Protein AF-0000000084953250 (afdb_homodimer)

pLDDT: mean 97.05, std 3.51, range [69.25, 98.94]

Radius of gyration: 25.31 Å; Cα contacts (8 Å, |Δi|>4): 1475; chains: 2; bounding box: 56×74×57 Å

Secondary structure (DSSP, 8-state):
-EEEEE--SHHHHHHHHHHHHTT--SEEEEEESSTTHHHHHHHHHHTTHHHHT---EEEEEES-GGGGTT-SEEEE----PPPTT--HHHHHHHHHHHHHHHHHHHHHH-TTPEEEE-SSSHHHHHHHHHHHH---GGGEEE-HHHHHHHHHHHHHHHHHTS-GGGEE--EEE-SSTTTEEE-GGG-EETTEEGGGTS-HHHHHHHHHHHHTHHHHHHHHHSS---HHHHHHHHHHHHHHHTT--EEEEEEEEEESGGG-EEEEEEEEEEEETTEEEEEPPP---HHHHHHHHHHHHHHHHHHGGGHHHH-/-EEEEE--SHHHHHHHHHHHHTT--SEEEEEESSTTHHHHHHHHHHTTHHHHT---EEEEEES-GGGGTT-SEEEE----PPPTT--HHHHHHHHHHHHHHHHHHHHHH-TTPEEEE-SSSHHHHHHHHHHHH---GGGEEE-HHHHHHHHHHHHHHHHHTS-GGGEE--EEE-SSTTTEEE-GGG-EETTEEGGGTS-HHHHHHHHHHHHTHHHHHHHHHSS---HHHHHHHHHHHHHHHTT--EEEEEEEEEESGGG-EEEEEEEEEEEETTEEEEEPPP---HHHHHHHHHHHHHHHHHHGGGHHHH-

Solvent-accessible surface area (backbone atoms only — not comparable to full-atom values): 30250 Å² total; per-residue (Å²): 93,34,36,26,30,37,23,46,52,64,37,35,41,37,18,52,44,46,28,27,65,68,56,61,34,51,29,39,34,27,31,17,77,52,73,44,34,12,35,27,51,20,51,32,46,48,26,23,25,64,54,67,68,31,76,38,44,53,44,34,34,58,73,52,60,74,77,43,46,63,19,50,35,35,35,36,49,45,65,70,76,90,50,94,90,61,49,68,60,56,48,46,50,53,28,45,54,49,46,46,52,50,52,56,52,45,39,75,42,18,74,78,35,30,38,38,30,61,25,67,60,27,35,51,43,32,38,48,49,38,72,74,67,64,54,65,64,36,33,40,38,10,48,48,15,40,35,49,12,27,39,37,24,35,44,48,17,62,75,66,71,48,65,38,76,48,43,48,51,50,20,31,28,26,76,43,64,84,22,43,40,61,39,63,86,76,15,21,51,77,80,40,52,42,68,80,79,41,52,70,69,56,50,49,48,37,43,52,50,39,31,39,40,63,59,53,31,22,69,28,58,76,41,73,71,26,54,22,55,5,32,24,46,31,40,52,49,37,20,24,76,63,49,59,55,40,78,40,26,26,17,31,69,30,80,48,61,94,78,33,63,85,45,29,38,17,36,44,22,31,27,17,71,69,30,51,72,39,79,56,84,73,92,64,53,72,68,54,46,52,51,42,52,53,15,50,50,53,50,52,55,59,42,56,63,41,52,80,72,77,100,94,35,35,27,30,37,23,45,52,64,37,35,40,36,18,53,43,46,28,26,64,67,57,61,34,51,30,38,36,28,30,18,80,52,73,44,33,12,36,26,51,20,50,32,45,47,27,22,24,64,55,67,68,33,76,39,44,53,41,33,36,56,75,53,59,73,75,45,48,64,19,52,35,35,36,37,48,45,65,70,76,89,50,94,89,60,50,70,60,56,48,46,49,54,29,46,52,48,47,46,52,49,53,57,53,45,40,75,41,18,73,80,33,30,38,36,28,60,25,67,60,27,36,50,43,31,37,48,48,37,69,73,67,65,55,65,63,37,32,40,38,11,48,46,15,41,34,47,13,27,39,37,25,33,42,47,17,62,74,68,72,47,64,38,74,46,42,48,51,52,20,31,28,27,76,44,63,84,22,43,40,61,42,63,85,77,15,20,51,76,81,39,52,41,68,79,78,41,51,71,68,57,49,50,50,38,42,53,51,40,31,40,39,65,60,51,30,22,69,28,57,77,40,75,71,25,53,20,54,5,31,24,46,30,40,51,48,38,21,24,76,63,49,58,55,40,80,41,25,26,18,32,70,31,81,49,60,94,79,34,64,85,46,27,38,19,37,42,22,31,27,17,72,69,29,50,72,39,79,55,84,73,92,65,54,72,68,54,46,51,51,42,53,54,14,51,50,54,50,50,57,59,43,57,64,42,52,80,71,76,100

Nearest PDB structures (foldseek):
  1uxh-assembly1_A  TM=9.671E-01  e=5.890E-38  Chloroflexus aurantiacus
  4cl3-assembly1_A  TM=9.751E-01  e=8.656E-38  Chloroflexus aurantiacus Y-400-fl
  7aob-assembly1_B  TM=9.727E-01  e=1.079E-37  Thermaerobacter marianensis
  7by8-assembly1_B  TM=9.686E-01  e=3.068E-37  Geobacillus stearothermophilus
  7f8d-assembly1_D  TM=9.737E-01  e=9.220E-37  Geobacillus stearothermophilus

Organism: Flavobacterium frigoris (strain PS1) (NCBI:txid1086011)

Structure (mmCIF, N/CA/C/O backbone):
data_AF-0000000084953250-model_v1
#
loop_
_entity.id
_entity.type
_entity.pdbx_description
1 polymer 'Malate dehydrogenase'
#
loop_
_atom_site.group_PDB
_atom_site.id
_atom_site.type_symbol
_atom_site.label_atom_id
_atom_site.label_alt_id
_atom_site.label_comp_id
_atom_site.label_asym_id
_atom_site.label_entity_id
_atom_site.label_seq_id
_atom_site.pdbx_PDB_ins_code
_atom_site.Cartn_x
_atom_site.Cartn_y
_atom_site.Cartn_z
_atom_site.occupancy
_atom_site.B_iso_or_equiv
_atom_site.auth_seq_id
_atom_site.auth_comp_id
_atom_site.auth_asym_id
_atom_site.auth_atom_id
_atom_site.pdbx_PDB_model_num
ATOM 1 N N . MET A 1 1 ? 15.727 12.125 -8.484 1 93.5 1 MET A N 1
ATOM 2 C CA . MET A 1 1 ? 15.5 12.703 -7.164 1 93.5 1 MET A CA 1
ATOM 3 C C . MET A 1 1 ? 15.438 11.617 -6.098 1 93.5 1 MET A C 1
ATOM 5 O O . MET A 1 1 ? 14.906 10.531 -6.34 1 93.5 1 MET A O 1
ATOM 9 N N . LYS A 1 2 ? 16.109 11.938 -5.031 1 98.19 2 LYS A N 1
ATOM 10 C CA . LYS A 1 2 ? 16.25 10.969 -3.951 1 98.19 2 LYS A CA 1
ATOM 11 C C . LYS A 1 2 ? 15.445 11.398 -2.725 1 98.19 2 LYS A C 1
ATOM 13 O O . LYS A 1 2 ? 15.492 12.555 -2.318 1 98.19 2 LYS A O 1
ATOM 18 N N . VAL A 1 3 ? 14.648 10.414 -2.174 1 98.94 3 VAL A N 1
ATOM 19 C CA . VAL A 1 3 ? 13.883 10.594 -0.943 1 98.94 3 VAL A CA 1
ATOM 20 C C . VAL A 1 3 ? 14.344 9.586 0.102 1 98.94 3 VAL A C 1
ATOM 22 O O . VAL A 1 3 ? 14.57 8.414 -0.216 1 98.94 3 VAL A O 1
ATOM 25 N N . THR A 1 4 ? 14.547 10.047 1.289 1 98.94 4 THR A N 1
ATOM 26 C CA . THR A 1 4 ? 14.805 9.148 2.41 1 98.94 4 THR A CA 1
ATOM 27 C C . THR A 1 4 ? 13.617 9.125 3.369 1 98.94 4 THR A C 1
ATOM 29 O O . THR A 1 4 ? 13.031 10.164 3.672 1 98.94 4 THR A O 1
ATOM 32 N N . ILE A 1 5 ? 13.273 7.973 3.773 1 98.94 5 ILE A N 1
ATOM 33 C CA . ILE A 1 5 ? 12.258 7.781 4.805 1 98.94 5 ILE A CA 1
ATOM 34 C C . ILE A 1 5 ? 12.875 7.09 6.016 1 98.94 5 ILE A C 1
ATOM 36 O O . ILE A 1 5 ? 13.352 5.957 5.918 1 98.94 5 ILE A O 1
ATOM 40 N N . VAL A 1 6 ? 12.891 7.812 7.133 1 98.88 6 VAL A N 1
ATOM 41 C CA . VAL A 1 6 ? 13.438 7.258 8.367 1 98.88 6 VAL A CA 1
ATOM 42 C C . VAL A 1 6 ? 12.312 6.633 9.195 1 98.88 6 VAL A C 1
ATOM 44 O O . VAL A 1 6 ? 11.438 7.34 9.703 1 98.88 6 VAL A O 1
ATOM 47 N N . GLY A 1 7 ? 12.383 5.363 9.398 1 98.44 7 GLY A N 1
ATOM 48 C CA . GLY A 1 7 ? 11.297 4.535 9.914 1 98.44 7 GLY A CA 1
ATOM 49 C C . GLY A 1 7 ? 10.625 3.701 8.844 1 98.44 7 GLY A C 1
ATOM 50 O O . GLY A 1 7 ? 9.945 4.238 7.965 1 98.44 7 GLY A O 1
ATOM 51 N N . ALA A 1 8 ? 10.805 2.383 8.914 1 98.31 8 ALA A N 1
ATOM 52 C CA . ALA A 1 8 ? 10.25 1.483 7.906 1 98.31 8 ALA A CA 1
ATOM 53 C C . ALA A 1 8 ? 8.992 0.792 8.422 1 98.31 8 ALA A C 1
ATOM 55 O O . ALA A 1 8 ? 8.633 -0.293 7.957 1 98.31 8 ALA A O 1
ATOM 56 N N . GLY A 1 9 ? 8.344 1.415 9.477 1 97.06 9 GLY A N 1
ATOM 57 C CA . GLY A 1 9 ? 7.047 0.91 9.906 1 97.06 9 GLY A CA 1
ATOM 58 C C . GLY A 1 9 ? 5.988 0.994 8.828 1 97.06 9 GLY A C 1
ATOM 59 O O . GLY A 1 9 ? 6.301 1.22 7.656 1 97.06 9 GLY A O 1
ATOM 60 N N . ASN A 1 10 ? 4.77 0.79 9.18 1 96.81 10 ASN A N 1
ATOM 61 C CA . ASN A 1 10 ? 3.688 0.692 8.203 1 96.81 10 ASN A CA 1
ATOM 62 C C . ASN A 1 10 ? 3.523 1.988 7.418 1 96.81 10 ASN A C 1
ATOM 64 O O . ASN A 1 10 ? 3.412 1.964 6.191 1 96.81 10 ASN A O 1
ATOM 68 N N . VAL A 1 11 ? 3.578 3.088 8.133 1 98 11 VAL A N 1
ATOM 69 C CA . VAL A 1 11 ? 3.373 4.367 7.461 1 98 11 VAL A CA 1
ATOM 70 C C . VAL A 1 11 ? 4.551 4.66 6.535 1 98 11 VAL A C 1
ATOM 72 O O . VAL A 1 11 ? 4.359 5.02 5.371 1 98 11 VAL A O 1
ATOM 75 N N . GLY A 1 12 ? 5.762 4.477 7.043 1 98.62 12 GLY A N 1
ATOM 76 C CA . GLY A 1 12 ? 6.945 4.734 6.238 1 98.62 12 GLY A CA 1
ATOM 77 C C . GLY A 1 12 ? 7.035 3.85 5.008 1 98.62 12 GLY A C 1
ATOM 78 O O . GLY A 1 12 ? 7.309 4.332 3.908 1 98.62 12 GLY A O 1
ATOM 79 N N . ALA A 1 13 ? 6.785 2.584 5.176 1 98.75 13 ALA A N 1
ATOM 80 C CA . ALA A 1 13 ? 6.848 1.641 4.062 1 98.75 13 ALA A CA 1
ATOM 81 C C . ALA A 1 13 ? 5.746 1.923 3.043 1 98.75 13 ALA A C 1
ATOM 83 O O . ALA A 1 13 ? 5.965 1.812 1.834 1 98.75 13 ALA A O 1
ATOM 84 N N . THR A 1 14 ? 4.535 2.25 3.539 1 98.75 14 THR A N 1
ATOM 85 C CA . THR A 1 14 ? 3.447 2.59 2.629 1 98.75 14 THR A CA 1
ATOM 86 C C . THR A 1 14 ? 3.783 3.848 1.83 1 98.75 14 THR A C 1
ATOM 88 O O . THR A 1 14 ? 3.512 3.918 0.63 1 98.75 14 THR A O 1
ATOM 91 N N . CYS A 1 15 ? 4.355 4.828 2.494 1 98.81 15 CYS A N 1
ATOM 92 C CA . CYS A 1 15 ? 4.812 6.023 1.793 1 98.81 15 CYS A CA 1
ATOM 93 C C . CYS A 1 15 ? 5.793 5.664 0.682 1 98.81 15 CYS A C 1
ATOM 95 O O . CYS A 1 15 ? 5.656 6.133 -0.449 1 98.81 15 CYS A O 1
ATOM 97 N N . ALA A 1 16 ? 6.789 4.812 1.016 1 98.94 16 ALA A N 1
ATOM 98 C CA . ALA A 1 16 ? 7.766 4.371 0.025 1 98.94 16 ALA A CA 1
ATOM 99 C C . ALA A 1 16 ? 7.082 3.684 -1.152 1 98.94 16 ALA A C 1
ATOM 101 O O . ALA A 1 16 ? 7.434 3.92 -2.311 1 98.94 16 ALA A O 1
ATOM 102 N N . ASP A 1 17 ? 6.137 2.908 -0.859 1 98.88 17 ASP A N 1
ATOM 103 C CA . ASP A 1 17 ? 5.391 2.186 -1.887 1 98.88 17 ASP A CA 1
ATOM 104 C C . ASP A 1 17 ? 4.641 3.15 -2.801 1 98.88 17 ASP A C 1
ATOM 106 O O . ASP A 1 17 ? 4.703 3.029 -4.027 1 98.88 17 ASP A O 1
ATOM 110 N N . VAL A 1 18 ? 3.928 4.137 -2.219 1 98.88 18 VAL A N 1
ATOM 111 C CA . VAL A 1 18 ? 3.164 5.113 -2.988 1 98.88 18 VAL A CA 1
ATOM 112 C C . VAL A 1 18 ? 4.109 5.949 -3.85 1 98.88 18 VAL A C 1
ATOM 114 O O . VAL A 1 18 ? 3.852 6.164 -5.035 1 98.88 18 VAL A O 1
ATOM 117 N N . ILE A 1 19 ? 5.227 6.387 -3.268 1 98.88 19 ILE A N 1
ATOM 118 C CA . ILE A 1 19 ? 6.203 7.168 -4.02 1 98.88 19 ILE A CA 1
ATOM 119 C C . ILE A 1 19 ? 6.703 6.359 -5.211 1 98.88 19 ILE A C 1
ATOM 121 O O . ILE A 1 19 ? 6.891 6.902 -6.305 1 98.88 19 ILE A O 1
ATOM 125 N N . SER A 1 20 ? 6.859 5.066 -5.027 1 98.69 20 SER A N 1
ATOM 126 C CA . SER A 1 20 ? 7.422 4.199 -6.055 1 98.69 20 SER A CA 1
ATOM 127 C C . SER A 1 20 ? 6.438 3.979 -7.199 1 98.69 20 SER A C 1
ATOM 129 O O . SER A 1 20 ? 6.734 4.297 -8.352 1 98.69 20 SER A O 1
ATOM 131 N N . TYR A 1 21 ? 5.184 3.523 -6.832 1 98.06 21 TYR A N 1
ATOM 132 C CA . TYR A 1 21 ? 4.289 3.145 -7.918 1 98.06 21 TYR A CA 1
ATOM 133 C C . TYR A 1 21 ? 3.764 4.375 -8.648 1 98.06 21 TYR A C 1
ATOM 135 O O . TYR A 1 21 ? 3.307 4.281 -9.789 1 98.06 21 TYR A O 1
ATOM 143 N N . ARG A 1 22 ? 3.875 5.602 -8.039 1 98.12 22 ARG A N 1
ATOM 144 C CA . ARG A 1 22 ? 3.457 6.832 -8.711 1 98.12 22 ARG A CA 1
ATOM 145 C C . ARG A 1 22 ? 4.617 7.457 -9.477 1 98.12 22 ARG A C 1
ATOM 147 O O . ARG A 1 22 ? 4.43 8.445 -10.195 1 98.12 22 ARG A O 1
ATOM 154 N N . GLY A 1 23 ? 5.828 6.938 -9.328 1 98.19 23 GLY A N 1
ATOM 155 C CA . GLY A 1 23 ? 6.992 7.477 -10.008 1 98.19 23 GLY A CA 1
ATOM 156 C C . GLY A 1 23 ? 7.359 8.875 -9.555 1 98.19 23 GLY A C 1
ATOM 157 O O . GLY A 1 23 ? 7.777 9.711 -10.359 1 98.19 23 GLY A O 1
ATOM 158 N N . ILE A 1 24 ? 7.207 9.148 -8.25 1 98.56 24 ILE A N 1
ATOM 159 C CA . ILE A 1 24 ? 7.414 10.484 -7.691 1 98.56 24 ILE A CA 1
ATOM 160 C C . ILE A 1 24 ? 8.906 10.773 -7.59 1 98.56 24 ILE A C 1
ATOM 162 O O . ILE A 1 24 ? 9.344 11.906 -7.793 1 98.56 24 ILE A O 1
ATOM 166 N N . ALA A 1 25 ? 9.648 9.75 -7.289 1 98.69 25 ALA A N 1
ATOM 167 C CA . ALA A 1 25 ? 11.094 9.859 -7.121 1 98.69 25 ALA A CA 1
ATOM 168 C C . ALA A 1 25 ? 11.82 8.719 -7.828 1 98.69 25 ALA A C 1
ATOM 170 O O . ALA A 1 25 ? 11.25 7.652 -8.039 1 98.69 25 ALA A O 1
ATOM 171 N N . SER A 1 26 ? 13.062 8.953 -8.219 1 98.25 26 SER A N 1
ATOM 172 C CA . SER A 1 26 ? 13.852 7.914 -8.875 1 98.25 26 SER A CA 1
ATOM 173 C C . SER A 1 26 ? 14.445 6.949 -7.855 1 98.25 26 SER A C 1
ATOM 175 O O . SER A 1 26 ? 14.688 5.781 -8.164 1 98.25 26 SER A O 1
ATOM 177 N N . GLU A 1 27 ? 14.656 7.48 -6.629 1 98.69 27 GLU A N 1
ATOM 178 C CA . GLU A 1 27 ? 15.297 6.668 -5.602 1 98.69 27 GLU A CA 1
ATOM 179 C C . GLU A 1 27 ? 14.672 6.926 -4.23 1 98.69 27 GLU A C 1
ATOM 181 O O . GLU A 1 27 ? 14.445 8.078 -3.852 1 98.69 27 GLU A O 1
ATOM 186 N N . VAL A 1 28 ? 14.336 5.855 -3.531 1 98.94 28 VAL A N 1
ATOM 187 C CA . VAL A 1 28 ? 13.844 5.91 -2.16 1 98.94 28 VAL A CA 1
ATOM 188 C C . VAL A 1 28 ? 14.742 5.078 -1.252 1 98.94 28 VAL A C 1
ATOM 190 O O . VAL A 1 28 ? 15.039 3.92 -1.56 1 98.94 28 VAL A O 1
ATOM 193 N N . VAL A 1 29 ? 15.195 5.625 -0.152 1 98.94 29 VAL A N 1
ATOM 194 C CA . VAL A 1 29 ? 15.945 4.906 0.87 1 98.94 29 VAL A CA 1
ATOM 195 C C . VAL A 1 29 ? 15.117 4.809 2.148 1 98.94 29 VAL A C 1
ATOM 197 O O . VAL A 1 29 ? 14.703 5.824 2.705 1 98.94 29 VAL A O 1
ATOM 200 N N . LEU A 1 30 ? 14.828 3.578 2.508 1 98.94 30 LEU A N 1
ATOM 201 C CA . LEU A 1 30 ? 14.25 3.316 3.82 1 98.94 30 LEU A CA 1
ATOM 202 C C . LEU A 1 30 ? 15.344 3.055 4.855 1 98.94 30 LEU A C 1
ATOM 204 O O . LEU A 1 30 ? 16.234 2.229 4.629 1 98.94 30 LEU A O 1
ATOM 208 N N . LEU A 1 31 ? 15.281 3.77 5.914 1 98.88 31 LEU A N 1
ATOM 209 C CA . LEU A 1 31 ? 16.234 3.576 7.004 1 98.88 31 LEU A CA 1
ATOM 210 C C . LEU A 1 31 ? 15.508 3.213 8.297 1 98.88 31 LEU A C 1
ATOM 212 O O . LEU A 1 31 ? 14.492 3.828 8.641 1 98.88 31 LEU A O 1
ATOM 216 N N . ASP A 1 32 ? 15.93 2.156 8.945 1 98.62 32 ASP A N 1
ATOM 217 C CA . ASP A 1 32 ? 15.375 1.719 10.227 1 98.62 32 ASP A CA 1
ATOM 218 C C . ASP A 1 32 ? 16.469 1.202 11.148 1 98.62 32 ASP A C 1
ATOM 220 O O . ASP A 1 32 ? 17.562 0.866 10.695 1 98.62 32 ASP A O 1
ATOM 224 N N . ILE A 1 33 ? 16.172 1.255 12.398 1 97.62 33 ILE A N 1
ATOM 225 C CA . ILE A 1 33 ? 17.141 0.789 13.383 1 97.62 33 ILE A CA 1
ATOM 226 C C . ILE A 1 33 ? 17.031 -0.727 13.531 1 97.62 33 ILE A C 1
ATOM 228 O O . ILE A 1 33 ? 17.984 -1.382 13.961 1 97.62 33 ILE A O 1
ATOM 232 N N . LYS A 1 34 ? 15.844 -1.26 13.289 1 97.38 34 LYS A N 1
ATOM 233 C CA . LYS A 1 34 ? 15.641 -2.701 13.406 1 97.38 34 LYS A CA 1
ATOM 234 C C . LYS A 1 34 ? 16.328 -3.445 12.266 1 97.38 34 LYS A C 1
ATOM 236 O O . LYS A 1 34 ? 16.047 -3.172 11.094 1 97.38 34 LYS A O 1
ATOM 241 N N . GLU A 1 35 ? 17.125 -4.441 12.578 1 97.81 35 GLU A N 1
ATOM 242 C CA . GLU A 1 35 ? 17.922 -5.172 11.594 1 97.81 35 GLU A CA 1
ATOM 243 C C . GLU A 1 35 ? 17.031 -5.906 10.602 1 97.81 35 GLU A C 1
ATOM 245 O O . GLU A 1 35 ? 16.109 -6.617 10.992 1 97.81 35 GLU A O 1
ATOM 250 N N . GLY A 1 36 ? 17.328 -5.656 9.32 1 98.19 36 GLY A N 1
ATOM 251 C CA . GLY A 1 36 ? 16.688 -6.402 8.258 1 98.19 36 GLY A CA 1
ATOM 252 C C . GLY A 1 36 ? 15.328 -5.84 7.875 1 98.19 36 GLY A C 1
ATOM 253 O O . GLY A 1 36 ? 14.836 -6.082 6.77 1 98.19 36 GLY A O 1
ATOM 254 N N . PHE A 1 37 ? 14.758 -5.07 8.734 1 98.31 37 PHE A N 1
ATOM 255 C CA . PHE A 1 37 ? 13.367 -4.66 8.602 1 98.31 37 PHE A CA 1
ATOM 256 C C . PHE A 1 37 ? 13.18 -3.748 7.391 1 98.31 37 PHE A C 1
ATOM 258 O O . PHE A 1 37 ? 12.352 -4.016 6.523 1 98.31 37 PHE A O 1
ATOM 265 N N . ALA A 1 38 ? 13.984 -2.693 7.277 1 98.75 38 ALA A N 1
ATOM 266 C CA . ALA A 1 38 ? 13.93 -1.788 6.133 1 98.75 38 ALA A CA 1
ATOM 267 C C . ALA A 1 38 ? 14.305 -2.514 4.844 1 98.75 38 ALA A C 1
ATOM 269 O O . ALA A 1 38 ? 13.703 -2.275 3.793 1 98.75 38 ALA A O 1
ATOM 270 N N . GLU A 1 39 ? 15.289 -3.387 4.918 1 98.75 39 GLU A N 1
ATOM 271 C CA . GLU A 1 39 ? 15.711 -4.176 3.762 1 98.75 39 GLU A CA 1
ATOM 272 C C . GLU A 1 39 ? 14.57 -5.062 3.262 1 98.75 39 GLU A C 1
ATOM 274 O O . GLU A 1 39 ? 14.352 -5.176 2.053 1 98.75 39 GLU A O 1
ATOM 279 N N . GLY A 1 40 ? 13.883 -5.672 4.199 1 98.81 40 GLY A N 1
ATOM 280 C CA . GLY A 1 40 ? 12.758 -6.52 3.832 1 98.81 40 GLY A CA 1
ATOM 281 C C . GLY A 1 40 ? 11.633 -5.758 3.162 1 98.81 40 GLY A C 1
ATOM 282 O O . GLY A 1 40 ? 11.094 -6.199 2.143 1 98.81 40 GLY A O 1
ATOM 283 N N . LYS A 1 41 ? 11.289 -4.574 3.754 1 98.88 41 LYS A N 1
ATOM 284 C CA . LYS A 1 41 ? 10.25 -3.742 3.16 1 98.88 41 LYS A CA 1
ATOM 285 C C . LYS A 1 41 ? 10.633 -3.299 1.752 1 98.88 41 LYS A C 1
ATOM 287 O O . LYS A 1 41 ? 9.812 -3.365 0.83 1 98.88 41 LYS A O 1
ATOM 292 N N . ALA A 1 42 ? 11.844 -2.891 1.607 1 98.88 42 ALA A N 1
ATOM 293 C CA . ALA A 1 42 ? 12.32 -2.404 0.317 1 98.88 42 ALA A CA 1
ATOM 294 C C . ALA A 1 42 ? 12.289 -3.512 -0.733 1 98.88 42 ALA A C 1
ATOM 296 O O . ALA A 1 42 ? 11.867 -3.285 -1.87 1 98.88 42 ALA A O 1
ATOM 297 N N . LEU A 1 43 ? 12.727 -4.66 -0.344 1 98.88 43 LEU A N 1
ATOM 298 C CA . LEU A 1 43 ? 12.727 -5.789 -1.271 1 98.88 43 LEU A CA 1
ATOM 299 C C . LEU A 1 43 ? 11.312 -6.148 -1.694 1 98.88 43 LEU A C 1
ATOM 301 O O . LEU A 1 43 ? 11.047 -6.375 -2.879 1 98.88 43 LEU A O 1
ATOM 305 N N . ASP A 1 44 ? 10.422 -6.234 -0.766 1 98.88 44 ASP A N 1
ATOM 306 C CA . ASP A 1 44 ? 9.023 -6.523 -1.061 1 98.88 44 ASP A CA 1
ATOM 307 C C . ASP A 1 44 ? 8.438 -5.496 -2.027 1 98.88 44 ASP A C 1
ATOM 309 O O . ASP A 1 44 ? 7.758 -5.855 -2.99 1 98.88 44 ASP A O 1
ATOM 313 N N . ILE A 1 45 ? 8.75 -4.234 -1.804 1 98.94 45 ILE A N 1
ATOM 314 C CA . ILE A 1 45 ? 8.258 -3.158 -2.662 1 98.94 45 ILE A CA 1
ATOM 315 C C . ILE A 1 45 ? 8.883 -3.285 -4.051 1 98.94 45 ILE A C 1
ATOM 317 O O . ILE A 1 45 ? 8.188 -3.168 -5.062 1 98.94 45 ILE A O 1
ATOM 321 N N . MET A 1 46 ? 10.172 -3.598 -4.113 1 98.81 46 MET A N 1
ATOM 322 C CA . MET A 1 46 ? 10.852 -3.74 -5.402 1 98.81 46 MET A CA 1
ATOM 323 C C . MET A 1 46 ? 10.234 -4.875 -6.215 1 98.81 46 MET A C 1
ATOM 325 O O . MET A 1 46 ? 10.172 -4.801 -7.441 1 98.81 46 MET A O 1
ATOM 329 N N . GLN A 1 47 ? 9.766 -5.828 -5.523 1 98.81 47 GLN A N 1
ATOM 330 C CA . GLN A 1 47 ? 9.18 -6.988 -6.184 1 98.81 47 GLN A CA 1
ATOM 331 C C . GLN A 1 47 ? 7.785 -6.672 -6.727 1 98.81 47 GLN A C 1
ATOM 333 O O . GLN A 1 47 ? 7.172 -7.5 -7.398 1 98.81 47 GLN A O 1
ATOM 338 N N . CYS A 1 48 ? 7.27 -5.492 -6.488 1 98.75 48 CYS A N 1
ATOM 339 C CA . CYS A 1 48 ? 6.023 -5.027 -7.09 1 98.75 48 CYS A CA 1
ATOM 340 C C . CYS A 1 48 ? 6.273 -4.414 -8.461 1 98.75 48 CYS A C 1
ATOM 342 O O . CYS A 1 48 ? 5.34 -4.242 -9.25 1 98.75 48 CYS A O 1
ATOM 344 N N . ALA A 1 49 ? 7.492 -4.078 -8.773 1 98.5 49 ALA A N 1
ATOM 345 C CA . ALA A 1 49 ? 7.844 -3.164 -9.859 1 98.5 49 ALA A CA 1
ATOM 346 C C . ALA A 1 49 ? 7.27 -3.643 -11.188 1 98.5 49 ALA A C 1
ATOM 348 O O . ALA A 1 49 ? 6.676 -2.859 -11.93 1 98.5 49 ALA A O 1
ATOM 349 N N . THR A 1 50 ? 7.352 -4.922 -11.508 1 98.31 50 THR A N 1
ATOM 350 C CA . THR A 1 50 ? 6.98 -5.406 -12.836 1 98.31 50 THR A CA 1
ATOM 351 C C . THR A 1 50 ? 5.477 -5.637 -12.922 1 98.31 50 THR A C 1
ATOM 353 O O . THR A 1 50 ? 4.906 -5.633 -14.023 1 98.31 50 THR A O 1
ATOM 356 N N . ASN A 1 51 ? 4.848 -5.828 -11.797 1 98.12 51 ASN A N 1
ATOM 357 C CA . ASN A 1 51 ? 3.402 -6.043 -11.797 1 98.12 51 ASN A CA 1
ATOM 358 C C . ASN A 1 51 ? 2.639 -4.727 -11.719 1 98.12 51 ASN A C 1
ATOM 360 O O . ASN A 1 51 ? 1.483 -4.648 -12.148 1 98.12 51 ASN A O 1
ATOM 364 N N . THR A 1 52 ? 3.258 -3.658 -11.195 1 97.38 52 THR A N 1
ATOM 365 C CA . THR A 1 52 ? 2.586 -2.369 -11.086 1 97.38 52 THR A CA 1
ATOM 366 C C . THR A 1 52 ? 3.219 -1.351 -12.031 1 97.38 52 THR A C 1
ATOM 368 O O . THR A 1 52 ? 2.67 -0.267 -12.242 1 97.38 52 THR A O 1
ATOM 371 N N . GLY A 1 53 ? 4.383 -1.66 -12.539 1 97.19 53 GLY A N 1
ATOM 372 C CA . GLY A 1 53 ? 4.938 -0.916 -13.664 1 97.19 53 GLY A CA 1
ATOM 373 C C . GLY A 1 53 ? 5.734 0.302 -13.234 1 97.19 53 GLY A C 1
ATOM 374 O O . GLY A 1 53 ? 5.641 1.361 -13.859 1 97.19 53 GLY A O 1
ATOM 375 N N . PHE A 1 54 ? 6.551 0.273 -12.195 1 97.69 54 PHE A N 1
ATOM 376 C CA . PHE A 1 54 ? 7.355 1.43 -11.82 1 97.69 54 PHE A CA 1
ATOM 377 C C . PHE A 1 54 ? 8.844 1.104 -11.898 1 97.69 54 PHE A C 1
ATOM 379 O O . PHE A 1 54 ? 9.227 -0.064 -11.984 1 97.69 54 PHE A O 1
ATOM 386 N N . ASN A 1 55 ? 9.711 2.18 -11.898 1 97.5 55 ASN A N 1
ATOM 387 C CA . ASN A 1 55 ? 11.148 1.995 -12.039 1 97.5 55 ASN A CA 1
ATOM 388 C C . ASN A 1 55 ? 11.914 2.609 -10.875 1 97.5 55 ASN A C 1
ATOM 390 O O . ASN A 1 55 ? 13.148 2.617 -10.867 1 97.5 55 ASN A O 1
ATOM 394 N N . THR A 1 56 ? 11.203 3.189 -9.914 1 98.56 56 THR A N 1
ATOM 395 C CA . THR A 1 56 ? 11.852 3.754 -8.727 1 98.56 56 THR A CA 1
ATOM 396 C C . THR A 1 56 ? 12.734 2.717 -8.047 1 98.56 56 THR A C 1
ATOM 398 O O . THR A 1 56 ? 12.344 1.56 -7.891 1 98.56 56 THR A O 1
ATOM 401 N N . LYS A 1 57 ? 13.984 3.066 -7.746 1 98.56 57 LYS A N 1
ATOM 402 C CA . LYS A 1 57 ? 14.875 2.201 -6.973 1 98.56 57 LYS A CA 1
ATOM 403 C C . LYS A 1 57 ? 14.633 2.365 -5.477 1 98.56 57 LYS A C 1
ATOM 405 O O . LYS A 1 57 ? 14.734 3.471 -4.941 1 98.56 57 LYS A O 1
ATOM 410 N N . VAL A 1 58 ? 14.266 1.315 -4.816 1 98.81 58 VAL A N 1
ATOM 411 C CA . VAL A 1 58 ? 14 1.339 -3.383 1 98.81 58 VAL A CA 1
ATOM 412 C C . VAL A 1 58 ? 15.031 0.477 -2.654 1 98.81 58 VAL A C 1
ATOM 414 O O . VAL A 1 58 ? 15.258 -0.676 -3.027 1 98.81 58 VAL A O 1
ATOM 417 N N . SER A 1 59 ? 15.656 1 -1.666 1 98.75 59 SER A N 1
ATOM 418 C CA . SER A 1 59 ? 16.594 0.248 -0.85 1 98.75 59 SER A CA 1
ATOM 419 C C . SER A 1 59 ? 16.312 0.431 0.637 1 98.75 59 SER A C 1
ATOM 421 O O . SER A 1 59 ? 15.688 1.412 1.038 1 98.75 59 SER A O 1
ATOM 423 N N . GLY A 1 60 ? 16.625 -0.572 1.399 1 98.75 60 GLY A N 1
ATOM 424 C CA . GLY A 1 60 ? 16.547 -0.533 2.85 1 98.75 60 GLY A CA 1
ATOM 425 C C . GLY A 1 60 ? 17.891 -0.652 3.529 1 98.75 60 GLY A C 1
ATOM 426 O O . GLY A 1 60 ? 18.766 -1.388 3.062 1 98.75 60 GLY A O 1
ATOM 427 N N . VAL A 1 61 ? 18.047 0.117 4.582 1 98.62 61 VAL A N 1
ATOM 428 C CA . VAL A 1 61 ? 19.312 0.074 5.293 1 98.62 61 VAL A CA 1
ATOM 429 C C . VAL A 1 61 ? 19.078 0.116 6.801 1 98.62 61 VAL A C 1
ATOM 431 O O . VAL A 1 61 ? 18.109 0.729 7.262 1 98.62 61 VAL A O 1
ATOM 434 N N . THR A 1 62 ? 19.984 -0.583 7.523 1 98.44 62 THR A N 1
ATOM 435 C CA . THR A 1 62 ? 19.938 -0.583 8.984 1 98.44 62 THR A CA 1
ATOM 436 C C . THR A 1 62 ? 20.969 0.387 9.547 1 98.44 62 THR A C 1
ATOM 438 O O . THR A 1 62 ? 22.172 0.191 9.375 1 98.44 62 THR A O 1
ATOM 441 N N . ASN A 1 63 ? 20.547 1.463 10.125 1 97.25 63 ASN A N 1
ATOM 442 C CA . ASN A 1 63 ? 21.344 2.352 10.969 1 97.25 63 ASN A CA 1
ATOM 443 C C . ASN A 1 63 ? 22.5 2.98 10.195 1 97.25 63 ASN A C 1
ATOM 445 O O . ASN A 1 63 ? 23.516 3.336 10.781 1 97.25 63 ASN A O 1
ATOM 449 N N . ASP A 1 64 ? 22.484 3.111 8.93 1 98.25 64 ASP A N 1
ATOM 450 C CA . ASP A 1 64 ? 23.547 3.703 8.141 1 98.25 64 ASP A CA 1
ATOM 451 C C . ASP A 1 64 ? 23.078 4.953 7.406 1 98.25 64 ASP A C 1
ATOM 453 O O . ASP A 1 64 ? 22.672 4.879 6.242 1 98.25 64 ASP A O 1
ATOM 457 N N . TYR A 1 65 ? 23.234 6.055 8.008 1 98.44 65 TYR A N 1
ATOM 458 C CA . TYR A 1 65 ? 22.75 7.332 7.5 1 98.44 65 TYR A CA 1
ATOM 459 C C . TYR A 1 65 ? 23.531 7.762 6.27 1 98.44 65 TYR A C 1
ATOM 461 O O . TYR A 1 65 ? 23.094 8.625 5.512 1 98.44 65 TYR A O 1
ATOM 469 N N . SER A 1 66 ? 24.734 7.203 6.086 1 98.62 66 SER A N 1
ATOM 470 C CA . SER A 1 66 ? 25.516 7.574 4.914 1 98.62 66 SER A CA 1
ATOM 471 C C . SER A 1 66 ? 24.797 7.207 3.623 1 98.62 66 SER A C 1
ATOM 473 O O . SER A 1 66 ? 25 7.852 2.59 1 98.62 66 SER A O 1
ATOM 475 N N . LYS A 1 67 ? 23.891 6.27 3.656 1 98.56 67 LYS A N 1
ATOM 476 C CA . LYS A 1 67 ? 23.141 5.828 2.486 1 98.56 67 LYS A CA 1
ATOM 477 C C . LYS A 1 67 ? 22.047 6.832 2.125 1 98.56 67 LYS A C 1
ATOM 479 O O . LYS A 1 67 ? 21.469 6.762 1.038 1 98.56 67 LYS A O 1
ATOM 484 N N . THR A 1 68 ? 21.812 7.773 2.967 1 98.31 68 THR A N 1
ATOM 485 C CA . THR A 1 68 ? 20.766 8.773 2.746 1 98.31 68 THR A CA 1
ATOM 486 C C . THR A 1 68 ? 21.344 10.008 2.049 1 98.31 68 THR A C 1
ATOM 488 O O . THR A 1 68 ? 20.609 10.961 1.778 1 98.31 68 THR A O 1
ATOM 491 N N . ALA A 1 69 ? 22.562 9.992 1.708 1 98.56 69 ALA A N 1
ATOM 492 C CA . ALA A 1 69 ? 23.281 11.172 1.217 1 98.56 69 ALA A CA 1
ATOM 493 C C . ALA A 1 69 ? 22.578 11.766 -0.004 1 98.56 69 ALA A C 1
ATOM 495 O O . ALA A 1 69 ? 22.109 11.023 -0.88 1 98.56 69 ALA A O 1
ATOM 496 N N . ASN A 1 70 ? 22.422 13.109 0.017 1 98.44 70 ASN A N 1
ATOM 497 C CA . ASN A 1 70 ? 21.922 13.906 -1.098 1 98.44 70 ASN A CA 1
ATOM 498 C C . ASN A 1 70 ? 20.422 13.703 -1.302 1 98.44 70 ASN A C 1
ATOM 500 O O . ASN A 1 70 ? 19.922 13.781 -2.428 1 98.44 70 ASN A O 1
ATOM 504 N N . SER A 1 71 ? 19.719 13.359 -0.262 1 98.75 71 SER A N 1
ATOM 505 C CA . SER A 1 71 ? 18.266 13.32 -0.327 1 98.75 71 SER A CA 1
ATOM 506 C C . SER A 1 71 ? 17.672 14.719 -0.449 1 98.75 71 SER A C 1
ATOM 508 O O . SER A 1 71 ? 18.109 15.641 0.243 1 98.75 71 SER A O 1
ATOM 510 N N . SER A 1 72 ? 16.734 14.836 -1.377 1 98.75 72 SER A N 1
ATOM 511 C CA . SER A 1 72 ? 16.047 16.109 -1.542 1 98.75 72 SER A CA 1
ATOM 512 C C . SER A 1 72 ? 14.992 16.312 -0.459 1 98.75 72 SER A C 1
ATOM 514 O O . SER A 1 72 ? 14.758 17.438 -0.005 1 98.75 72 SER A O 1
ATOM 516 N N . VAL A 1 73 ? 14.328 15.289 -0.149 1 98.88 73 VAL A N 1
ATOM 517 C CA . VAL A 1 73 ? 13.305 15.273 0.896 1 98.88 73 VAL A CA 1
ATOM 518 C C . VAL A 1 73 ? 13.57 14.117 1.857 1 98.88 73 VAL A C 1
ATOM 520 O O . VAL A 1 73 ? 13.961 13.031 1.435 1 98.88 73 VAL A O 1
ATOM 523 N N . VAL A 1 74 ? 13.438 14.375 3.123 1 98.88 74 VAL A N 1
ATOM 524 C CA . VAL A 1 74 ? 13.539 13.352 4.16 1 98.88 74 VAL A CA 1
ATOM 525 C C . VAL A 1 74 ? 12.242 13.312 4.969 1 98.88 74 VAL A C 1
ATOM 527 O O . VAL A 1 74 ? 11.789 14.336 5.48 1 98.88 74 VAL A O 1
ATOM 530 N N . VAL A 1 75 ? 11.672 12.156 5.012 1 98.94 75 VAL A N 1
ATOM 531 C CA . VAL A 1 75 ? 10.453 11.914 5.773 1 98.94 75 VAL A CA 1
ATOM 532 C C . VAL A 1 75 ? 10.797 11.227 7.094 1 98.94 75 VAL A C 1
ATOM 534 O O . VAL A 1 75 ? 11.469 10.195 7.109 1 98.94 75 VAL A O 1
ATOM 537 N N . ILE A 1 76 ? 10.32 11.789 8.164 1 98.81 76 ILE A N 1
ATOM 538 C CA . ILE A 1 76 ? 10.602 11.227 9.477 1 98.81 76 ILE A CA 1
ATOM 539 C C . ILE A 1 76 ? 9.336 10.609 10.062 1 98.81 76 ILE A C 1
ATOM 541 O O . ILE A 1 76 ? 8.422 11.328 10.484 1 98.81 76 ILE A O 1
ATOM 545 N N . THR A 1 77 ? 9.328 9.312 10.055 1 98.06 77 THR A N 1
ATOM 546 C CA . THR A 1 77 ? 8.203 8.594 10.641 1 98.06 77 THR A CA 1
ATOM 547 C C . THR A 1 77 ? 8.641 7.84 11.891 1 98.06 77 THR A C 1
ATOM 549 O O . THR A 1 77 ? 7.836 7.152 12.523 1 98.06 77 THR A O 1
ATOM 552 N N . SER A 1 78 ? 9.852 7.977 12.211 1 95.19 78 SER A N 1
ATOM 553 C CA . SER A 1 78 ? 10.414 7.262 13.352 1 95.19 78 SER A CA 1
ATOM 554 C C . SER A 1 78 ? 9.852 7.785 14.672 1 95.19 78 SER A C 1
ATOM 556 O O . SER A 1 78 ? 9.539 8.969 14.789 1 95.19 78 SER A O 1
ATOM 558 N N . GLY A 1 79 ? 9.75 7.016 15.648 1 92 79 GLY A N 1
ATOM 559 C CA . GLY A 1 79 ? 9.18 7.258 16.953 1 92 79 GLY A CA 1
ATOM 560 C C . GLY A 1 79 ? 8.547 6.023 17.578 1 92 79 GLY A C 1
ATOM 561 O O . GLY A 1 79 ? 8.531 4.957 16.953 1 92 79 GLY A O 1
ATOM 562 N N . ILE A 1 80 ? 8.18 6.145 18.703 1 91 80 ILE A N 1
ATOM 563 C CA . ILE A 1 80 ? 7.5 5.035 19.375 1 91 80 ILE A CA 1
ATOM 564 C C . ILE A 1 80 ? 6.043 5.402 19.625 1 91 80 ILE A C 1
ATOM 566 O O . ILE A 1 80 ? 5.723 6.574 19.859 1 91 80 ILE A O 1
ATOM 570 N N . PRO A 1 81 ? 5.203 4.387 19.422 1 86.44 81 PRO A N 1
ATOM 571 C CA . PRO A 1 81 ? 3.82 4.641 19.844 1 86.44 81 PRO A CA 1
ATOM 572 C C . PRO A 1 81 ? 3.662 4.715 21.359 1 86.44 81 PRO A C 1
ATOM 574 O O . PRO A 1 81 ? 4.543 4.27 22.094 1 86.44 81 PRO A O 1
ATOM 577 N N . ARG A 1 82 ? 2.561 5.434 21.672 1 81.31 82 ARG A N 1
ATOM 578 C CA . ARG A 1 82 ? 2.275 5.473 23.094 1 81.31 82 ARG A CA 1
ATOM 579 C C . ARG A 1 82 ? 2.049 4.066 23.656 1 81.31 82 ARG A C 1
ATOM 581 O O . ARG A 1 82 ? 1.312 3.275 23.062 1 81.31 82 ARG A O 1
ATOM 588 N N . LYS A 1 83 ? 2.744 3.631 24.641 1 84.38 83 LYS A N 1
ATOM 589 C CA . LYS A 1 83 ? 2.615 2.34 25.297 1 84.38 83 LYS A CA 1
ATOM 590 C C . LYS A 1 83 ? 1.804 2.465 26.594 1 84.38 83 LYS A C 1
ATOM 592 O O . LYS A 1 83 ? 1.688 3.557 27.156 1 84.38 83 LYS A O 1
ATOM 597 N N . PRO A 1 84 ? 1.146 1.297 26.984 1 86.88 84 PRO A N 1
ATOM 598 C CA . PRO A 1 84 ? 0.424 1.346 28.25 1 86.88 84 PRO A CA 1
ATOM 599 C C . PRO A 1 84 ? 1.285 1.868 29.406 1 86.88 84 PRO A C 1
ATOM 601 O O . PRO A 1 84 ? 2.432 1.443 29.562 1 86.88 84 PRO A O 1
ATOM 604 N N . GLY A 1 85 ? 0.729 2.805 30.188 1 90.56 85 GLY A N 1
ATOM 605 C CA . GLY A 1 85 ? 1.438 3.326 31.344 1 90.56 85 GLY A CA 1
ATOM 606 C C . GLY A 1 85 ? 2.271 4.555 31.031 1 90.56 85 GLY A C 1
ATOM 607 O O . GLY A 1 85 ? 2.73 5.246 31.938 1 90.56 85 GLY A O 1
ATOM 608 N N . MET A 1 86 ? 2.477 4.867 29.828 1 89.75 86 MET A N 1
ATOM 609 C CA . MET A 1 86 ? 3.303 6 29.422 1 89.75 86 MET A CA 1
ATOM 610 C C . MET A 1 86 ? 2.512 7.301 29.484 1 89.75 86 MET A C 1
ATOM 612 O O . MET A 1 86 ? 1.399 7.383 28.953 1 89.75 86 MET A O 1
ATOM 616 N N . THR A 1 87 ? 3.127 8.297 30.188 1 89.62 87 THR A N 1
ATOM 617 C CA . THR A 1 87 ? 2.502 9.617 30.203 1 89.62 87 THR A CA 1
ATOM 618 C C . THR A 1 87 ? 2.719 10.328 28.875 1 89.62 87 THR A C 1
ATOM 620 O O . THR A 1 87 ? 3.609 9.961 28.109 1 89.62 87 THR A O 1
ATOM 623 N N . ARG A 1 88 ? 1.94 11.328 28.688 1 85.38 88 ARG A N 1
ATOM 624 C CA . ARG A 1 88 ? 2.09 12.133 27.484 1 85.38 88 ARG A CA 1
ATOM 625 C C . ARG A 1 88 ? 3.455 12.812 27.453 1 85.38 88 ARG A C 1
ATOM 627 O O . ARG A 1 88 ? 4.102 12.859 26.391 1 85.38 88 ARG A O 1
ATOM 634 N N . GLU A 1 89 ? 3.824 13.297 28.5 1 89.12 89 GLU A N 1
ATOM 635 C CA . GLU A 1 89 ? 5.105 13.984 28.609 1 89.12 89 GLU A CA 1
ATOM 636 C C . GLU A 1 89 ? 6.27 13.039 28.328 1 89.12 89 GLU A C 1
ATOM 638 O O . GLU A 1 89 ? 7.234 13.422 27.656 1 89.12 89 GLU A O 1
ATOM 643 N N . GLU A 1 90 ? 6.172 11.859 28.797 1 90.81 90 GLU A N 1
ATOM 644 C CA . GLU A 1 90 ? 7.199 10.852 28.531 1 90.81 90 GLU A CA 1
ATOM 645 C C . GLU A 1 90 ? 7.281 10.531 27.047 1 90.81 90 GLU A C 1
ATOM 647 O O . GLU A 1 90 ? 8.375 10.438 26.484 1 90.81 90 GLU A O 1
ATOM 652 N N . LEU A 1 91 ? 6.133 10.367 26.453 1 91.69 91 LEU A N 1
ATOM 653 C CA . LEU A 1 91 ? 6.078 10.102 25.016 1 91.69 91 LEU A CA 1
ATOM 654 C C . LEU A 1 91 ? 6.742 11.227 24.234 1 91.69 91 LEU A C 1
ATOM 656 O O . LEU A 1 91 ? 7.562 10.969 23.344 1 91.69 91 LEU A O 1
ATOM 660 N N . ILE A 1 92 ? 6.402 12.438 24.594 1 93.75 92 ILE A N 1
ATOM 661 C CA . ILE A 1 92 ? 6.938 13.609 23.891 1 93.75 92 ILE A CA 1
ATOM 662 C C . ILE A 1 92 ? 8.453 13.664 24.078 1 93.75 92 ILE A C 1
ATOM 664 O O . ILE A 1 92 ? 9.188 13.906 23.109 1 93.75 92 ILE A O 1
ATOM 668 N N . GLY A 1 93 ? 8.93 13.375 25.25 1 92.81 93 GLY A N 1
ATOM 669 C CA . GLY A 1 93 ? 10.352 13.391 25.516 1 92.81 93 GLY A CA 1
ATOM 670 C C . GLY A 1 93 ? 11.133 12.383 24.703 1 92.81 93 GLY A C 1
ATOM 671 O O . GLY A 1 93 ? 12.156 12.711 24.094 1 92.81 93 GLY A O 1
ATOM 672 N N . ILE A 1 94 ? 10.672 11.234 24.641 1 93.75 94 ILE A N 1
ATOM 673 C CA . ILE A 1 94 ? 11.352 10.156 23.922 1 93.75 94 ILE A CA 1
ATOM 674 C C . ILE A 1 94 ? 11.367 10.461 22.438 1 93.75 94 ILE A C 1
ATOM 676 O O . ILE A 1 94 ? 12.422 10.43 21.797 1 93.75 94 ILE A O 1
ATOM 680 N N . ASN A 1 95 ? 10.195 10.805 21.875 1 95.69 95 ASN A N 1
ATOM 681 C CA . ASN A 1 95 ? 10.109 11.047 20.438 1 95.69 95 ASN A CA 1
ATOM 682 C C . ASN A 1 95 ? 10.867 12.312 20.031 1 95.69 95 ASN A C 1
ATOM 684 O O . ASN A 1 95 ? 11.43 12.383 18.938 1 95.69 95 ASN A O 1
ATOM 688 N N . ALA A 1 96 ? 10.883 13.25 20.969 1 95.88 96 ALA A N 1
ATOM 689 C CA . ALA A 1 96 ? 11.672 14.453 20.703 1 95.88 96 ALA A CA 1
ATOM 690 C C . ALA A 1 96 ? 13.156 14.109 20.562 1 95.88 96 ALA A C 1
ATOM 692 O O . ALA A 1 96 ? 13.828 14.633 19.672 1 95.88 96 ALA A O 1
ATOM 693 N N . GLY A 1 97 ? 13.656 13.25 21.453 1 95.19 97 GLY A N 1
ATOM 694 C CA . GLY A 1 97 ? 15.031 12.797 21.344 1 95.19 97 GLY A CA 1
ATOM 695 C C . GLY A 1 97 ? 15.312 12.062 20.031 1 95.19 97 GLY A C 1
ATOM 696 O O . GLY A 1 97 ? 16.344 12.297 19.406 1 95.19 97 GLY A O 1
ATOM 697 N N . ILE A 1 98 ? 14.422 11.289 19.656 1 96.06 98 ILE A N 1
ATOM 698 C CA . ILE A 1 98 ? 14.57 10.5 18.438 1 96.06 98 ILE A CA 1
ATOM 699 C C . ILE A 1 98 ? 14.578 11.422 17.219 1 96.06 98 ILE A C 1
ATOM 701 O O . ILE A 1 98 ? 15.5 11.383 16.406 1 96.06 98 ILE A O 1
ATOM 705 N N . VAL A 1 99 ? 13.609 12.297 17.141 1 97.12 99 VAL A N 1
ATOM 706 C CA . VAL A 1 99 ? 13.469 13.172 15.984 1 97.12 99 VAL A CA 1
ATOM 707 C C . VAL A 1 99 ? 14.688 14.094 15.883 1 97.12 99 VAL A C 1
ATOM 709 O O . VAL A 1 99 ? 15.234 14.289 14.797 1 97.12 99 VAL A O 1
ATOM 712 N N . LYS A 1 100 ? 15.109 14.609 16.969 1 95.75 100 LYS A N 1
ATOM 713 C CA . LYS A 1 100 ? 16.281 15.484 16.984 1 95.75 100 LYS A CA 1
ATOM 714 C C . LYS A 1 100 ? 17.516 14.758 16.453 1 95.75 100 LYS A C 1
ATOM 716 O O . LYS A 1 100 ? 18.203 15.273 15.562 1 95.75 100 LYS A O 1
ATOM 721 N N . THR A 1 101 ? 17.734 13.586 16.938 1 96.5 101 THR A N 1
ATOM 722 C CA . THR A 1 101 ? 18.891 12.805 16.531 1 96.5 101 THR A CA 1
ATOM 723 C C . THR A 1 101 ? 18.812 12.453 15.047 1 96.5 101 THR A C 1
ATOM 725 O O . THR A 1 101 ? 19.812 12.516 14.336 1 96.5 101 THR A O 1
ATOM 728 N N . VAL A 1 102 ? 17.656 12.102 14.617 1 97.88 102 VAL A N 1
ATOM 729 C CA . VAL A 1 102 ? 17.453 11.727 13.227 1 97.88 102 VAL A CA 1
ATOM 730 C C . VAL A 1 102 ? 17.734 12.922 12.32 1 97.88 102 VAL A C 1
ATOM 732 O O . VAL A 1 102 ? 18.5 12.812 11.352 1 97.88 102 VAL A O 1
ATOM 735 N N . VAL A 1 103 ? 17.156 14.047 12.656 1 97.44 103 VAL A N 1
ATOM 736 C CA . VAL A 1 103 ? 17.312 15.227 11.82 1 97.44 103 VAL A CA 1
ATOM 737 C C . VAL A 1 103 ? 18.781 15.641 11.773 1 97.44 103 VAL A C 1
ATOM 739 O O . VAL A 1 103 ? 19.312 15.93 10.695 1 97.44 103 VAL A O 1
ATOM 742 N N . GLU A 1 104 ? 19.422 15.594 12.867 1 96.56 104 GLU A N 1
ATOM 743 C CA . GLU A 1 104 ? 20.844 15.953 12.93 1 96.56 104 GLU A CA 1
ATOM 744 C C . GLU A 1 104 ? 21.688 15 12.094 1 96.56 104 GLU A C 1
ATOM 746 O O . GLU A 1 104 ? 22.594 15.43 11.375 1 96.56 104 GLU A O 1
ATOM 751 N N . SER A 1 105 ? 21.391 13.742 12.195 1 97.81 105 SER A N 1
ATOM 752 C CA . SER A 1 105 ? 22.125 12.742 11.445 1 97.81 105 SER A CA 1
ATOM 753 C C . SER A 1 105 ? 21.906 12.891 9.945 1 97.81 105 SER A C 1
ATOM 755 O O . SER A 1 105 ? 22.828 12.75 9.148 1 97.81 105 SER A O 1
ATOM 757 N N . ILE A 1 106 ? 20.703 13.188 9.578 1 98 106 ILE A N 1
ATOM 758 C CA . ILE A 1 106 ? 20.328 13.344 8.172 1 98 106 ILE A CA 1
ATOM 759 C C . ILE A 1 106 ? 21.078 14.531 7.57 1 98 106 ILE A C 1
ATOM 761 O O . ILE A 1 106 ? 21.562 14.453 6.445 1 98 106 ILE A O 1
ATOM 765 N N . LEU A 1 107 ? 21.156 15.625 8.273 1 97.62 107 LEU A N 1
ATOM 766 C CA . LEU A 1 107 ? 21.688 16.875 7.746 1 97.62 107 LEU A CA 1
ATOM 767 C C . LEU A 1 107 ? 23.188 16.797 7.512 1 97.62 107 LEU A C 1
ATOM 769 O O . LEU A 1 107 ? 23.734 17.547 6.707 1 97.62 107 LEU A O 1
ATOM 773 N N . VAL A 1 108 ? 23.812 15.797 8.18 1 98.12 108 VAL A N 1
ATOM 774 C CA . VAL A 1 108 ? 25.234 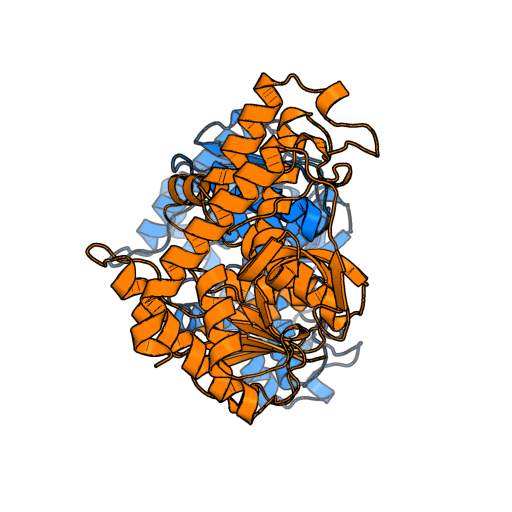15.555 7.93 1 98.12 108 VAL A CA 1
ATOM 775 C C . VAL A 1 108 ? 25.438 15.125 6.48 1 98.12 108 VAL A C 1
ATOM 777 O O . VAL A 1 108 ? 26.406 15.531 5.836 1 98.12 108 VAL A O 1
ATOM 780 N N . HIS A 1 109 ? 24.484 14.375 5.953 1 98.31 109 HIS A N 1
ATOM 781 C CA . HIS A 1 109 ? 24.641 13.773 4.637 1 98.31 109 HIS A CA 1
ATOM 782 C C . HIS A 1 109 ? 23.766 14.453 3.6 1 98.31 109 HIS A C 1
ATOM 784 O O . HIS A 1 109 ? 23.984 14.32 2.396 1 98.31 109 HIS A O 1
ATOM 790 N N . SER A 1 110 ? 22.781 15.195 4.07 1 98.06 110 SER A N 1
ATOM 791 C CA . SER A 1 110 ? 21.828 15.891 3.207 1 98.06 110 SER A CA 1
ATOM 792 C C . SER A 1 110 ? 21.531 17.281 3.734 1 98.06 110 SER A C 1
ATOM 794 O O . SER A 1 110 ? 20.391 17.578 4.113 1 98.06 110 SER A O 1
ATOM 796 N N . PRO A 1 111 ? 22.438 18.172 3.682 1 97.38 111 PRO A N 1
ATOM 797 C CA . PRO A 1 111 ? 22.297 19.484 4.312 1 97.38 111 PRO A CA 1
ATOM 798 C C . PRO A 1 111 ? 21.203 20.344 3.666 1 97.38 111 PRO A C 1
ATOM 800 O O . PRO A 1 111 ? 20.719 21.297 4.273 1 97.38 111 PRO A O 1
ATOM 803 N N . ASN A 1 112 ? 20.812 20 2.434 1 97.31 112 ASN A N 1
ATOM 804 C CA . ASN A 1 112 ? 19.828 20.828 1.729 1 97.31 112 ASN A CA 1
ATOM 805 C C . ASN A 1 112 ? 18.453 20.188 1.738 1 97.31 112 ASN A C 1
ATOM 807 O O . ASN A 1 112 ? 17.531 20.672 1.078 1 97.31 112 ASN A O 1
ATOM 811 N N . ALA A 1 113 ? 18.297 19.125 2.465 1 98.31 113 ALA A N 1
ATOM 812 C CA . ALA A 1 113 ? 17.047 18.375 2.443 1 98.31 113 ALA A CA 1
ATOM 813 C C . ALA A 1 113 ? 15.898 19.172 3.043 1 98.31 113 ALA A C 1
ATOM 815 O O . ALA A 1 113 ? 16.094 19.938 3.994 1 98.31 113 ALA A O 1
ATOM 816 N N . ILE A 1 114 ? 14.766 19.062 2.455 1 98.75 114 ILE A N 1
ATOM 817 C CA . ILE A 1 114 ? 13.516 19.469 3.094 1 98.75 114 ILE A CA 1
ATOM 818 C C . ILE A 1 114 ? 13.008 18.328 3.992 1 98.75 114 ILE A C 1
ATOM 820 O O . ILE A 1 114 ? 12.969 17.172 3.58 1 98.75 114 ILE A O 1
ATOM 824 N N . ILE A 1 115 ? 12.625 18.688 5.23 1 98.75 115 ILE A N 1
ATOM 825 C CA . ILE A 1 115 ? 12.242 17.703 6.234 1 98.75 115 ILE A CA 1
ATOM 826 C C . ILE A 1 115 ? 10.719 17.656 6.359 1 98.75 115 ILE A C 1
ATOM 828 O O . ILE A 1 115 ? 10.078 18.688 6.586 1 98.75 115 ILE A O 1
ATOM 832 N N . VAL A 1 116 ? 10.172 16.484 6.164 1 98.88 116 VAL A N 1
ATOM 833 C CA . VAL A 1 116 ? 8.758 16.234 6.387 1 98.88 116 VAL A CA 1
ATOM 834 C C . VAL A 1 116 ? 8.57 15.391 7.648 1 98.88 116 VAL A C 1
ATOM 836 O O . VAL A 1 116 ? 9.07 14.273 7.734 1 98.88 116 VAL A O 1
ATOM 839 N N . VAL A 1 117 ? 7.832 15.891 8.609 1 98.81 117 VAL A N 1
ATOM 840 C CA . VAL A 1 117 ? 7.68 15.242 9.906 1 98.81 117 VAL A CA 1
ATOM 841 C C . VAL A 1 117 ? 6.32 14.547 9.977 1 98.81 117 VAL A C 1
ATOM 843 O O . VAL A 1 117 ? 5.285 15.164 9.727 1 98.81 117 VAL A O 1
ATOM 846 N N . VAL A 1 118 ? 6.352 13.266 10.32 1 98.06 118 VAL A N 1
ATOM 847 C CA . VAL A 1 118 ? 5.152 12.453 10.469 1 98.06 118 VAL A CA 1
ATOM 848 C C . VAL A 1 118 ? 5.023 11.984 11.922 1 98.06 118 VAL A C 1
ATOM 850 O O . VAL A 1 118 ? 3.92 11.719 12.398 1 98.06 118 VAL A O 1
ATOM 853 N N . SER A 1 119 ? 6.105 11.953 12.688 1 96.88 119 SER A N 1
ATOM 854 C CA . SER A 1 119 ? 6.18 11.438 14.055 1 96.88 119 SER A CA 1
ATOM 855 C C . SER A 1 119 ? 5.258 12.219 14.984 1 96.88 119 SER A C 1
ATOM 857 O O . SER A 1 119 ? 5.176 13.445 14.906 1 96.88 119 SER A O 1
ATOM 859 N N . ASN A 1 120 ? 4.621 11.516 15.891 1 93.75 120 ASN A N 1
ATOM 860 C CA . ASN A 1 120 ? 3.678 12.117 16.828 1 93.75 120 ASN A CA 1
ATOM 861 C C . ASN A 1 120 ? 4.355 12.516 18.125 1 93.75 120 ASN A C 1
ATOM 863 O O . ASN A 1 120 ? 5.316 11.875 18.547 1 93.75 120 ASN A O 1
ATOM 867 N N . PRO A 1 121 ? 3.805 13.555 18.797 1 95.56 121 PRO A N 1
ATOM 868 C CA . PRO A 1 121 ? 2.785 14.484 18.297 1 95.56 121 PRO A CA 1
ATOM 869 C C . PRO A 1 121 ? 3.307 15.391 17.188 1 95.56 121 PRO A C 1
ATOM 871 O O . PRO A 1 121 ? 4.254 16.156 17.406 1 95.56 121 PRO A O 1
ATOM 874 N N . MET A 1 122 ? 2.727 15.344 16.094 1 96.69 122 MET A N 1
ATOM 875 C CA . MET A 1 122 ? 3.297 15.805 14.828 1 96.69 122 MET A CA 1
ATOM 876 C C . MET A 1 122 ? 3.639 17.297 14.891 1 96.69 122 MET A C 1
ATOM 878 O O . MET A 1 122 ? 4.746 17.688 14.531 1 96.69 122 MET A O 1
ATOM 882 N N . ASP A 1 123 ? 2.693 18.141 15.391 1 98.06 123 ASP A N 1
ATOM 883 C CA . ASP A 1 123 ? 2.939 19.578 15.453 1 98.06 123 ASP A CA 1
ATOM 884 C C . ASP A 1 123 ? 4.125 19.891 16.359 1 98.06 123 ASP A C 1
ATOM 886 O O . ASP A 1 123 ? 4.988 20.703 16 1 98.06 123 ASP A O 1
ATOM 890 N N . THR A 1 124 ? 4.168 19.188 17.453 1 97.31 124 THR A N 1
ATOM 891 C CA . THR A 1 124 ? 5.219 19.391 18.438 1 97.31 124 THR A CA 1
ATOM 892 C C . THR A 1 124 ? 6.562 18.906 17.906 1 97.31 124 THR A C 1
ATOM 894 O O . THR A 1 124 ? 7.59 19.562 18.094 1 97.31 124 THR A O 1
ATOM 897 N N . MET A 1 125 ? 6.586 17.781 17.234 1 97.88 125 MET A N 1
ATOM 898 C CA . MET A 1 125 ? 7.82 17.25 16.672 1 97.88 125 MET A CA 1
ATOM 899 C C . MET A 1 125 ? 8.32 18.141 15.539 1 97.88 125 MET A C 1
ATOM 901 O O . MET A 1 125 ? 9.531 18.281 15.336 1 97.88 125 MET A O 1
ATOM 905 N N . THR A 1 126 ? 7.387 18.703 14.781 1 98.31 126 THR A N 1
ATOM 906 C CA . THR A 1 126 ? 7.762 19.641 13.734 1 98.31 126 THR A CA 1
ATOM 907 C C . THR A 1 126 ? 8.43 20.875 14.328 1 98.31 126 THR A C 1
ATOM 909 O O . THR A 1 126 ? 9.477 21.328 13.844 1 98.31 126 THR A O 1
ATOM 912 N N . TYR A 1 127 ? 7.812 21.359 15.367 1 98.06 127 TYR A N 1
ATOM 913 C CA . TYR A 1 127 ? 8.367 22.484 16.094 1 98.06 127 TYR A CA 1
ATOM 914 C C . TYR A 1 127 ? 9.758 22.172 16.641 1 98.06 127 TYR A C 1
ATOM 916 O O . TYR A 1 127 ? 10.688 22.953 16.484 1 98.06 127 TYR A O 1
ATOM 924 N N . LEU A 1 128 ? 9.891 21.031 17.234 1 97.38 128 LEU A N 1
ATOM 925 C CA . LEU A 1 128 ? 11.164 20.578 17.781 1 97.38 128 LEU A CA 1
ATOM 926 C C . LEU A 1 128 ? 12.227 20.5 16.688 1 97.38 128 LEU A C 1
ATOM 928 O O . LEU A 1 128 ? 13.359 20.938 16.906 1 97.38 128 LEU A O 1
ATOM 932 N N . ALA A 1 129 ? 11.891 19.906 15.555 1 97.31 129 ALA A N 1
ATOM 933 C CA . ALA A 1 129 ? 12.844 19.781 14.453 1 97.31 129 ALA A CA 1
ATOM 934 C C . ALA A 1 129 ? 13.336 21.156 14 1 97.31 129 ALA A C 1
ATOM 936 O O . ALA A 1 129 ? 14.531 21.328 13.742 1 97.31 129 ALA A O 1
ATOM 937 N N . LEU A 1 130 ? 12.414 22.094 13.914 1 97.44 130 LEU A N 1
ATOM 938 C CA . LEU A 1 130 ? 12.781 23.453 13.5 1 97.44 130 LEU A CA 1
ATOM 939 C C . LEU A 1 130 ? 13.719 24.094 14.516 1 97.44 130 LEU A C 1
ATOM 941 O O . LEU A 1 130 ? 14.781 24.594 14.156 1 97.44 130 LEU A O 1
ATOM 945 N N . LYS A 1 131 ? 13.359 24.031 15.742 1 95.75 131 LYS A N 1
ATOM 946 C CA . LYS A 1 131 ? 14.094 24.734 16.797 1 95.75 131 LYS A CA 1
ATOM 947 C C . LYS A 1 131 ? 15.453 24.094 17.031 1 95.75 131 LYS A C 1
ATOM 949 O O . LYS A 1 131 ? 16.422 24.781 17.344 1 95.75 131 LYS A O 1
ATOM 954 N N . SER A 1 132 ? 15.523 22.859 16.875 1 92.38 132 SER A N 1
ATOM 955 C CA . SER A 1 132 ? 16.766 22.141 17.172 1 92.38 132 SER A CA 1
ATOM 956 C C . SER A 1 132 ? 17.781 22.281 16.047 1 92.38 132 SER A C 1
ATOM 958 O O . SER A 1 132 ? 18.984 22.141 16.266 1 92.38 132 SER A O 1
ATOM 960 N N . THR A 1 133 ? 17.375 22.484 14.859 1 92.44 133 THR A N 1
ATOM 961 C CA . THR A 1 133 ? 18.281 22.5 13.719 1 92.44 133 THR A CA 1
ATOM 962 C C . THR A 1 133 ? 18.594 23.938 13.297 1 92.44 133 THR A C 1
ATOM 964 O O . THR A 1 133 ? 19.656 24.203 12.727 1 92.44 133 THR A O 1
ATOM 967 N N . GLY A 1 134 ? 17.625 24.844 13.523 1 89.62 134 GLY A N 1
ATOM 968 C CA . GLY A 1 134 ? 17.766 26.219 13.055 1 89.62 134 GLY A CA 1
ATOM 969 C C . GLY A 1 134 ? 17.625 26.344 11.555 1 89.62 134 GLY A C 1
ATOM 970 O O . GLY A 1 134 ? 18.031 27.359 10.977 1 89.62 134 GLY A O 1
ATOM 971 N N . LEU A 1 135 ? 17.203 25.391 10.906 1 95.25 135 LEU A N 1
ATOM 972 C CA . LEU A 1 135 ? 16.938 25.453 9.477 1 95.25 135 LEU A CA 1
ATOM 973 C C . LEU A 1 135 ? 15.891 26.516 9.164 1 95.25 135 LEU A C 1
ATOM 975 O O . LEU A 1 135 ? 15.086 26.875 10.031 1 95.25 135 LEU A O 1
ATOM 979 N N . PRO A 1 136 ? 16 27.031 7.875 1 97.56 136 PRO A N 1
ATOM 980 C CA . PRO A 1 136 ? 14.883 27.891 7.484 1 97.56 136 PRO A CA 1
ATOM 981 C C . PRO A 1 136 ? 13.531 27.203 7.633 1 97.56 136 PRO A C 1
ATOM 983 O O . PRO A 1 136 ? 13.398 26.016 7.348 1 97.56 136 PRO A O 1
ATOM 986 N N . LYS A 1 137 ? 12.555 27.984 8.102 1 98 137 LYS A N 1
ATOM 987 C CA . LYS A 1 137 ? 11.258 27.406 8.461 1 98 137 LYS A CA 1
ATOM 988 C C . LYS A 1 137 ? 10.578 26.781 7.246 1 98 137 LYS A C 1
ATOM 990 O O . LYS A 1 137 ? 9.781 25.859 7.387 1 98 137 LYS A O 1
ATOM 995 N N . ASN A 1 138 ? 10.914 27.234 6.004 1 98.62 138 ASN A N 1
ATOM 996 C CA . ASN A 1 138 ? 10.266 26.703 4.809 1 98.62 138 ASN A CA 1
ATOM 997 C C . ASN A 1 138 ? 10.688 25.266 4.543 1 98.62 138 ASN A C 1
ATOM 999 O O . ASN A 1 138 ? 10.07 24.562 3.73 1 98.62 138 ASN A O 1
ATOM 1003 N N . ARG A 1 139 ? 11.688 24.766 5.273 1 98.62 139 ARG A N 1
ATOM 1004 C CA . ARG A 1 139 ? 12.227 23.438 4.992 1 98.62 139 ARG A CA 1
ATOM 1005 C C . ARG A 1 139 ? 11.75 22.422 6.023 1 98.62 139 ARG A C 1
ATOM 1007 O O . ARG A 1 139 ? 12.164 21.25 5.996 1 98.62 139 ARG A O 1
ATOM 1014 N N . ILE A 1 140 ? 10.961 22.828 6.969 1 98.69 140 ILE A N 1
ATOM 1015 C CA . ILE A 1 140 ? 10.422 21.922 7.984 1 98.69 140 ILE A CA 1
ATOM 1016 C C . ILE A 1 140 ? 8.898 21.922 7.906 1 98.69 140 ILE A C 1
ATOM 1018 O O . ILE A 1 140 ? 8.25 22.922 8.18 1 98.69 140 ILE A O 1
ATOM 1022 N N . ILE A 1 141 ? 8.352 20.766 7.543 1 98.88 141 ILE A N 1
ATOM 1023 C CA . ILE A 1 141 ? 6.926 20.688 7.242 1 98.88 141 ILE A CA 1
ATOM 1024 C C . ILE A 1 141 ? 6.309 19.484 7.961 1 98.88 141 ILE A C 1
ATOM 1026 O O . ILE A 1 141 ? 6.816 18.359 7.867 1 98.88 141 ILE A O 1
ATOM 1030 N N . GLY A 1 142 ? 5.254 19.688 8.695 1 98.69 142 GLY A N 1
ATOM 1031 C CA . GLY A 1 142 ? 4.445 18.594 9.219 1 98.69 142 GLY A CA 1
ATOM 1032 C C . GLY A 1 142 ? 3.297 18.219 8.305 1 98.69 142 GLY A C 1
ATOM 1033 O O . GLY A 1 142 ? 2.568 19.078 7.816 1 98.69 142 GLY A O 1
ATOM 1034 N N . MET A 1 143 ? 2.994 16.938 8.109 1 96.25 143 MET A N 1
ATOM 1035 C CA . MET A 1 143 ? 2.125 16.438 7.051 1 96.25 143 MET A CA 1
ATOM 1036 C C . MET A 1 143 ? 0.676 16.359 7.523 1 96.25 143 MET A C 1
ATOM 1038 O O . MET A 1 143 ? -0.199 15.906 6.789 1 96.25 143 MET A O 1
ATOM 1042 N N . GLY A 1 144 ? 0.308 16.766 8.656 1 93.81 144 GLY A N 1
ATOM 1043 C CA . GLY A 1 144 ? -0.964 16.453 9.289 1 93.81 144 GLY A CA 1
ATOM 1044 C C . GLY A 1 144 ? -2.162 16.938 8.492 1 93.81 144 GLY A C 1
ATOM 1045 O O . GLY A 1 144 ? -3.115 16.188 8.281 1 93.81 144 GLY A O 1
ATOM 1046 N N . GLY A 1 145 ? -2.098 18.125 7.988 1 96.62 145 GLY A N 1
ATOM 1047 C CA . GLY A 1 145 ? -3.219 18.719 7.27 1 96.62 145 GLY A CA 1
ATOM 1048 C C . GLY A 1 145 ? -3.553 17.969 5.984 1 96.62 145 GLY A C 1
ATOM 1049 O O . GLY A 1 145 ? -4.707 17.953 5.559 1 96.62 145 GLY A O 1
ATOM 1050 N N . ALA A 1 146 ? -2.541 17.406 5.34 1 98 146 ALA A N 1
ATOM 1051 C CA . ALA A 1 146 ? -2.768 16.625 4.129 1 98 146 ALA A CA 1
ATOM 1052 C C . ALA A 1 146 ? -3.631 15.398 4.418 1 98 146 ALA A C 1
ATOM 1054 O O . ALA A 1 146 ? -4.574 15.109 3.68 1 98 146 ALA A O 1
ATOM 1055 N N . LEU A 1 147 ? -3.34 14.711 5.512 1 98.56 147 LEU A N 1
ATOM 1056 C CA . LEU A 1 147 ? -4.086 13.531 5.922 1 98.56 147 LEU A CA 1
ATOM 1057 C C . LEU A 1 147 ? -5.477 13.906 6.418 1 98.56 147 LEU A C 1
ATOM 1059 O O . LEU A 1 147 ? -6.473 13.32 5.988 1 98.56 147 LEU A O 1
ATOM 1063 N N . ASP A 1 148 ? -5.547 14.898 7.293 1 98.69 148 ASP A N 1
ATOM 1064 C CA . ASP A 1 148 ? -6.816 15.312 7.875 1 98.69 148 ASP A CA 1
ATOM 1065 C C . ASP A 1 148 ? -7.785 15.797 6.801 1 98.69 148 ASP A C 1
ATOM 1067 O O . ASP A 1 148 ? -8.984 15.508 6.855 1 98.69 148 ASP A O 1
ATOM 1071 N N . SER A 1 149 ? -7.25 16.516 5.84 1 98.88 149 SER A N 1
ATOM 1072 C CA . SER A 1 149 ? -8.086 17.031 4.75 1 98.88 149 SER A CA 1
ATOM 1073 C C . SER A 1 149 ? -8.586 15.891 3.869 1 98.88 149 SER A C 1
ATOM 1075 O O . SER A 1 149 ? -9.719 15.93 3.383 1 98.88 149 SER A O 1
ATOM 1077 N N . SER A 1 150 ? -7.762 14.906 3.641 1 98.75 150 SER A N 1
ATOM 1078 C CA . SER A 1 150 ? -8.219 13.766 2.857 1 98.75 150 SER A CA 1
ATOM 1079 C C . SER A 1 150 ? -9.32 13 3.584 1 98.75 150 SER A C 1
ATOM 1081 O O . SER A 1 150 ? -10.273 12.539 2.959 1 98.75 150 SER A O 1
ATOM 1083 N N . ARG A 1 151 ? -9.195 12.82 4.906 1 98.69 151 ARG A N 1
ATOM 1084 C CA . ARG A 1 151 ? -10.25 12.203 5.703 1 98.69 151 ARG A CA 1
ATOM 1085 C C . ARG A 1 151 ? -11.547 13 5.594 1 98.69 151 ARG A C 1
ATOM 1087 O O . ARG A 1 151 ? -12.625 12.422 5.426 1 98.69 151 ARG A O 1
ATOM 1094 N N . PHE A 1 152 ? -11.391 14.344 5.688 1 98.88 152 PHE A N 1
ATOM 1095 C CA . PHE A 1 152 ? -12.539 15.234 5.605 1 98.88 152 PHE A CA 1
ATOM 1096 C C . PHE A 1 152 ? -13.242 15.086 4.266 1 98.88 152 PHE A C 1
ATOM 1098 O O . PHE A 1 152 ? -14.461 14.906 4.219 1 98.88 152 PHE A O 1
ATOM 1105 N N . ARG A 1 153 ? -12.516 15.039 3.199 1 98.88 153 ARG A N 1
ATOM 1106 C CA . ARG A 1 153 ? -13.078 14.859 1.868 1 98.88 153 ARG A CA 1
ATOM 1107 C C . ARG A 1 153 ? -13.758 13.5 1.74 1 98.88 153 ARG A C 1
ATOM 1109 O O . ARG A 1 153 ? -14.805 13.375 1.094 1 98.88 153 ARG A O 1
ATOM 1116 N N . THR A 1 154 ? -13.203 12.484 2.34 1 98.81 154 THR A N 1
ATOM 1117 C CA . THR A 1 154 ? -13.797 11.148 2.307 1 98.81 154 THR A CA 1
ATOM 1118 C C . THR A 1 154 ? -15.156 11.148 3.004 1 98.81 154 THR A C 1
ATOM 1120 O O . THR A 1 154 ? -16.141 10.633 2.461 1 98.81 154 THR A O 1
ATOM 1123 N N . TYR A 1 155 ? -15.203 11.75 4.172 1 98.81 155 TYR A N 1
ATOM 1124 C CA . TYR A 1 155 ? -16.453 11.773 4.914 1 98.81 155 TYR A CA 1
ATOM 1125 C C . TYR A 1 155 ? -17.5 12.609 4.191 1 98.81 155 TYR A C 1
ATOM 1127 O O . TYR A 1 155 ? -18.688 12.281 4.203 1 98.81 155 TYR A O 1
ATOM 1135 N N . LEU A 1 156 ? -17.062 13.703 3.602 1 98.88 156 LEU A N 1
ATOM 1136 C CA . LEU A 1 156 ? -18 14.484 2.787 1 98.88 156 LEU A CA 1
ATOM 1137 C C . LEU A 1 156 ? -18.5 13.656 1.61 1 98.88 156 LEU A C 1
ATOM 1139 O O . LEU A 1 156 ? -19.703 13.688 1.299 1 98.88 156 LEU A O 1
ATOM 1143 N N . SER A 1 157 ? -17.594 12.992 0.958 1 98.81 157 SER A N 1
ATOM 1144 C CA . SER A 1 157 ? -17.969 12.125 -0.158 1 98.81 157 SER A CA 1
ATOM 1145 C C . SER A 1 157 ? -19.016 11.102 0.255 1 98.81 157 SER A C 1
ATOM 1147 O O . SER A 1 157 ? -20 10.898 -0.459 1 98.81 157 SER A O 1
ATOM 1149 N N . MET A 1 158 ? -18.828 10.508 1.383 1 98.31 158 MET A N 1
ATOM 1150 C CA . MET A 1 158 ? -19.766 9.516 1.896 1 98.31 158 MET A CA 1
ATOM 1151 C C . MET A 1 158 ? -21.125 10.148 2.189 1 98.31 158 MET A C 1
ATOM 1153 O O . MET A 1 158 ? -22.156 9.586 1.841 1 98.31 158 MET A O 1
ATOM 1157 N N . ALA A 1 159 ? -21.109 11.289 2.811 1 98.62 159 ALA A N 1
ATOM 1158 C CA . ALA A 1 159 ? -22.359 11.977 3.164 1 98.62 159 ALA A CA 1
ATOM 1159 C C . ALA A 1 159 ? -23.109 12.422 1.914 1 98.62 159 ALA A C 1
ATOM 1161 O O . ALA A 1 159 ? -24.344 12.367 1.876 1 98.62 159 ALA A O 1
ATOM 1162 N N . LEU A 1 160 ? -22.391 12.875 0.893 1 98.5 160 LEU A N 1
ATOM 1163 C CA . LEU A 1 160 ? -22.969 13.375 -0.347 1 98.5 160 LEU A CA 1
ATOM 1164 C C . LEU A 1 160 ? -23.297 12.227 -1.297 1 98.5 160 LEU A C 1
ATOM 1166 O O . LEU A 1 160 ? -24.062 12.406 -2.244 1 98.5 160 LEU A O 1
ATOM 1170 N N . ASP A 1 161 ? -22.656 11.086 -1.034 1 97.44 161 ASP A N 1
ATOM 1171 C CA . ASP A 1 161 ? -22.703 9.969 -1.974 1 97.44 161 ASP A CA 1
ATOM 1172 C C . ASP A 1 161 ? -22.219 10.398 -3.357 1 97.44 161 ASP A C 1
ATOM 1174 O O . ASP A 1 161 ? -22.922 10.211 -4.352 1 97.44 161 ASP A O 1
ATOM 1178 N N . LYS A 1 162 ? -21.078 11.117 -3.391 1 97.81 162 LYS A N 1
ATOM 1179 C CA . LYS A 1 162 ? -20.422 11.617 -4.594 1 97.81 162 LYS A CA 1
ATOM 1180 C C . LYS A 1 162 ? -18.922 11.281 -4.594 1 97.81 162 LYS A C 1
ATOM 1182 O O . LYS A 1 162 ? -18.359 10.992 -3.543 1 97.81 162 LYS A O 1
ATOM 1187 N N . PRO A 1 163 ? -18.266 11.227 -5.75 1 97.56 163 PRO A N 1
ATOM 1188 C CA . PRO A 1 163 ? -16.844 10.938 -5.809 1 97.56 163 PRO A CA 1
ATOM 1189 C C . PRO A 1 163 ? -16 11.906 -4.977 1 97.56 163 PRO A C 1
ATOM 1191 O O . PRO A 1 163 ? -16.188 13.125 -5.066 1 97.56 163 PRO A O 1
ATOM 1194 N N . ALA A 1 164 ? -15.125 11.367 -4.234 1 98.25 164 ALA A N 1
ATOM 1195 C CA . ALA A 1 164 ? -14.289 12.164 -3.338 1 98.25 164 ALA A CA 1
ATOM 1196 C C . ALA A 1 164 ? -13.461 13.188 -4.117 1 98.25 164 ALA A C 1
ATOM 1198 O O . ALA A 1 164 ? -13.211 14.289 -3.633 1 98.25 164 ALA A O 1
ATOM 1199 N N . ASN A 1 165 ? -13.094 12.867 -5.324 1 98.31 165 ASN A N 1
ATOM 1200 C CA . ASN A 1 165 ? -12.219 13.727 -6.113 1 98.31 165 ASN A CA 1
ATOM 1201 C C . ASN A 1 165 ? -12.961 14.93 -6.668 1 98.31 165 ASN A C 1
ATOM 1203 O O . ASN A 1 165 ? -12.344 15.844 -7.23 1 98.31 165 ASN A O 1
ATOM 1207 N N . ASP A 1 166 ? -14.234 15 -6.488 1 98.38 166 ASP A N 1
ATOM 1208 C CA . ASP A 1 166 ? -15.031 16.156 -6.879 1 98.38 166 ASP A CA 1
ATOM 1209 C C . ASP A 1 166 ? -15.219 17.125 -5.703 1 98.38 166 ASP A C 1
ATOM 1211 O O . ASP A 1 166 ? -15.898 18.141 -5.832 1 98.38 166 ASP A O 1
ATOM 1215 N N . ILE A 1 167 ? -14.656 16.766 -4.586 1 98.62 167 ILE A N 1
ATOM 1216 C CA . ILE A 1 167 ? -14.859 17.531 -3.357 1 98.62 167 ILE A CA 1
ATOM 1217 C C . ILE A 1 167 ? -13.586 18.297 -3.01 1 98.62 167 ILE A C 1
ATOM 1219 O O . ILE A 1 167 ? -12.484 17.75 -3.057 1 98.62 167 ILE A O 1
ATOM 1223 N N . SER A 1 168 ? -13.75 19.578 -2.77 1 98.44 168 SER A N 1
ATOM 1224 C CA . SER A 1 168 ? -12.688 20.406 -2.207 1 98.44 168 SER A CA 1
ATOM 1225 C C . SER A 1 168 ? -12.961 20.734 -0.743 1 98.44 168 SER A C 1
ATOM 1227 O O . SER A 1 168 ? -14.031 21.234 -0.403 1 98.44 168 SER A O 1
ATOM 1229 N N . ALA A 1 169 ? -12.078 20.391 0.073 1 98.62 169 ALA A N 1
ATOM 1230 C CA . ALA A 1 169 ? -12.227 20.609 1.511 1 98.62 169 ALA A CA 1
ATOM 1231 C C . ALA A 1 169 ? -10.867 20.578 2.211 1 98.62 169 ALA A C 1
ATOM 1233 O O . ALA A 1 169 ? -9.945 19.891 1.757 1 98.62 169 ALA A O 1
ATOM 1234 N N . MET A 1 170 ? -10.789 21.328 3.35 1 98.44 170 MET A N 1
ATOM 1235 C CA . MET A 1 170 ? -9.508 21.438 4.047 1 98.44 170 MET A CA 1
ATOM 1236 C C . MET A 1 170 ? -9.711 21.438 5.559 1 98.44 170 MET A C 1
ATOM 1238 O O . MET A 1 170 ? -10.711 21.953 6.051 1 98.44 170 MET A O 1
ATOM 1242 N N . VAL A 1 171 ? -8.742 20.859 6.215 1 98.81 171 VAL A N 1
ATOM 1243 C CA . VAL A 1 171 ? -8.672 20.891 7.672 1 98.81 171 VAL A CA 1
ATOM 1244 C C . VAL A 1 171 ? -7.441 21.688 8.109 1 98.81 171 VAL A C 1
ATOM 1246 O O . VAL A 1 171 ? -6.34 21.469 7.605 1 98.81 171 VAL A O 1
ATOM 1249 N N . ILE A 1 172 ? -7.617 22.656 8.961 1 98.69 172 ILE A N 1
ATOM 1250 C CA . ILE A 1 172 ? -6.508 23.422 9.531 1 98.69 172 ILE A CA 1
ATOM 1251 C C . ILE A 1 172 ? -6.453 23.188 11.039 1 98.69 172 ILE A C 1
ATOM 1253 O O . ILE A 1 172 ? -7.148 22.312 11.57 1 98.69 172 ILE A O 1
ATOM 1257 N N . GLY A 1 173 ? -5.559 23.906 11.742 1 98.38 173 GLY A N 1
ATOM 1258 C CA . GLY A 1 173 ? -5.41 23.703 13.18 1 98.38 173 GLY A CA 1
ATOM 1259 C C . GLY A 1 173 ? -4.441 22.594 13.531 1 98.38 173 GLY A C 1
ATOM 1260 O O . GLY A 1 173 ? -3.699 22.109 12.672 1 98.38 173 GLY A O 1
ATOM 1261 N N . GLY A 1 174 ? -4.414 22.281 14.789 1 98 174 GLY A N 1
ATOM 1262 C CA . GLY A 1 174 ? -3.533 21.234 15.266 1 98 174 GLY A CA 1
ATOM 1263 C C . GLY A 1 174 ? -3.945 19.844 14.781 1 98 174 GLY A C 1
ATOM 1264 O O . GLY A 1 174 ? -5.133 19.594 14.57 1 98 174 GLY A O 1
ATOM 1265 N N . HIS A 1 175 ? -2.936 18.9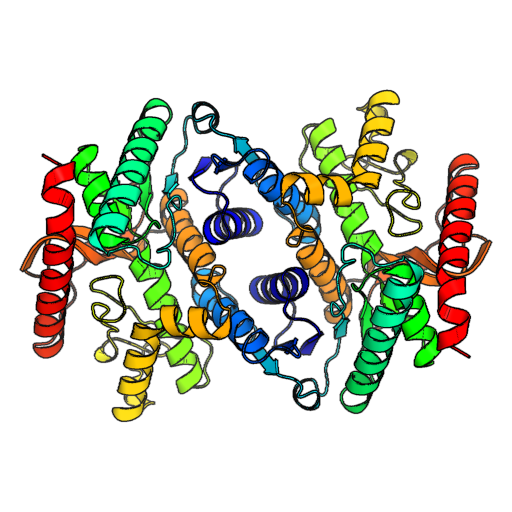69 14.617 1 96.44 175 HIS A N 1
ATOM 1266 C CA . HIS A 1 175 ? -3.189 17.578 14.273 1 96.44 175 HIS A CA 1
ATOM 1267 C C . HIS A 1 175 ? -3.576 16.766 15.508 1 96.44 175 HIS A C 1
ATOM 1269 O O . HIS A 1 175 ? -2.729 16.125 16.125 1 96.44 175 HIS A O 1
ATOM 1275 N N . GLY A 1 176 ? -4.793 16.734 15.859 1 93.19 176 GLY A N 1
ATOM 1276 C CA . GLY A 1 176 ? -5.355 16.047 17 1 93.19 176 GLY A CA 1
ATOM 1277 C C . GLY A 1 176 ? -6.871 16.031 17.016 1 93.19 176 GLY A C 1
ATOM 1278 O O . GLY A 1 176 ? -7.504 16.875 16.375 1 93.19 176 GLY A O 1
ATOM 1279 N N . ASP A 1 177 ? -7.43 15.188 17.828 1 90.81 177 ASP A N 1
ATOM 1280 C CA . ASP A 1 177 ? -8.867 14.93 17.812 1 90.81 177 ASP A CA 1
ATOM 1281 C C . ASP A 1 177 ? -9.648 16.156 18.297 1 90.81 177 ASP A C 1
ATOM 1283 O O . ASP A 1 177 ? -10.82 16.312 17.953 1 90.81 177 ASP A O 1
ATOM 1287 N N . THR A 1 178 ? -8.945 17.016 19.031 1 92.31 178 THR A N 1
ATOM 1288 C CA . THR A 1 178 ? -9.664 18.172 19.562 1 92.31 178 THR A CA 1
ATOM 1289 C C . THR A 1 178 ? -9.133 19.469 18.969 1 92.31 178 THR A C 1
ATOM 1291 O O . THR A 1 178 ? -9.641 20.547 19.25 1 92.31 178 THR A O 1
ATOM 1294 N N . THR A 1 179 ? -8.18 19.391 18.156 1 96.25 179 THR A N 1
ATOM 1295 C CA . THR A 1 179 ? -7.527 20.594 17.688 1 96.25 179 THR A CA 1
ATOM 1296 C C . THR A 1 179 ? -7.781 20.812 16.203 1 96.25 179 THR A C 1
ATOM 1298 O O . THR A 1 179 ? -7.598 21.922 15.68 1 96.25 179 THR A O 1
ATOM 1301 N N . MET A 1 180 ? -8.25 19.812 15.516 1 97.5 180 MET A N 1
ATOM 1302 C CA . MET A 1 180 ? -8.531 19.906 14.086 1 97.5 180 MET A CA 1
ATOM 1303 C C . MET A 1 180 ? -9.734 20.797 13.82 1 97.5 180 MET A C 1
ATOM 1305 O O . MET A 1 180 ? -10.711 20.766 14.578 1 97.5 180 MET A O 1
ATOM 1309 N N . ILE A 1 181 ? -9.672 21.5 12.797 1 98.5 181 ILE A N 1
ATOM 1310 C CA . ILE A 1 181 ? -10.773 22.375 12.406 1 98.5 181 ILE A CA 1
ATOM 1311 C C . ILE A 1 181 ? -11.156 22.094 10.953 1 98.5 181 ILE A C 1
ATOM 1313 O O . ILE A 1 181 ? -10.617 22.719 10.039 1 98.5 181 ILE A O 1
ATOM 1317 N N . PRO A 1 182 ? -12.078 21.156 10.711 1 98.75 182 PRO A N 1
ATOM 1318 C CA . PRO A 1 182 ? -12.633 21.031 9.359 1 98.75 182 PRO A CA 1
ATOM 1319 C C . PRO A 1 182 ? -13.398 22.281 8.922 1 98.75 182 PRO A C 1
ATOM 1321 O O . PRO A 1 182 ? -14.328 22.719 9.602 1 98.75 182 PRO A O 1
ATOM 1324 N N . LEU A 1 183 ? -13.016 22.828 7.816 1 98.44 183 LEU A N 1
ATOM 1325 C CA . LEU A 1 183 ? -13.641 24.047 7.332 1 98.44 183 LEU A CA 1
ATOM 1326 C C . LEU A 1 183 ? -14.867 23.734 6.484 1 98.44 183 LEU A C 1
ATOM 1328 O O . LEU A 1 183 ? -14.875 23.984 5.277 1 98.44 183 LEU A O 1
ATOM 1332 N N . THR A 1 184 ? -15.953 23.359 7.125 1 98.12 184 THR A N 1
ATOM 1333 C CA . THR A 1 184 ? -17.188 22.922 6.461 1 98.12 184 THR A CA 1
ATOM 1334 C C . THR A 1 184 ? -17.766 24.047 5.613 1 98.12 184 THR A C 1
ATOM 1336 O O . THR A 1 184 ? -18.266 23.812 4.516 1 98.12 184 THR A O 1
ATOM 1339 N N . ARG A 1 185 ? -17.641 25.266 6.16 1 96.94 185 ARG A N 1
ATOM 1340 C CA . ARG A 1 185 ? -18.203 26.422 5.48 1 96.94 185 ARG A CA 1
ATOM 1341 C C . ARG A 1 185 ? -17.547 26.641 4.121 1 96.94 185 ARG A C 1
ATOM 1343 O O . ARG A 1 185 ? -18.203 27.078 3.172 1 96.94 185 ARG A O 1
ATOM 1350 N N . LEU A 1 186 ? -16.328 26.312 3.979 1 97.94 186 LEU A N 1
ATOM 1351 C CA . LEU A 1 186 ? -15.555 26.609 2.77 1 97.94 186 LEU A CA 1
ATOM 1352 C C . LEU A 1 186 ? -15.5 25.375 1.861 1 97.94 186 LEU A C 1
ATOM 1354 O O . LEU A 1 186 ? -14.977 25.453 0.747 1 97.94 186 LEU A O 1
ATOM 1358 N N . ALA A 1 187 ? -16.047 24.203 2.258 1 98.62 187 ALA A N 1
ATOM 1359 C CA . ALA A 1 187 ? -16.031 22.984 1.465 1 98.62 187 ALA A CA 1
ATOM 1360 C C . ALA A 1 187 ? -17 23.078 0.291 1 98.62 187 ALA A C 1
ATOM 1362 O O . ALA A 1 187 ? -18.062 23.703 0.399 1 98.62 187 ALA A O 1
ATOM 1363 N N . SER A 1 188 ? -16.625 22.438 -0.809 1 98.75 188 SER A N 1
ATOM 1364 C CA . SER A 1 188 ? -17.453 22.531 -1.998 1 98.75 188 SER A CA 1
ATOM 1365 C C . SER A 1 188 ? -17.438 21.25 -2.807 1 98.75 188 SER A C 1
ATOM 1367 O O . SER A 1 188 ? -16.5 20.453 -2.703 1 98.75 188 SER A O 1
ATOM 1369 N N . TYR A 1 189 ? -18.547 21 -3.467 1 98.5 189 TYR A N 1
ATOM 1370 C CA . TYR A 1 189 ? -18.703 19.984 -4.492 1 98.5 189 TYR A CA 1
ATOM 1371 C C . TYR A 1 189 ? -18.703 20.594 -5.887 1 98.5 189 TYR A C 1
ATOM 1373 O O . TYR A 1 189 ? -19.703 21.188 -6.305 1 98.5 189 TYR A O 1
ATOM 1381 N N . ASN A 1 190 ? -17.594 20.453 -6.527 1 97.81 190 ASN A N 1
ATOM 1382 C CA . ASN A 1 190 ? -17.391 21.062 -7.836 1 97.81 190 ASN A CA 1
ATOM 1383 C C . ASN A 1 190 ? -17.719 22.562 -7.824 1 97.81 190 ASN A C 1
ATOM 1385 O O . ASN A 1 190 ? -18.438 23.047 -8.695 1 97.81 190 ASN A O 1
ATOM 1389 N N . GLY A 1 191 ? -17.281 23.172 -6.801 1 97.62 191 GLY A N 1
ATOM 1390 C CA . GLY A 1 191 ? -17.375 24.609 -6.727 1 97.62 191 GLY A CA 1
ATOM 1391 C C . GLY A 1 191 ? -18.625 25.094 -6.016 1 97.62 191 GLY A C 1
ATOM 1392 O O . GLY A 1 191 ? -18.703 26.266 -5.629 1 97.62 191 GLY A O 1
ATOM 1393 N N . ILE A 1 192 ? -19.562 24.234 -5.84 1 98.38 192 ILE A N 1
ATOM 1394 C CA . ILE A 1 192 ? -20.797 24.594 -5.148 1 98.38 192 ILE A CA 1
ATOM 1395 C C . ILE A 1 192 ? -20.672 24.266 -3.66 1 98.38 192 ILE A C 1
ATOM 1397 O O . ILE A 1 192 ? -20.312 23.156 -3.289 1 98.38 192 ILE A O 1
ATOM 1401 N N . PRO A 1 193 ? -20.953 25.219 -2.812 1 98.56 193 PRO A N 1
ATOM 1402 C CA . PRO A 1 193 ? -20.828 24.938 -1.381 1 98.56 193 PRO A CA 1
ATOM 1403 C C . PRO A 1 193 ? -21.594 23.688 -0.958 1 98.56 193 PRO A C 1
ATOM 1405 O O . PRO A 1 193 ? -22.75 23.5 -1.343 1 98.56 193 PRO A O 1
ATOM 1408 N N . VAL A 1 194 ? -20.906 22.859 -0.129 1 98.62 194 VAL A N 1
ATOM 1409 C CA . VAL A 1 194 ? -21.516 21.578 0.252 1 98.62 194 VAL A CA 1
ATOM 1410 C C . VAL A 1 194 ? -22.75 21.828 1.107 1 98.62 194 VAL A C 1
ATOM 1412 O O . VAL A 1 194 ? -23.625 20.969 1.199 1 98.62 194 VAL A O 1
ATOM 1415 N N . SER A 1 195 ? -22.859 23.031 1.71 1 98 195 SER A N 1
ATOM 1416 C CA . SER A 1 195 ? -23.984 23.391 2.549 1 98 195 SER A CA 1
ATOM 1417 C C . SER A 1 195 ? -25.281 23.469 1.733 1 98 195 SER A C 1
ATOM 1419 O O . SER A 1 195 ? -26.375 23.484 2.297 1 98 195 SER A O 1
ATOM 1421 N N . GLN A 1 196 ? -25.188 23.547 0.418 1 98.31 196 GLN A N 1
ATOM 1422 C CA . GLN A 1 196 ? -26.375 23.516 -0.429 1 98.31 196 GLN A CA 1
ATOM 1423 C C . GLN A 1 196 ? -26.922 22.109 -0.561 1 98.31 196 GLN A C 1
ATOM 1425 O O . GLN A 1 196 ? -28.062 21.922 -0.996 1 98.31 196 GLN A O 1
ATOM 1430 N N . PHE A 1 197 ? -26.172 21.109 -0.202 1 98.5 197 PHE A N 1
ATOM 1431 C CA . PHE A 1 197 ? -26.562 19.719 -0.426 1 98.5 197 PHE A CA 1
ATOM 1432 C C . PHE A 1 197 ? -26.781 18.984 0.899 1 98.5 197 PHE A C 1
ATOM 1434 O O . PHE A 1 197 ? -27.469 17.969 0.951 1 98.5 197 PHE A O 1
ATOM 1441 N N . LEU A 1 198 ? -26.141 19.406 1.965 1 98.62 198 LEU A N 1
ATOM 1442 C CA . LEU A 1 198 ? -26.172 18.75 3.266 1 98.62 198 LEU A CA 1
ATOM 1443 C C . LEU A 1 198 ? -26.734 19.672 4.332 1 98.62 198 LEU A C 1
ATOM 1445 O O . LEU A 1 198 ? -26.453 20.875 4.328 1 98.62 198 LEU A O 1
ATOM 1449 N N . SER A 1 199 ? -27.438 19.109 5.262 1 98.31 199 SER A N 1
ATOM 1450 C CA . SER A 1 199 ? -27.938 19.875 6.402 1 98.31 199 SER A CA 1
ATOM 1451 C C . SER A 1 199 ? -26.797 20.266 7.344 1 98.31 199 SER A C 1
ATOM 1453 O O . SER A 1 199 ? -25.719 19.688 7.289 1 98.31 199 SER A O 1
ATOM 1455 N N . GLU A 1 200 ? -27.125 21.25 8.125 1 97.75 200 GLU A N 1
ATOM 1456 C CA . GLU A 1 200 ? -26.156 21.656 9.141 1 97.75 200 GLU A CA 1
ATOM 1457 C C . GLU A 1 200 ? -25.797 20.484 10.062 1 97.75 200 GLU A C 1
ATOM 1459 O O . GLU A 1 200 ? -24.641 20.328 10.453 1 97.75 200 GLU A O 1
ATOM 1464 N N . GLU A 1 201 ? -26.766 19.719 10.414 1 98.31 201 GLU A N 1
ATOM 1465 C CA . GLU A 1 201 ? -26.547 18.547 11.273 1 98.31 201 GLU A CA 1
ATOM 1466 C C . GLU A 1 201 ? -25.609 17.547 10.617 1 98.31 201 GLU A C 1
ATOM 1468 O O . GLU A 1 201 ? -24.719 17 11.266 1 98.31 201 GLU A O 1
ATOM 1473 N N . ALA A 1 202 ? -25.844 17.312 9.32 1 98.44 202 ALA A N 1
ATOM 1474 C CA . ALA A 1 202 ? -24.984 16.391 8.57 1 98.44 202 ALA A CA 1
ATOM 1475 C C . ALA A 1 202 ? -23.562 16.906 8.5 1 98.44 202 ALA A C 1
ATOM 1477 O O . ALA A 1 202 ? -22.609 16.141 8.625 1 98.44 202 ALA A O 1
ATOM 1478 N N . LEU A 1 203 ? -23.422 18.172 8.32 1 98.56 203 LEU A N 1
ATOM 1479 C CA . LEU A 1 203 ? -22.094 18.781 8.227 1 98.56 203 LEU A CA 1
ATOM 1480 C C . LEU A 1 203 ? -21.375 18.719 9.57 1 98.56 203 LEU A C 1
ATOM 1482 O O . LEU A 1 203 ? -20.172 18.5 9.617 1 98.56 203 LEU A O 1
ATOM 1486 N N . GLN A 1 204 ? -22.109 18.906 10.633 1 98 204 GLN A N 1
ATOM 1487 C CA . GLN A 1 204 ? -21.531 18.797 11.969 1 98 204 GLN A CA 1
ATOM 1488 C C . GLN A 1 204 ? -21.047 17.375 12.242 1 98 204 GLN A C 1
ATOM 1490 O O . GLN A 1 204 ? -20 17.172 12.852 1 98 204 GLN A O 1
ATOM 1495 N N . LYS A 1 205 ? -21.812 16.438 11.82 1 98.56 205 LYS A N 1
ATOM 1496 C CA . LYS A 1 205 ? -21.422 15.039 11.984 1 98.56 205 LYS A CA 1
ATOM 1497 C C . LYS A 1 205 ? -20.156 14.727 11.188 1 98.56 205 LYS A C 1
ATOM 1499 O O . LYS A 1 205 ? -19.281 14.016 11.672 1 98.56 205 LYS A O 1
ATOM 1504 N N . VAL A 1 206 ? -20.094 15.219 9.961 1 98.75 206 VAL A N 1
ATOM 1505 C CA . VAL A 1 206 ? -18.922 15.031 9.109 1 98.75 206 VAL A CA 1
ATOM 1506 C C . VAL A 1 206 ? -17.688 15.609 9.789 1 98.75 206 VAL A C 1
ATOM 1508 O O . VAL A 1 206 ? -16.641 14.977 9.828 1 98.75 206 VAL A O 1
ATOM 1511 N N . ALA A 1 207 ? -17.828 16.828 10.297 1 98.44 207 ALA A N 1
ATOM 1512 C CA . ALA A 1 207 ? -16.719 17.484 10.992 1 98.44 207 ALA A CA 1
ATOM 1513 C C . ALA A 1 207 ? -16.281 16.656 12.203 1 98.44 207 ALA A C 1
ATOM 1515 O O . ALA A 1 207 ? -15.086 16.438 12.406 1 98.44 207 ALA A O 1
ATOM 1516 N N . ALA A 1 208 ? -17.234 16.188 12.977 1 98.31 208 ALA A N 1
ATOM 1517 C CA . ALA A 1 208 ? -16.938 15.406 14.172 1 98.31 208 ALA A CA 1
ATOM 1518 C C . ALA A 1 208 ? -16.25 14.094 13.812 1 98.31 208 ALA A C 1
ATOM 1520 O O . ALA A 1 208 ? -15.273 13.703 14.453 1 98.31 208 ALA A O 1
ATOM 1521 N N . ASP A 1 209 ? -16.766 13.391 12.797 1 98.44 209 ASP A N 1
ATOM 1522 C CA . ASP A 1 209 ? -16.172 12.133 12.344 1 98.44 209 ASP A CA 1
ATOM 1523 C C . ASP A 1 209 ? -14.742 12.352 11.852 1 98.44 209 ASP A C 1
ATOM 1525 O O . ASP A 1 209 ? -13.867 11.508 12.07 1 98.44 209 ASP A O 1
ATOM 1529 N N . THR A 1 210 ? -14.547 13.484 11.148 1 98.62 210 THR A N 1
ATOM 1530 C CA . THR A 1 210 ? -13.219 13.82 10.656 1 98.62 210 THR A CA 1
ATOM 1531 C C . THR A 1 210 ? -12.234 13.992 11.812 1 98.62 210 THR A C 1
ATOM 1533 O O . THR A 1 210 ? -11.125 13.461 11.773 1 98.62 210 THR A O 1
ATOM 1536 N N . MET A 1 211 ? -12.641 14.656 12.859 1 98.12 211 MET A N 1
ATOM 1537 C CA . MET A 1 211 ? -11.766 15.023 13.969 1 98.12 211 MET A CA 1
ATOM 1538 C C . MET A 1 211 ? -11.32 13.781 14.742 1 98.12 211 MET A C 1
ATOM 1540 O O . MET A 1 211 ? -10.203 13.734 15.25 1 98.12 211 MET A O 1
ATOM 1544 N N . VAL A 1 212 ? -12.164 12.719 14.766 1 97.38 212 VAL A N 1
ATOM 1545 C CA . VAL A 1 212 ? -11.82 11.523 15.531 1 97.38 212 VAL A CA 1
ATOM 1546 C C . VAL A 1 212 ? -11.438 10.391 14.578 1 97.38 212 VAL A C 1
ATOM 1548 O O . VAL A 1 212 ? -11.492 9.219 14.945 1 97.38 212 VAL A O 1
ATOM 1551 N N . GLY A 1 213 ? -11.164 10.758 13.305 1 96.69 213 GLY A N 1
ATOM 1552 C CA . GLY A 1 213 ? -10.867 9.766 12.281 1 96.69 213 GLY A CA 1
ATOM 1553 C C . GLY A 1 213 ? -9.766 8.797 12.688 1 96.69 213 GLY A C 1
ATOM 1554 O O . GLY A 1 213 ? -9.891 7.59 12.477 1 96.69 213 GLY A O 1
ATOM 1555 N N . GLY A 1 214 ? -8.648 9.328 13.258 1 95.75 214 GLY A N 1
ATOM 1556 C CA . GLY A 1 214 ? -7.57 8.469 13.711 1 95.75 214 GLY A CA 1
ATOM 1557 C C . GLY A 1 214 ? -8.008 7.473 14.766 1 95.75 214 GLY A C 1
ATOM 1558 O O . GLY A 1 214 ? -7.691 6.285 14.672 1 95.75 214 GLY A O 1
ATOM 1559 N N . ALA A 1 215 ? -8.695 7.941 15.727 1 95.12 215 ALA A N 1
ATOM 1560 C CA . ALA A 1 215 ? -9.188 7.086 16.812 1 95.12 215 ALA A CA 1
ATOM 1561 C C . ALA A 1 215 ? -10.156 6.039 16.281 1 95.12 215 ALA A C 1
ATOM 1563 O O . ALA A 1 215 ? -10.164 4.895 16.734 1 95.12 215 ALA A O 1
ATOM 1564 N N . THR A 1 216 ? -11 6.469 15.352 1 97.5 216 THR A N 1
ATOM 1565 C CA . THR A 1 216 ? -11.945 5.547 14.734 1 97.5 216 THR A CA 1
ATOM 1566 C C . THR A 1 216 ? -11.211 4.383 14.07 1 97.5 216 THR A C 1
ATOM 1568 O O . THR A 1 216 ? -11.547 3.221 14.305 1 97.5 216 THR A O 1
ATOM 1571 N N . LEU A 1 217 ? -10.227 4.672 13.328 1 97.94 217 LEU A N 1
ATOM 1572 C CA . LEU A 1 217 ? -9.484 3.637 12.617 1 97.94 217 LEU A CA 1
ATOM 1573 C C . LEU A 1 217 ? -8.703 2.762 13.594 1 97.94 217 LEU A C 1
ATOM 1575 O O . LEU A 1 217 ? -8.617 1.545 13.414 1 97.94 217 LEU A O 1
ATOM 1579 N N . THR A 1 218 ? -8.102 3.365 14.602 1 96 218 THR A N 1
ATOM 1580 C CA . THR A 1 218 ? -7.402 2.586 15.609 1 96 218 THR A CA 1
ATOM 1581 C C . THR A 1 218 ? -8.352 1.592 16.281 1 96 218 THR A C 1
ATOM 1583 O O . THR A 1 218 ? -7.973 0.447 16.547 1 96 218 THR A O 1
ATOM 1586 N N . GLY A 1 219 ? -9.594 2.043 16.547 1 97.12 219 GLY A N 1
ATOM 1587 C CA . GLY A 1 219 ? -10.594 1.172 17.156 1 97.12 219 GLY A CA 1
ATOM 1588 C C . GLY A 1 219 ? -10.977 0.004 16.266 1 97.12 219 GLY A C 1
ATOM 1589 O O . GLY A 1 219 ? -11.18 -1.112 16.75 1 97.12 219 GLY A O 1
ATOM 1590 N N . LEU A 1 220 ? -11.023 0.229 14.969 1 97.94 220 LEU A N 1
ATOM 1591 C CA . LEU A 1 220 ? -11.438 -0.793 14.008 1 97.94 220 LEU A CA 1
ATOM 1592 C C . LEU A 1 220 ? -10.289 -1.763 13.727 1 97.94 220 LEU A C 1
ATOM 1594 O O . LEU A 1 220 ? -10.508 -2.975 13.664 1 97.94 220 LEU A O 1
ATOM 1598 N N . LEU A 1 221 ? -9.039 -1.24 13.648 1 96.81 221 LEU A N 1
ATOM 1599 C CA . LEU A 1 221 ? -7.914 -2.021 13.156 1 96.81 221 LEU A CA 1
ATOM 1600 C C . LEU A 1 221 ? -7.098 -2.594 14.305 1 96.81 221 LEU A C 1
ATOM 1602 O O . LEU A 1 221 ? -6.316 -3.529 14.117 1 96.81 221 LEU A O 1
ATOM 1606 N N . GLY A 1 222 ? -7.258 -1.953 15.531 1 94.06 222 GLY A N 1
ATOM 1607 C CA . GLY A 1 222 ? -6.398 -2.309 16.656 1 94.06 222 GLY A CA 1
ATOM 1608 C C . GLY A 1 222 ? -5.023 -1.672 16.562 1 94.06 222 GLY A C 1
ATOM 1609 O O . GLY A 1 222 ? -4.168 -1.917 17.422 1 94.06 222 GLY A O 1
ATOM 1610 N N . THR A 1 223 ? -4.754 -0.968 15.523 1 93 223 THR A N 1
ATOM 1611 C CA . THR A 1 223 ? -3.535 -0.194 15.297 1 93 223 THR A CA 1
ATOM 1612 C C . THR A 1 223 ? -3.834 1.057 14.477 1 93 223 THR A C 1
ATOM 1614 O O . THR A 1 223 ? -4.93 1.198 13.922 1 93 223 THR A O 1
ATOM 1617 N N . SER A 1 224 ? -2.939 1.95 14.461 1 93.44 224 SER A N 1
ATOM 1618 C CA . SER A 1 224 ? -3.102 3.158 13.656 1 93.44 224 SER A CA 1
ATOM 1619 C C . SER A 1 224 ? -3.184 2.828 12.172 1 93.44 224 SER A C 1
ATOM 1621 O O . SER A 1 224 ? -2.641 1.816 11.727 1 93.44 224 SER A O 1
ATOM 1623 N N . ALA A 1 225 ? -3.875 3.697 11.453 1 96.38 225 ALA A N 1
ATOM 1624 C CA . ALA A 1 225 ? -3.982 3.594 10 1 96.38 225 ALA A CA 1
ATOM 1625 C C . ALA A 1 225 ? -2.637 3.857 9.328 1 96.38 225 ALA A C 1
ATOM 1627 O O . ALA A 1 225 ? -1.778 4.543 9.891 1 96.38 225 ALA A O 1
ATOM 1628 N N . TRP A 1 226 ? -2.475 3.26 8.109 1 97.88 226 TRP A N 1
ATOM 1629 C CA . TRP A 1 226 ? -1.173 3.502 7.496 1 97.88 226 TRP A CA 1
ATOM 1630 C C . TRP A 1 226 ? -1.312 3.73 5.996 1 97.88 226 TRP A C 1
ATOM 1632 O O . TRP A 1 226 ? -0.403 4.266 5.355 1 97.88 226 TRP A O 1
ATOM 1642 N N . TYR A 1 227 ? -2.436 3.363 5.355 1 98.62 227 TYR A N 1
ATOM 1643 C CA . TYR A 1 227 ? -2.59 3.625 3.93 1 98.62 227 TYR A CA 1
ATOM 1644 C C . TYR A 1 227 ? -2.732 5.121 3.664 1 98.62 227 TYR A C 1
ATOM 1646 O O . TYR A 1 227 ? -1.931 5.703 2.932 1 98.62 227 TYR A O 1
ATOM 1654 N N . ALA A 1 228 ? -3.686 5.707 4.352 1 98.75 228 ALA A N 1
ATOM 1655 C CA . ALA A 1 228 ? -3.975 7.121 4.125 1 98.75 228 ALA A CA 1
ATOM 1656 C C . ALA A 1 228 ? -2.822 8 4.605 1 98.75 228 ALA A C 1
ATOM 1658 O O . ALA A 1 228 ? -2.41 8.93 3.91 1 98.75 228 ALA A O 1
ATOM 1659 N N . PRO A 1 229 ? -2.277 7.676 5.797 1 98.44 229 PRO A N 1
ATOM 1660 C CA . PRO A 1 229 ? -1.113 8.461 6.207 1 98.44 229 PRO A CA 1
ATOM 1661 C C . PRO A 1 229 ? 0.049 8.352 5.223 1 98.44 229 PRO A C 1
ATOM 1663 O O . PRO A 1 229 ? 0.643 9.367 4.848 1 98.44 229 PRO A O 1
ATOM 1666 N N . GLY A 1 230 ? 0.368 7.133 4.766 1 98.75 230 GLY A N 1
ATOM 1667 C CA . GLY A 1 230 ? 1.438 6.953 3.797 1 98.75 230 GLY A CA 1
ATOM 1668 C C . GLY A 1 230 ? 1.189 7.684 2.492 1 98.75 230 GLY A C 1
ATOM 1669 O O . GLY A 1 230 ? 2.092 8.328 1.954 1 98.75 230 GLY A O 1
ATOM 1670 N N . ALA A 1 231 ? -0.045 7.602 2.02 1 98.81 231 ALA A N 1
ATOM 1671 C CA . ALA A 1 231 ? -0.431 8.281 0.789 1 98.81 231 ALA A CA 1
ATOM 1672 C C . ALA A 1 231 ? -0.348 9.797 0.952 1 98.81 231 ALA A C 1
ATOM 1674 O O . ALA A 1 231 ? 0.037 10.508 0.021 1 98.81 231 ALA A O 1
ATOM 1675 N N . SER A 1 232 ? -0.719 10.281 2.107 1 98.81 232 SER A N 1
ATOM 1676 C CA . SER A 1 232 ? -0.713 11.719 2.371 1 98.81 232 SER A CA 1
ATOM 1677 C C . SER A 1 232 ? 0.708 12.273 2.389 1 98.81 232 SER A C 1
ATOM 1679 O O . SER A 1 232 ? 0.962 13.359 1.866 1 98.81 232 SER A O 1
ATOM 1681 N N . VAL A 1 233 ? 1.611 11.508 2.988 1 98.81 233 VAL A N 1
ATOM 1682 C CA . VAL A 1 233 ? 3.012 11.914 2.986 1 98.81 233 VAL A CA 1
ATOM 1683 C C . VAL A 1 233 ? 3.535 11.961 1.553 1 98.81 233 VAL A C 1
ATOM 1685 O O . VAL A 1 233 ? 4.188 12.93 1.153 1 98.81 233 VAL A O 1
ATOM 1688 N N . ALA A 1 234 ? 3.227 10.93 0.798 1 98.88 234 ALA A N 1
ATOM 1689 C CA . ALA A 1 234 ? 3.682 10.867 -0.589 1 98.88 234 ALA A CA 1
ATOM 1690 C C . ALA A 1 234 ? 3.127 12.031 -1.402 1 98.88 234 ALA A C 1
ATOM 1692 O O . ALA A 1 234 ? 3.814 12.57 -2.27 1 98.88 234 ALA A O 1
ATOM 1693 N N . TYR A 1 235 ? 1.895 12.383 -1.133 1 98.88 235 TYR A N 1
ATOM 1694 C CA . TYR A 1 235 ? 1.229 13.5 -1.784 1 98.88 235 TYR A CA 1
ATOM 1695 C C . TYR A 1 235 ? 1.992 14.805 -1.551 1 98.88 235 TYR A C 1
ATOM 1697 O O . TYR A 1 235 ? 2.234 15.562 -2.49 1 98.88 235 TYR A O 1
ATOM 1705 N N . LEU A 1 236 ? 2.414 15.023 -0.353 1 98.88 236 LEU A N 1
ATOM 1706 C CA . LEU A 1 236 ? 3.199 16.203 0.016 1 98.88 236 LEU A CA 1
ATOM 1707 C C . LEU A 1 236 ? 4.582 16.156 -0.627 1 98.88 236 LEU A C 1
ATOM 1709 O O . LEU A 1 236 ? 5.035 17.141 -1.208 1 98.88 236 LEU A O 1
ATOM 1713 N N . VAL A 1 237 ? 5.215 15.023 -0.569 1 98.94 237 VAL A N 1
ATOM 1714 C CA . VAL A 1 237 ? 6.539 14.828 -1.151 1 98.94 237 VAL A CA 1
ATOM 1715 C C . VAL A 1 237 ? 6.488 15.102 -2.654 1 98.94 237 VAL A C 1
ATOM 1717 O O . VAL A 1 237 ? 7.395 15.727 -3.211 1 98.94 237 VAL A O 1
ATOM 1720 N N . ASP A 1 238 ? 5.469 14.656 -3.281 1 98.88 238 ASP A N 1
ATOM 1721 C CA . ASP A 1 238 ? 5.289 14.875 -4.715 1 98.88 238 ASP A CA 1
ATOM 1722 C C . ASP A 1 238 ? 5.23 16.375 -5.039 1 98.88 238 ASP A C 1
ATOM 1724 O O . ASP A 1 238 ? 5.859 16.828 -5.996 1 98.88 238 ASP A O 1
ATOM 1728 N N . SER A 1 239 ? 4.465 17.094 -4.219 1 98.81 239 SER A N 1
ATOM 1729 C CA . SER A 1 239 ? 4.359 18.531 -4.438 1 98.81 239 SER A CA 1
ATOM 1730 C C . SER A 1 239 ? 5.719 19.203 -4.328 1 98.81 239 SER A C 1
ATOM 1732 O O . SER A 1 239 ? 6.031 20.125 -5.094 1 98.81 239 SER A O 1
ATOM 1734 N N . ILE A 1 240 ? 6.551 18.75 -3.41 1 98.88 240 ILE A N 1
ATOM 1735 C CA . ILE A 1 240 ? 7.875 19.312 -3.203 1 98.88 240 ILE A CA 1
ATOM 1736 C C . ILE A 1 240 ? 8.789 18.938 -4.367 1 98.88 240 ILE A C 1
ATOM 1738 O O . ILE A 1 240 ? 9.32 19.812 -5.062 1 98.88 240 ILE A O 1
ATOM 1742 N N . LEU A 1 241 ? 8.93 17.656 -4.645 1 98.75 241 LEU A N 1
ATOM 1743 C CA . LEU A 1 241 ? 9.922 17.156 -5.59 1 98.75 241 LEU A CA 1
ATOM 1744 C C . LEU A 1 241 ? 9.609 17.625 -7.004 1 98.75 241 LEU A C 1
ATOM 1746 O O . LEU A 1 241 ? 10.523 17.891 -7.789 1 98.75 241 LEU A O 1
ATOM 1750 N N . ASN A 1 242 ? 8.344 17.766 -7.273 1 98.44 242 ASN A N 1
ATOM 1751 C CA . ASN A 1 242 ? 7.957 18.062 -8.648 1 98.44 242 ASN A CA 1
ATOM 1752 C C . ASN A 1 242 ? 7.414 19.484 -8.773 1 98.44 242 ASN A C 1
ATOM 1754 O O . ASN A 1 242 ? 6.75 19.812 -9.758 1 98.44 242 ASN A O 1
ATOM 1758 N N . ASP A 1 243 ? 7.609 20.266 -7.867 1 98.62 243 ASP A N 1
ATOM 1759 C CA . ASP A 1 243 ? 7.312 21.703 -7.855 1 98.62 243 ASP A CA 1
ATOM 1760 C C . ASP A 1 243 ? 5.883 21.969 -8.312 1 98.62 243 ASP A C 1
ATOM 1762 O O . ASP A 1 243 ? 5.656 22.766 -9.227 1 98.62 243 ASP A O 1
ATOM 1766 N N . GLN A 1 244 ? 4.969 21.297 -7.68 1 98.44 244 GLN A N 1
ATOM 1767 C CA . GLN A 1 244 ? 3.59 21.328 -8.156 1 98.44 244 GLN A CA 1
ATOM 1768 C C . GLN A 1 244 ? 2.875 22.594 -7.684 1 98.44 244 GLN A C 1
ATOM 1770 O O . GLN A 1 244 ? 1.809 22.938 -8.195 1 98.44 244 GLN A O 1
ATOM 1775 N N . LYS A 1 245 ? 3.395 23.234 -6.719 1 98.62 245 LYS A N 1
ATOM 1776 C CA . LYS A 1 245 ? 2.811 24.453 -6.168 1 98.62 245 LYS A CA 1
ATOM 1777 C C . LYS A 1 245 ? 1.38 24.219 -5.691 1 98.62 245 LYS A C 1
ATOM 1779 O O . LYS A 1 245 ? 0.505 25.062 -5.887 1 98.62 245 LYS A O 1
ATOM 1784 N N . LYS A 1 246 ? 1.182 23.078 -5.086 1 98.38 246 LYS A N 1
ATOM 1785 C CA . LYS A 1 246 ? -0.143 22.766 -4.562 1 98.38 246 LYS A CA 1
ATOM 1786 C C . LYS A 1 246 ? -0.417 23.516 -3.266 1 98.38 246 LYS A C 1
ATOM 1788 O O . LYS A 1 246 ? 0.502 23.781 -2.486 1 98.38 246 LYS A O 1
ATOM 1793 N N . MET A 1 247 ? -1.657 23.875 -3.137 1 98.62 247 MET A N 1
ATOM 1794 C CA . MET A 1 247 ? -2.104 24.344 -1.825 1 98.62 247 MET A CA 1
ATOM 1795 C C . MET A 1 247 ? -2.426 23.156 -0.916 1 98.62 247 MET A C 1
ATOM 1797 O O . MET A 1 247 ? -3.359 22.406 -1.185 1 98.62 247 MET A O 1
ATOM 1801 N N . ILE A 1 248 ? -1.667 22.953 0.105 1 98.75 248 ILE A N 1
ATOM 1802 C CA . ILE A 1 248 ? -1.827 21.859 1.049 1 98.75 248 ILE A CA 1
ATOM 1803 C C . ILE A 1 248 ? -1.789 22.391 2.479 1 98.75 248 ILE A C 1
ATOM 1805 O O . ILE A 1 248 ? -0.945 23.234 2.812 1 98.75 248 ILE A O 1
ATOM 1809 N N . ALA A 1 249 ? -2.764 21.984 3.252 1 98.69 249 ALA A N 1
ATOM 1810 C CA . ALA A 1 249 ? -2.639 22.297 4.676 1 98.69 249 ALA A CA 1
ATOM 1811 C C . ALA A 1 249 ? -1.483 21.531 5.305 1 98.69 249 ALA A C 1
ATOM 1813 O O . ALA A 1 249 ? -1.41 20.297 5.188 1 98.69 249 ALA A O 1
ATOM 1814 N N . CYS A 1 250 ? -0.594 22.203 5.926 1 98.75 250 CYS A N 1
ATOM 1815 C CA . CYS A 1 250 ? 0.567 21.609 6.578 1 98.75 250 CYS A CA 1
ATOM 1816 C C . CYS A 1 250 ? 0.842 22.281 7.922 1 98.75 250 CYS A C 1
ATOM 1818 O O . CYS A 1 250 ? 0.501 23.453 8.125 1 98.75 250 CYS A O 1
ATOM 1820 N N . SER A 1 251 ? 1.393 21.5 8.836 1 98.81 251 SER A N 1
ATOM 1821 C CA . SER A 1 251 ? 1.884 22.078 10.078 1 98.81 251 SER A CA 1
ATOM 1822 C C . SER A 1 251 ? 3.207 22.797 9.859 1 98.81 251 SER A C 1
ATOM 1824 O O . SER A 1 251 ? 4.23 22.172 9.586 1 98.81 251 SER A O 1
ATOM 1826 N N . VAL A 1 252 ? 3.182 24.125 9.969 1 98.81 252 VAL A N 1
ATOM 1827 C CA . VAL A 1 252 ? 4.363 24.938 9.703 1 98.81 252 VAL A CA 1
ATOM 1828 C C . VAL A 1 252 ? 4.5 26.031 10.766 1 98.81 252 VAL A C 1
ATOM 1830 O O . VAL A 1 252 ? 3.541 26.328 11.484 1 98.81 252 VAL A O 1
ATOM 1833 N N . PHE A 1 253 ? 5.676 26.531 10.875 1 98.75 253 PHE A N 1
ATOM 1834 C CA . PHE A 1 253 ? 5.969 27.562 11.859 1 98.75 253 PHE A CA 1
ATOM 1835 C C . PHE A 1 253 ? 5.32 28.875 11.469 1 98.75 253 PHE A C 1
ATOM 1837 O O . PHE A 1 253 ? 5.547 29.391 10.367 1 98.75 253 PHE A O 1
ATOM 1844 N N . VAL A 1 254 ? 4.508 29.438 12.422 1 98.5 254 VAL A N 1
ATOM 1845 C CA . VAL A 1 254 ? 3.809 30.688 12.133 1 98.5 254 VAL A CA 1
ATOM 1846 C C . VAL A 1 254 ? 4.418 31.828 12.945 1 98.5 254 VAL A C 1
ATOM 1848 O O . VAL A 1 254 ? 4.801 31.641 14.102 1 98.5 254 VAL A O 1
ATOM 1851 N N . GLU A 1 255 ? 4.562 32.875 12.305 1 97.69 255 GLU A N 1
ATOM 1852 C CA . GLU A 1 255 ? 5.156 34.094 12.875 1 97.69 255 GLU A CA 1
ATOM 1853 C C . GLU A 1 255 ? 4.262 35.312 12.641 1 97.69 255 GLU A C 1
ATOM 1855 O O . GLU A 1 255 ? 4.727 36.344 12.164 1 97.69 255 GLU A O 1
ATOM 1860 N N . GLY A 1 256 ? 3.043 35.219 13.008 1 97.75 256 GLY A N 1
ATOM 1861 C CA . GLY A 1 256 ? 2.066 36.281 12.828 1 97.75 256 GLY A CA 1
ATOM 1862 C C . GLY A 1 256 ? 0.851 35.844 12.031 1 97.75 256 GLY A C 1
ATOM 1863 O O . GLY A 1 256 ? -0.23 36.406 12.18 1 97.75 256 GLY A O 1
ATOM 1864 N N . GLU A 1 257 ? 1.046 34.875 11.156 1 97.5 257 GLU A N 1
ATOM 1865 C CA . GLU A 1 257 ? -0.08 34.344 10.398 1 97.5 257 GLU A CA 1
ATOM 1866 C C . GLU A 1 257 ? -1.181 33.844 11.328 1 97.5 257 GLU A C 1
ATOM 1868 O O . GLU A 1 257 ? -0.898 33.219 12.359 1 97.5 257 GLU A O 1
ATOM 1873 N N . TYR A 1 258 ? -2.459 34.219 11.031 1 97.31 258 TYR A N 1
ATOM 1874 C CA . TYR A 1 258 ? -3.635 33.812 11.805 1 97.31 258 TYR A CA 1
ATOM 1875 C C . TYR A 1 258 ? -3.516 34.312 13.242 1 97.31 258 TYR A C 1
ATOM 1877 O O . TYR A 1 258 ? -4.016 33.656 14.164 1 97.31 258 TYR A O 1
ATOM 1885 N N . GLU A 1 259 ? -2.67 35.312 13.453 1 96.88 259 GLU A N 1
ATOM 1886 C CA . GLU A 1 259 ? -2.453 35.969 14.742 1 96.88 259 GLU A CA 1
ATOM 1887 C C . GLU A 1 259 ? -1.746 35.031 15.719 1 96.88 259 GLU A C 1
ATOM 1889 O O . GLU A 1 259 ? -1.987 35.094 16.922 1 96.88 259 GLU A O 1
ATOM 1894 N N . GLN A 1 260 ? -1.068 34.125 15.203 1 97.88 260 GLN A N 1
ATOM 1895 C CA . GLN A 1 260 ? -0.336 33.156 16.031 1 97.88 260 GLN A CA 1
ATOM 1896 C C . GLN A 1 260 ? 1.169 33.281 15.82 1 97.88 260 GLN A C 1
ATOM 1898 O O . GLN A 1 260 ? 1.613 33.719 14.75 1 97.88 260 GLN A O 1
ATOM 1903 N N . ASN A 1 261 ? 1.886 32.938 16.875 1 97.81 261 ASN A N 1
ATOM 1904 C CA . ASN A 1 261 ? 3.342 33 16.859 1 97.81 261 ASN A CA 1
ATOM 1905 C C . ASN A 1 261 ? 3.979 31.844 17.609 1 97.81 261 ASN A C 1
ATOM 1907 O O . ASN A 1 261 ? 3.41 31.344 18.562 1 97.81 261 ASN A O 1
ATOM 1911 N N . ASP A 1 262 ? 5.121 31.453 17.078 1 97.56 262 ASP A N 1
ATOM 1912 C CA . ASP A 1 262 ? 6.055 30.578 17.781 1 97.56 262 ASP A CA 1
ATOM 1913 C C . ASP A 1 262 ? 5.438 29.203 18.047 1 97.56 262 ASP A C 1
ATOM 1915 O O . ASP A 1 262 ? 5.57 28.656 19.141 1 97.56 262 ASP A O 1
ATOM 1919 N N . ILE A 1 263 ? 4.762 28.688 17.094 1 98.38 263 ILE A N 1
ATOM 1920 C CA . ILE A 1 263 ? 4.266 27.328 17.109 1 98.38 263 ILE A CA 1
ATOM 1921 C C . ILE A 1 263 ? 4.219 26.781 15.68 1 98.38 263 ILE A C 1
ATOM 1923 O O . ILE A 1 263 ? 4.273 27.547 14.711 1 98.38 263 ILE A O 1
ATOM 1927 N N . CYS A 1 264 ? 4.254 25.531 15.5 1 98.62 264 CYS A N 1
ATOM 1928 C CA . CYS A 1 264 ? 3.875 24.875 14.25 1 98.62 264 CYS A CA 1
ATOM 1929 C C . CYS A 1 264 ? 2.43 24.406 14.312 1 98.62 264 CYS A C 1
ATOM 1931 O O . CYS A 1 264 ? 2.035 23.719 15.25 1 98.62 264 CYS A O 1
ATOM 1933 N N . ILE A 1 265 ? 1.65 24.828 13.391 1 98.75 265 ILE A N 1
ATOM 1934 C CA . ILE A 1 265 ? 0.226 24.516 13.375 1 98.75 265 ILE A CA 1
ATOM 1935 C C . ILE A 1 265 ? -0.266 24.422 11.93 1 98.75 265 ILE A C 1
ATOM 1937 O O . ILE A 1 265 ? 0.367 24.953 11.016 1 98.75 265 ILE A O 1
ATOM 1941 N N . GLY A 1 266 ? -1.337 23.641 11.727 1 98.75 266 GLY A N 1
ATOM 1942 C CA . GLY A 1 266 ? -1.868 23.406 10.391 1 98.75 266 GLY A CA 1
ATOM 1943 C C . GLY A 1 266 ? -2.471 24.641 9.758 1 98.75 266 GLY A C 1
ATOM 1944 O O . GLY A 1 266 ? -3.432 25.219 10.281 1 98.75 266 GLY A O 1
ATOM 1945 N N . VAL A 1 267 ? -1.927 25.094 8.633 1 98.81 267 VAL A N 1
ATOM 1946 C CA . VAL A 1 267 ? -2.424 26.219 7.859 1 98.81 267 VAL A CA 1
ATOM 1947 C C . VAL A 1 267 ? -2.246 25.953 6.367 1 98.81 267 VAL A C 1
ATOM 1949 O O . VAL A 1 267 ? -1.425 25.109 5.98 1 98.81 267 VAL A O 1
ATOM 1952 N N . PRO A 1 268 ? -3.078 26.562 5.496 1 98.62 268 PRO A N 1
ATOM 1953 C CA . PRO A 1 268 ? -2.877 26.375 4.055 1 98.62 268 PRO A CA 1
ATOM 1954 C C . PRO A 1 268 ? -1.518 26.891 3.58 1 98.62 268 PRO A C 1
ATOM 1956 O O . PRO A 1 268 ? -1.119 28 3.926 1 98.62 268 PRO A O 1
ATOM 1959 N N . CYS A 1 269 ? -0.844 26.094 2.85 1 98.81 269 CYS A N 1
ATOM 1960 C CA . CYS A 1 269 ? 0.473 26.438 2.324 1 98.81 269 CYS A CA 1
ATOM 1961 C C . CYS A 1 269 ? 0.561 26.141 0.833 1 98.81 269 CYS A C 1
ATOM 1963 O O . CYS A 1 269 ? -0.09 25.203 0.341 1 98.81 269 CYS A O 1
ATOM 1965 N N . ILE A 1 270 ? 1.307 26.938 0.123 1 98.81 270 ILE A N 1
ATOM 1966 C CA . ILE A 1 270 ? 1.754 26.578 -1.216 1 98.81 270 ILE A CA 1
ATOM 1967 C C . ILE A 1 270 ? 3.061 25.797 -1.127 1 98.81 270 ILE A C 1
ATOM 1969 O O . ILE A 1 270 ? 4.066 26.297 -0.623 1 98.81 270 ILE A O 1
ATOM 1973 N N . ILE A 1 271 ? 3.012 24.562 -1.622 1 98.88 271 ILE A N 1
ATOM 1974 C CA . ILE A 1 271 ? 4.137 23.641 -1.468 1 98.88 271 ILE A CA 1
ATOM 1975 C C . ILE A 1 271 ? 4.812 23.438 -2.818 1 98.88 271 ILE A C 1
ATOM 1977 O O . ILE A 1 271 ? 4.199 22.906 -3.754 1 98.88 271 ILE A O 1
ATOM 1981 N N . GLY A 1 272 ? 6.062 23.828 -2.922 1 98.69 272 GLY A N 1
ATOM 1982 C CA . GLY A 1 272 ? 6.859 23.641 -4.125 1 98.69 272 GLY A CA 1
ATOM 1983 C C . GLY A 1 272 ? 8.273 23.172 -3.838 1 98.69 272 GLY A C 1
ATOM 1984 O O . GLY A 1 272 ? 8.547 22.625 -2.768 1 98.69 272 GLY A O 1
ATOM 1985 N N . LYS A 1 273 ? 9.219 23.297 -4.781 1 98.25 273 LYS A N 1
ATOM 1986 C CA . LYS A 1 273 ? 10.555 22.719 -4.742 1 98.25 273 LYS A CA 1
ATOM 1987 C C . LYS A 1 273 ? 11.367 23.266 -3.568 1 98.25 273 LYS A C 1
ATOM 1989 O O . LYS A 1 273 ? 12.328 22.625 -3.127 1 98.25 273 LYS A O 1
ATOM 1994 N N . ASN A 1 274 ? 10.922 24.391 -2.994 1 98.31 274 ASN A N 1
ATOM 1995 C CA . ASN A 1 274 ? 11.633 25 -1.873 1 98.31 274 ASN A CA 1
ATOM 1996 C C . ASN A 1 274 ? 10.938 24.703 -0.546 1 98.31 274 ASN A C 1
ATOM 1998 O O . ASN A 1 274 ? 11.227 25.359 0.465 1 98.31 274 ASN A O 1
ATOM 2002 N N . GLY A 1 275 ? 10 23.75 -0.535 1 98.62 275 GLY A N 1
ATOM 2003 C CA . GLY A 1 275 ? 9.188 23.5 0.643 1 98.62 275 GLY A CA 1
ATOM 2004 C C . GLY A 1 275 ? 7.984 24.406 0.747 1 98.62 275 GLY A C 1
ATOM 2005 O O . GLY A 1 275 ? 7.191 24.516 -0.193 1 98.62 275 GLY A O 1
ATOM 2006 N N . VAL A 1 276 ? 7.867 25.047 1.881 1 98.81 276 VAL A N 1
ATOM 2007 C CA . VAL A 1 276 ? 6.793 26.016 2.066 1 98.81 276 VAL A CA 1
ATOM 2008 C C . VAL A 1 276 ? 7.145 27.312 1.352 1 98.81 276 VAL A C 1
ATOM 2010 O O . VAL A 1 276 ? 8 28.078 1.813 1 98.81 276 VAL A O 1
ATOM 2013 N N . GLU A 1 277 ? 6.457 27.609 0.33 1 98.69 277 GLU A N 1
ATOM 2014 C CA . GLU A 1 277 ? 6.785 28.797 -0.44 1 98.69 277 GLU A CA 1
ATOM 2015 C C . GLU A 1 277 ? 5.918 29.984 -0.021 1 98.69 277 GLU A C 1
ATOM 2017 O O . GLU A 1 277 ? 6.32 31.141 -0.167 1 98.69 277 GLU A O 1
ATOM 2022 N N . GLU A 1 278 ? 4.754 29.641 0.461 1 98.5 278 GLU A N 1
ATOM 2023 C CA . GLU A 1 278 ? 3.824 30.656 0.932 1 98.5 278 GLU A CA 1
ATOM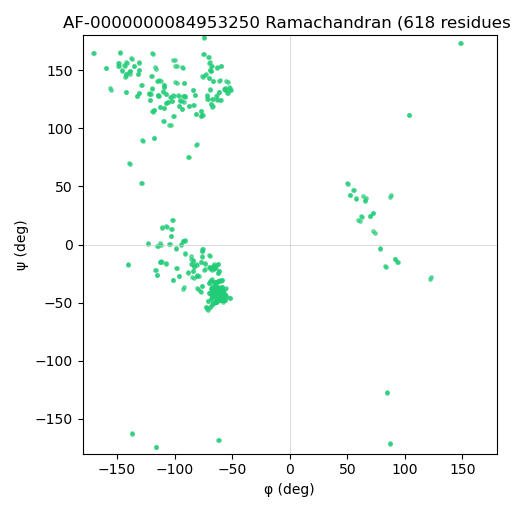 2024 C C . GLU A 1 278 ? 2.855 30.094 1.965 1 98.5 278 GLU A C 1
ATOM 2026 O O . GLU A 1 278 ? 2.381 28.969 1.823 1 98.5 278 GLU A O 1
ATOM 2031 N N . ILE A 1 279 ? 2.66 30.797 3.066 1 98.56 279 ILE A N 1
ATOM 2032 C CA . ILE A 1 279 ? 1.536 30.531 3.957 1 98.56 279 ILE A CA 1
ATOM 2033 C C . ILE A 1 279 ? 0.348 31.406 3.566 1 98.56 279 ILE A C 1
ATOM 2035 O O . ILE A 1 279 ? 0.458 32.625 3.537 1 98.56 279 ILE A O 1
ATOM 2039 N N . LEU A 1 280 ? -0.76 30.781 3.27 1 98.06 280 LEU A N 1
ATOM 2040 C CA . LEU A 1 280 ? -1.938 31.516 2.822 1 98.06 280 LEU A CA 1
ATOM 2041 C C . LEU A 1 280 ? -2.887 31.781 3.986 1 98.06 280 LEU A C 1
ATOM 2043 O O . LEU A 1 280 ? -3.268 30.859 4.707 1 98.06 280 LEU A O 1
ATOM 2047 N N . GLU A 1 281 ? -3.246 33 4.133 1 96.81 281 GLU A N 1
ATOM 2048 C CA . GLU A 1 281 ? -4.289 33.312 5.098 1 96.81 281 GLU A CA 1
ATOM 2049 C C . GLU A 1 281 ? -5.656 33.406 4.43 1 96.81 281 GLU A C 1
ATOM 2051 O O . GLU A 1 281 ? -5.867 34.219 3.537 1 96.81 281 GLU A O 1
ATOM 2056 N N . ILE A 1 282 ? -6.473 32.562 4.871 1 96.06 282 ILE A N 1
ATOM 2057 C CA . ILE A 1 282 ? -7.84 32.594 4.363 1 96.06 282 ILE A CA 1
ATOM 2058 C C . ILE A 1 282 ? -8.75 33.312 5.371 1 96.06 282 ILE A C 1
ATOM 2060 O O . ILE A 1 282 ? -8.414 33.406 6.555 1 96.06 282 ILE A O 1
ATOM 2064 N N . GLU A 1 283 ? -9.867 33.781 4.852 1 96.62 283 GLU A N 1
ATOM 2065 C CA . GLU A 1 283 ? -10.797 34.469 5.734 1 96.62 283 GLU A CA 1
ATOM 2066 C C . GLU A 1 283 ? -11.594 33.5 6.582 1 96.62 283 GLU A C 1
ATOM 2068 O O . GLU A 1 283 ? -12.352 32.688 6.055 1 96.62 283 GLU A O 1
ATOM 2073 N N . LEU A 1 284 ? -11.352 33.594 7.855 1 97.56 284 LEU A N 1
ATOM 2074 C CA . LEU A 1 284 ? -12.102 32.781 8.82 1 97.56 284 LEU A CA 1
ATOM 2075 C C . LEU A 1 284 ? -13.211 33.625 9.461 1 97.56 284 LEU A C 1
ATOM 2077 O O . LEU A 1 284 ? -13.023 34.812 9.703 1 97.56 284 LEU A O 1
ATOM 2081 N N . ASN A 1 285 ? -14.367 33.031 9.656 1 97.25 285 ASN A N 1
ATOM 2082 C CA . ASN A 1 285 ? -15.375 33.75 10.43 1 97.25 285 ASN A CA 1
ATOM 2083 C C . ASN A 1 285 ? -15.047 33.75 11.914 1 97.25 285 ASN A C 1
ATOM 2085 O O . ASN A 1 285 ? -14.047 33.188 12.336 1 97.25 285 ASN A O 1
ATOM 2089 N N . ASP A 1 286 ? -15.883 34.406 12.672 1 97.69 286 ASP A N 1
ATOM 2090 C CA . ASP A 1 286 ? -15.586 34.594 14.086 1 97.69 286 ASP A CA 1
ATOM 2091 C C . ASP A 1 286 ? -15.484 33.281 14.82 1 97.69 286 ASP A C 1
ATOM 2093 O O . ASP A 1 286 ? -14.602 33.094 15.664 1 97.69 286 ASP A O 1
ATOM 2097 N N . ASN A 1 287 ? -16.375 32.438 14.516 1 97.25 287 ASN A N 1
ATOM 2098 C CA . ASN A 1 287 ? -16.359 31.109 15.148 1 97.25 287 ASN A CA 1
ATOM 2099 C C . ASN A 1 287 ? -15.086 30.344 14.789 1 97.25 287 ASN A C 1
ATOM 2101 O O . ASN A 1 287 ? -14.445 29.75 15.664 1 97.25 287 ASN A O 1
ATOM 2105 N N . GLU A 1 288 ? -14.711 30.328 13.547 1 97.69 288 GLU A N 1
ATOM 2106 C CA . GLU A 1 288 ? -13.516 29.641 13.07 1 97.69 288 GLU A CA 1
ATOM 2107 C C . GLU A 1 288 ? -12.258 30.25 13.688 1 97.69 288 GLU A C 1
ATOM 2109 O O . GLU A 1 288 ? -11.32 29.531 14.039 1 97.69 288 GLU A O 1
ATOM 2114 N N . LYS A 1 289 ? -12.234 31.562 13.812 1 97.88 289 LYS A N 1
ATOM 2115 C CA . LYS A 1 289 ? -11.109 32.25 14.445 1 97.88 289 LYS A CA 1
ATOM 2116 C C . LYS A 1 289 ? -10.953 31.812 15.898 1 97.88 289 LYS A C 1
ATOM 2118 O O . LYS A 1 289 ? -9.836 31.578 16.375 1 97.88 289 LYS A O 1
ATOM 2123 N N . ALA A 1 290 ? -12.055 31.75 16.562 1 98.06 290 ALA A N 1
ATOM 2124 C CA . ALA A 1 290 ? -12.039 31.344 17.969 1 98.06 290 ALA A CA 1
ATOM 2125 C C . ALA A 1 290 ? -11.547 29.906 18.094 1 98.06 290 ALA A C 1
ATOM 2127 O O . ALA A 1 290 ? -10.758 29.594 19 1 98.06 290 ALA A O 1
ATOM 2128 N N . LEU A 1 291 ? -12.016 29.016 17.219 1 98 291 LEU A N 1
ATOM 2129 C CA . LEU A 1 291 ? -11.578 27.625 17.219 1 98 291 LEU A CA 1
ATOM 2130 C C . LEU A 1 291 ? -10.078 27.531 16.938 1 98 291 LEU A C 1
ATOM 2132 O O . LEU A 1 291 ? -9.383 26.734 17.562 1 98 291 LEU A O 1
ATOM 2136 N N . PHE A 1 292 ? -9.641 28.328 16.016 1 98.5 292 PHE A N 1
ATOM 2137 C CA . PHE A 1 292 ? -8.227 28.328 15.664 1 98.5 292 PHE A CA 1
ATOM 2138 C C . PHE A 1 292 ? -7.375 28.781 16.844 1 98.5 292 PHE A C 1
ATOM 2140 O O . PHE A 1 292 ? -6.324 28.188 17.109 1 98.5 292 PHE A O 1
ATOM 2147 N N . ALA A 1 293 ? -7.805 29.828 17.531 1 98.31 293 ALA A N 1
ATOM 2148 C CA . ALA A 1 293 ? -7.09 30.312 18.719 1 98.31 293 ALA A CA 1
ATOM 2149 C C . ALA A 1 293 ? -7.012 29.234 19.797 1 98.31 293 ALA A C 1
ATOM 2151 O O . ALA A 1 293 ? -5.965 29.047 20.406 1 98.31 293 ALA A O 1
ATOM 2152 N N . LYS A 1 294 ? -8.117 28.594 20.016 1 98.31 294 LYS A N 1
ATOM 2153 C CA . LYS A 1 294 ? -8.148 27.5 20.984 1 98.31 294 LYS A CA 1
ATOM 2154 C C . LYS A 1 294 ? -7.203 26.375 20.594 1 98.31 294 LYS A C 1
ATOM 2156 O O . LYS A 1 294 ? -6.523 25.797 21.438 1 98.31 294 LYS A O 1
ATOM 2161 N N . SER A 1 295 ? -7.246 26.016 19.312 1 98.44 295 SER A N 1
ATOM 2162 C CA . SER A 1 295 ? -6.348 25 18.781 1 98.44 295 SER A CA 1
ATOM 2163 C C . SER A 1 295 ? -4.887 25.391 19 1 98.44 295 SER A C 1
ATOM 2165 O O . SER A 1 295 ? -4.078 24.562 19.422 1 98.44 295 SER A O 1
ATOM 2167 N N . ALA A 1 296 ? -4.547 26.625 18.719 1 98.44 296 ALA A N 1
ATOM 2168 C CA . ALA A 1 296 ? -3.188 27.125 18.891 1 98.44 296 ALA A CA 1
ATOM 2169 C C . ALA A 1 296 ? -2.752 27.047 20.344 1 98.44 296 ALA A C 1
ATOM 2171 O O . ALA A 1 296 ? -1.609 26.688 20.641 1 98.44 296 ALA A O 1
ATOM 2172 N N . ASP A 1 297 ? -3.629 27.375 21.25 1 98.06 297 ASP A N 1
ATOM 2173 C CA . ASP A 1 297 ? -3.33 27.297 22.672 1 98.06 297 ASP A CA 1
ATOM 2174 C C . ASP A 1 297 ? -3.002 25.859 23.078 1 98.06 297 ASP A C 1
ATOM 2176 O O . ASP A 1 297 ? -2.082 25.625 23.875 1 98.06 297 ASP A O 1
ATOM 2180 N N . ALA A 1 298 ? -3.771 24.953 22.594 1 97.12 298 ALA A N 1
ATOM 2181 C CA . ALA A 1 298 ? -3.541 23.547 22.906 1 97.12 298 ALA A CA 1
ATOM 2182 C C . ALA A 1 298 ? -2.178 23.094 22.391 1 97.12 298 ALA A C 1
ATOM 2184 O O . ALA A 1 298 ? -1.465 22.359 23.078 1 97.12 298 ALA A O 1
ATOM 2185 N N . VAL A 1 299 ? -1.825 23.5 21.188 1 96.94 299 VAL A N 1
ATOM 2186 C CA . VAL A 1 299 ? -0.531 23.156 20.609 1 96.94 299 VAL A CA 1
ATOM 2187 C C . VAL A 1 299 ? 0.59 23.75 21.453 1 96.94 299 VAL A C 1
ATOM 2189 O O . VAL A 1 299 ? 1.596 23.094 21.719 1 96.94 299 VAL A O 1
ATOM 2192 N N . ARG A 1 300 ? 0.421 25 21.844 1 96.38 300 ARG A N 1
ATOM 2193 C CA . ARG A 1 300 ? 1.407 25.688 22.688 1 96.38 300 ARG A CA 1
ATOM 2194 C C . ARG A 1 300 ? 1.604 24.953 24 1 96.38 300 ARG A C 1
ATOM 2196 O O . ARG A 1 300 ? 2.732 24.812 24.484 1 96.38 300 ARG A O 1
ATOM 2203 N N . GLN A 1 301 ? 0.54 24.531 24.562 1 95.19 301 GLN A N 1
ATOM 2204 C CA . GLN A 1 301 ? 0.601 23.781 25.812 1 95.19 301 GLN A CA 1
ATOM 2205 C C . GLN A 1 301 ? 1.384 22.484 25.656 1 95.19 301 GLN A C 1
ATOM 2207 O O . GLN A 1 301 ? 2.16 22.109 26.531 1 95.19 301 GLN A O 1
ATOM 2212 N N . MET A 1 302 ? 1.164 21.812 24.594 1 93.5 302 MET A N 1
ATOM 2213 C CA . MET A 1 302 ? 1.902 20.594 24.328 1 93.5 302 MET A CA 1
ATOM 2214 C C . MET A 1 302 ? 3.395 20.859 24.188 1 93.5 302 MET A C 1
ATOM 2216 O O . MET A 1 302 ? 4.223 20.062 24.625 1 93.5 302 MET A O 1
ATOM 2220 N N . ASN A 1 303 ? 3.709 21.984 23.562 1 95.38 303 ASN A N 1
ATOM 2221 C CA . ASN A 1 303 ? 5.102 22.359 23.359 1 95.38 303 ASN A CA 1
ATOM 2222 C C . ASN A 1 303 ? 5.809 22.625 24.688 1 95.38 303 ASN A C 1
ATOM 2224 O O . ASN A 1 303 ? 7.039 22.672 24.75 1 95.38 303 ASN A O 1
ATOM 2228 N N . ASP A 1 304 ? 5.09 22.875 25.766 1 93.06 304 ASP A N 1
ATOM 2229 C CA . ASP A 1 304 ? 5.688 23.125 27.062 1 93.06 304 ASP A CA 1
ATOM 2230 C C . ASP A 1 304 ? 6.543 21.938 27.516 1 93.06 304 ASP A C 1
ATOM 2232 O O . ASP A 1 304 ? 7.531 22.125 28.234 1 93.06 304 ASP A O 1
ATOM 2236 N N . ALA A 1 305 ? 6.105 20.781 27.062 1 90 305 ALA A N 1
ATOM 2237 C CA . ALA A 1 305 ? 6.836 19.578 27.422 1 90 305 ALA A CA 1
ATOM 2238 C C . ALA A 1 305 ? 8.227 19.562 26.797 1 90 305 ALA A C 1
ATOM 2240 O O . ALA A 1 305 ? 9.094 18.781 27.188 1 90 305 ALA A O 1
ATOM 2241 N N . LEU A 1 306 ? 8.438 20.375 25.781 1 92.69 306 LEU A N 1
ATOM 2242 C CA . LEU A 1 306 ? 9.703 20.406 25.062 1 92.69 306 LEU A CA 1
ATOM 2243 C C . LEU A 1 306 ? 10.711 21.297 25.781 1 92.69 306 LEU A C 1
ATOM 2245 O O . LEU A 1 306 ? 11.898 21.297 25.453 1 92.69 306 LEU A O 1
ATOM 2249 N N . LYS A 1 307 ? 10.289 22.109 26.734 1 85.62 307 LYS A N 1
ATOM 2250 C CA . LYS A 1 307 ? 11.141 23.125 27.359 1 85.62 307 LYS A CA 1
ATOM 2251 C C . LYS A 1 307 ? 12.398 22.5 27.953 1 85.62 307 LYS A C 1
ATOM 2253 O O . LYS A 1 307 ? 13.492 23.047 27.828 1 85.62 307 LYS A O 1
ATOM 2258 N N . SER A 1 308 ? 12.25 21.344 28.516 1 80.69 308 SER A N 1
ATOM 2259 C CA . SER A 1 308 ? 13.406 20.688 29.125 1 80.69 308 SER A CA 1
ATOM 2260 C C . SER A 1 308 ? 14.352 20.125 28.062 1 80.69 308 SER A C 1
ATOM 2262 O O . SER A 1 308 ? 15.539 19.953 28.328 1 80.69 308 SER A O 1
ATOM 2264 N N . ILE A 1 309 ? 13.898 19.891 26.859 1 78.56 309 ILE A N 1
ATOM 2265 C CA . ILE A 1 309 ? 14.672 19.281 25.781 1 78.56 309 ILE A CA 1
ATOM 2266 C C . ILE A 1 309 ? 15.336 20.359 24.938 1 78.56 309 ILE A C 1
ATOM 2268 O O . ILE A 1 309 ? 16.484 20.203 24.5 1 78.56 309 ILE A O 1
ATOM 2272 N N . LEU A 1 310 ? 14.695 21.438 24.703 1 77.75 310 LEU A N 1
ATOM 2273 C CA . LEU A 1 310 ? 15.188 22.516 23.875 1 77.75 310 LEU A CA 1
ATOM 2274 C C . LEU A 1 310 ? 16.062 23.469 24.672 1 77.75 310 LEU A C 1
ATOM 2276 O O . LEU A 1 310 ? 16.75 24.328 24.109 1 77.75 310 LEU A O 1
ATOM 2280 N N . ALA A 1 311 ? 16.078 23.375 26 1 69.25 311 ALA A N 1
ATOM 2281 C CA . ALA A 1 311 ? 16.938 24.203 26.844 1 69.25 311 ALA A CA 1
ATOM 2282 C C . ALA A 1 311 ? 18.406 23.844 26.625 1 69.25 311 ALA A C 1
ATOM 2284 O O . ALA A 1 311 ? 18.75 22.672 26.422 1 69.25 311 ALA A O 1
ATOM 2285 N N . MET B 1 1 ? -17.188 -2.711 -12.68 1 93.5 1 MET B N 1
ATOM 2286 C CA . MET B 1 1 ? -16.844 -4.09 -12.344 1 93.5 1 MET B CA 1
ATOM 2287 C C . MET B 1 1 ? -16.562 -4.223 -10.852 1 93.5 1 MET B C 1
ATOM 2289 O O . MET B 1 1 ? -15.992 -3.32 -10.234 1 93.5 1 MET B O 1
ATOM 2293 N N . LYS B 1 2 ? -17.094 -5.309 -10.344 1 98.19 2 LYS B N 1
ATOM 2294 C CA . LYS B 1 2 ? -17 -5.539 -8.906 1 98.19 2 LYS B CA 1
ATOM 2295 C C . LYS B 1 2 ? -16.062 -6.703 -8.594 1 98.19 2 LYS B C 1
ATOM 2297 O O . LYS B 1 2 ? -16.141 -7.754 -9.234 1 98.19 2 LYS B O 1
ATOM 2302 N N . VAL B 1 3 ? -15.133 -6.453 -7.605 1 98.94 3 VAL B N 1
ATOM 2303 C CA . VAL B 1 3 ? -14.219 -7.465 -7.09 1 98.94 3 VAL B CA 1
ATOM 2304 C C . VAL B 1 3 ? -14.461 -7.668 -5.598 1 98.94 3 VAL B C 1
ATOM 2306 O O . VAL B 1 3 ? -14.656 -6.699 -4.855 1 98.94 3 VAL B O 1
ATOM 2309 N N . THR B 1 4 ? -14.516 -8.891 -5.191 1 98.94 4 THR B N 1
ATOM 2310 C CA . THR B 1 4 ? -14.547 -9.211 -3.77 1 98.94 4 THR B CA 1
ATOM 2311 C C . THR B 1 4 ? -13.234 -9.852 -3.328 1 98.94 4 THR B C 1
ATOM 2313 O O . THR B 1 4 ? -12.688 -10.703 -4.031 1 98.94 4 THR B O 1
ATOM 2316 N N . ILE B 1 5 ? -12.758 -9.422 -2.236 1 98.94 5 ILE B N 1
ATOM 2317 C CA . ILE B 1 5 ? -11.594 -10.023 -1.596 1 98.94 5 ILE B CA 1
ATOM 2318 C C . ILE B 1 5 ? -11.992 -10.57 -0.225 1 98.94 5 ILE B C 1
ATOM 2320 O O . ILE B 1 5 ? -12.398 -9.812 0.659 1 98.94 5 ILE B O 1
ATOM 2324 N N . VAL B 1 6 ? -11.891 -11.875 -0.088 1 98.88 6 VAL B N 1
ATOM 2325 C CA . VAL B 1 6 ? -12.211 -12.523 1.181 1 98.88 6 VAL B CA 1
ATOM 2326 C C . VAL B 1 6 ? -10.938 -12.688 2.014 1 98.88 6 VAL B C 1
ATOM 2328 O O . VAL B 1 6 ? -10.055 -13.469 1.661 1 98.88 6 VAL B O 1
ATOM 2331 N N . GLY B 1 7 ? -10.891 -12.062 3.135 1 98.44 7 GLY B N 1
ATOM 2332 C CA . GLY B 1 7 ? -9.695 -11.867 3.938 1 98.44 7 GLY B CA 1
ATOM 2333 C C . GLY B 1 7 ? -9.125 -10.461 3.822 1 98.44 7 GLY B C 1
ATOM 2334 O O . GLY B 1 7 ? -8.602 -10.078 2.771 1 98.44 7 GLY B O 1
ATOM 2335 N N . ALA B 1 8 ? -9.211 -9.695 4.91 1 98.31 8 ALA B N 1
ATOM 2336 C CA . ALA B 1 8 ? -8.75 -8.305 4.902 1 98.31 8 ALA B CA 1
ATOM 2337 C C . ALA B 1 8 ? -7.383 -8.18 5.574 1 98.31 8 ALA B C 1
ATOM 2339 O O . ALA B 1 8 ? -7.027 -7.109 6.07 1 98.31 8 ALA B O 1
ATOM 2340 N N . GLY B 1 9 ? -6.633 -9.352 5.648 1 97.06 9 GLY B N 1
ATOM 2341 C CA . GLY B 1 9 ? -5.262 -9.273 6.121 1 97.06 9 GLY B CA 1
ATOM 2342 C C . GLY B 1 9 ? -4.371 -8.422 5.238 1 97.06 9 GLY B C 1
ATOM 2343 O O . GLY B 1 9 ? -4.863 -7.684 4.383 1 97.06 9 GLY B O 1
ATOM 2344 N N . ASN B 1 10 ? -3.104 -8.484 5.438 1 96.81 10 ASN B N 1
ATOM 2345 C CA . ASN B 1 10 ? -2.164 -7.598 4.758 1 96.81 10 ASN B CA 1
ATOM 2346 C C . ASN B 1 10 ? -2.203 -7.793 3.244 1 96.81 10 ASN B C 1
ATOM 2348 O O . ASN B 1 10 ? -2.27 -6.82 2.49 1 96.81 10 ASN B O 1
ATOM 2352 N N . VAL B 1 11 ? -2.23 -9.047 2.846 1 98.06 11 VAL B N 1
ATOM 2353 C CA . VAL B 1 11 ? -2.213 -9.32 1.413 1 98.06 11 VAL B CA 1
ATOM 2354 C C . VAL B 1 11 ? -3.529 -8.867 0.784 1 98.06 11 VAL B C 1
ATOM 2356 O O . VAL B 1 11 ? -3.531 -8.188 -0.242 1 98.06 11 VAL B O 1
ATOM 2359 N N . GLY B 1 12 ? -4.637 -9.227 1.414 1 98.62 12 GLY B N 1
ATOM 2360 C CA . GLY B 1 12 ? -5.938 -8.844 0.887 1 98.62 12 GLY B CA 1
ATOM 2361 C C . GLY B 1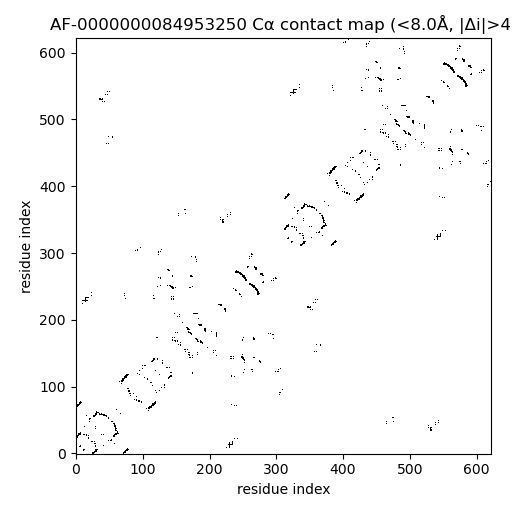 12 ? -6.141 -7.344 0.822 1 98.62 12 GLY B C 1
ATOM 2362 O O . GLY B 1 12 ? -6.605 -6.816 -0.192 1 98.62 12 GLY B O 1
ATOM 2363 N N . ALA B 1 13 ? -5.781 -6.66 1.869 1 98.75 13 ALA B N 1
ATOM 2364 C CA . ALA B 1 13 ? -5.938 -5.207 1.915 1 98.75 13 ALA B CA 1
ATOM 2365 C C . ALA B 1 13 ? -5.016 -4.523 0.908 1 98.75 13 ALA B C 1
ATOM 2367 O O . ALA B 1 13 ? -5.398 -3.537 0.277 1 98.75 13 ALA B O 1
ATOM 2368 N N . THR B 1 14 ? -3.771 -5.031 0.792 1 98.75 14 THR B N 1
ATOM 2369 C CA . THR B 1 14 ? -2.852 -4.469 -0.193 1 98.75 14 THR B CA 1
ATOM 2370 C C . THR B 1 14 ? -3.391 -4.668 -1.607 1 98.75 14 THR B C 1
ATOM 2372 O O . THR B 1 14 ? -3.301 -3.766 -2.443 1 98.75 14 THR B O 1
ATOM 2375 N N . CYS B 1 15 ? -3.932 -5.836 -1.882 1 98.81 15 CYS B N 1
ATOM 2376 C CA . CYS B 1 15 ? -4.566 -6.078 -3.174 1 98.81 15 CYS B CA 1
ATOM 2377 C C . CYS B 1 15 ? -5.668 -5.059 -3.439 1 98.81 15 CYS B C 1
ATOM 2379 O O . CYS B 1 15 ? -5.727 -4.477 -4.523 1 98.81 15 CYS B O 1
ATOM 2381 N N . ALA B 1 16 ? -6.543 -4.844 -2.432 1 98.94 16 ALA B N 1
ATOM 2382 C CA . ALA B 1 16 ? -7.621 -3.867 -2.561 1 98.94 16 ALA B CA 1
ATOM 2383 C C . ALA B 1 16 ? -7.066 -2.477 -2.857 1 98.94 16 ALA B C 1
ATOM 2385 O O . ALA B 1 16 ? -7.598 -1.758 -3.707 1 98.94 16 ALA B O 1
ATOM 2386 N N . ASP B 1 17 ? -6.039 -2.154 -2.207 1 98.88 17 ASP B N 1
ATOM 2387 C CA . ASP B 1 17 ? -5.402 -0.854 -2.393 1 98.88 17 ASP B CA 1
ATOM 2388 C C . ASP B 1 17 ? -4.855 -0.708 -3.811 1 98.88 17 ASP B C 1
ATOM 2390 O O . ASP B 1 17 ? -5.082 0.311 -4.469 1 98.88 17 ASP B O 1
ATOM 2394 N N . VAL B 1 18 ? -4.133 -1.725 -4.32 1 98.88 18 VAL B N 1
ATOM 2395 C CA . VAL B 1 18 ? -3.555 -1.697 -5.656 1 98.88 18 VAL B CA 1
ATOM 2396 C C . VAL B 1 18 ? -4.668 -1.624 -6.699 1 98.88 18 VAL B C 1
ATOM 2398 O O . VAL B 1 18 ? -4.598 -0.825 -7.637 1 98.88 18 VAL B O 1
ATOM 2401 N N . ILE B 1 19 ? -5.719 -2.426 -6.523 1 98.88 19 ILE B N 1
ATOM 2402 C CA . ILE B 1 19 ? -6.844 -2.406 -7.449 1 98.88 19 ILE B CA 1
ATOM 2403 C C . ILE B 1 19 ? -7.453 -1.007 -7.492 1 98.88 19 ILE B C 1
ATOM 2405 O O . ILE B 1 19 ? -7.832 -0.521 -8.562 1 98.88 19 ILE B O 1
ATOM 2409 N N . SER B 1 20 ? -7.484 -0.343 -6.359 1 98.69 20 SER B N 1
ATOM 2410 C CA . SER B 1 20 ? -8.125 0.962 -6.242 1 98.69 20 SER B CA 1
ATOM 2411 C C . SER B 1 20 ? -7.301 2.049 -6.922 1 98.69 20 SER B C 1
ATOM 2413 O O . SER B 1 20 ? -7.777 2.717 -7.844 1 98.69 20 SER B O 1
ATOM 2415 N N . TYR B 1 21 ? -5.98 2.139 -6.523 1 98.06 21 TYR B N 1
ATOM 2416 C CA . TYR B 1 21 ? -5.223 3.277 -7.031 1 98.06 21 TYR B CA 1
ATOM 2417 C C . TYR B 1 21 ? -4.891 3.096 -8.508 1 98.06 21 TYR B C 1
ATOM 2419 O O . TYR B 1 21 ? -4.594 4.066 -9.211 1 98.06 21 TYR B O 1
ATOM 2427 N N . ARG B 1 22 ? -5.008 1.845 -9.062 1 98.19 22 ARG B N 1
ATOM 2428 C CA . ARG B 1 22 ? -4.777 1.608 -10.484 1 98.19 22 ARG B CA 1
ATOM 2429 C C . ARG B 1 22 ? -6.07 1.733 -11.281 1 98.19 22 ARG B C 1
ATOM 2431 O O . ARG B 1 22 ? -6.059 1.677 -12.508 1 98.19 22 ARG B O 1
ATOM 2438 N N . GLY B 1 23 ? -7.203 1.867 -10.609 1 98.19 23 GLY B N 1
ATOM 2439 C CA . GLY B 1 23 ? -8.492 1.98 -11.281 1 98.19 23 GLY B CA 1
ATOM 2440 C C . GLY B 1 23 ? -8.883 0.72 -12.031 1 98.19 23 GLY B C 1
ATOM 2441 O O . GLY B 1 23 ? -9.477 0.791 -13.109 1 98.19 23 GLY B O 1
ATOM 2442 N N . ILE B 1 24 ? -8.578 -0.442 -11.453 1 98.56 24 ILE B N 1
ATOM 2443 C CA . ILE B 1 24 ? -8.797 -1.729 -12.109 1 98.56 24 ILE B CA 1
ATOM 2444 C C . ILE B 1 24 ? -10.281 -2.088 -12.055 1 98.56 24 ILE B C 1
ATOM 2446 O O . ILE B 1 24 ? -10.82 -2.674 -13 1 98.56 24 ILE B O 1
ATOM 2450 N N . ALA B 1 25 ? -10.898 -1.734 -10.969 1 98.69 25 ALA B N 1
ATOM 2451 C CA . ALA B 1 25 ? -12.305 -2.029 -10.742 1 98.69 25 ALA B CA 1
ATOM 2452 C C . ALA B 1 25 ? -13.039 -0.812 -10.188 1 98.69 25 ALA B C 1
ATOM 2454 O O . ALA B 1 25 ? -12.43 0.062 -9.57 1 98.69 25 ALA B O 1
ATOM 2455 N N . SER B 1 26 ? -14.328 -0.737 -10.438 1 98.25 26 SER B N 1
ATOM 2456 C CA . SER B 1 26 ? -15.125 0.373 -9.922 1 98.25 26 SER B CA 1
ATOM 2457 C C . SER B 1 26 ? -15.508 0.151 -8.461 1 98.25 26 SER B C 1
ATOM 2459 O O . SER B 1 26 ? -15.711 1.11 -7.715 1 98.25 26 SER B O 1
ATOM 2461 N N . GLU B 1 27 ? -15.578 -1.149 -8.094 1 98.69 27 GLU B N 1
ATOM 2462 C CA . GLU B 1 27 ? -16 -1.481 -6.734 1 98.69 27 GLU B CA 1
ATOM 2463 C C . GLU B 1 27 ? -15.219 -2.662 -6.18 1 98.69 27 GLU B C 1
ATOM 2465 O O . GLU B 1 27 ? -15.016 -3.664 -6.867 1 98.69 27 GLU B O 1
ATOM 2470 N N . VAL B 1 28 ? -14.711 -2.504 -4.961 1 98.94 28 VAL B N 1
ATOM 2471 C CA . VAL B 1 28 ? -14.039 -3.568 -4.227 1 98.94 28 VAL B CA 1
ATOM 2472 C C . VAL B 1 28 ? -14.742 -3.805 -2.893 1 98.94 28 VAL B C 1
ATOM 2474 O O . VAL B 1 28 ? -15 -2.859 -2.145 1 98.94 28 VAL B O 1
ATOM 2477 N N . VAL B 1 29 ? -15.062 -5.031 -2.574 1 98.94 29 VAL B N 1
ATOM 2478 C CA . VAL B 1 29 ? -15.609 -5.418 -1.277 1 98.94 29 VAL B CA 1
ATOM 2479 C C . VAL B 1 29 ? -14.609 -6.289 -0.531 1 98.94 29 VAL B C 1
ATOM 2481 O O . VAL B 1 29 ? -14.188 -7.332 -1.035 1 98.94 29 VAL B O 1
ATOM 2484 N N . LEU B 1 30 ? -14.188 -5.773 0.603 1 98.94 30 LEU B N 1
ATOM 2485 C CA . LEU B 1 30 ? -13.406 -6.582 1.531 1 98.94 30 LEU B CA 1
ATOM 2486 C C . LEU B 1 30 ? -14.32 -7.293 2.529 1 98.94 30 LEU B C 1
ATOM 2488 O O . LEU B 1 30 ? -15.172 -6.66 3.158 1 98.94 30 LEU B O 1
ATOM 2492 N N . LEU B 1 31 ? -14.141 -8.555 2.627 1 98.88 31 LEU B N 1
ATOM 2493 C CA . LEU B 1 31 ? -14.914 -9.344 3.586 1 98.88 31 LEU B CA 1
ATOM 2494 C C . LEU B 1 31 ? -13.984 -10.062 4.562 1 98.88 31 LEU B C 1
ATOM 2496 O O . LEU B 1 31 ? -12.984 -10.648 4.156 1 98.88 31 LEU B O 1
ATOM 2500 N N . ASP B 1 32 ? -14.25 -9.93 5.832 1 98.62 32 ASP B N 1
ATOM 2501 C CA . ASP B 1 32 ? -13.492 -10.602 6.879 1 98.62 32 ASP B CA 1
ATOM 2502 C C . ASP B 1 32 ? -14.406 -11.07 8.008 1 98.62 32 ASP B C 1
ATOM 2504 O O . ASP B 1 32 ? -15.531 -10.57 8.148 1 98.62 32 ASP B O 1
ATOM 2508 N N . ILE B 1 33 ? -13.922 -12.039 8.703 1 97.56 33 ILE B N 1
ATOM 2509 C CA . ILE B 1 33 ? -14.719 -12.562 9.812 1 97.56 33 ILE B CA 1
ATOM 2510 C C . ILE B 1 33 ? -14.484 -11.719 11.055 1 97.56 33 ILE B C 1
ATOM 2512 O O . ILE B 1 33 ? -15.328 -11.695 11.961 1 97.56 33 ILE B O 1
ATOM 2516 N N . LYS B 1 34 ? -13.312 -11.117 11.141 1 97.44 34 LYS B N 1
ATOM 2517 C CA . LYS B 1 34 ? -13 -10.281 12.297 1 97.44 34 LYS B CA 1
ATOM 2518 C C . LYS B 1 34 ? -13.781 -8.969 12.266 1 97.44 34 LYS B C 1
ATOM 2520 O O . LYS B 1 34 ? -13.703 -8.219 11.297 1 97.44 34 LYS B O 1
ATOM 2525 N N . GLU B 1 35 ? -14.469 -8.648 13.344 1 97.88 35 GLU B N 1
ATOM 2526 C CA . GLU B 1 35 ? -15.352 -7.488 13.414 1 97.88 35 GLU B CA 1
ATOM 2527 C C . GLU B 1 35 ? -14.562 -6.191 13.242 1 97.88 35 GLU B C 1
ATOM 2529 O O . GLU B 1 35 ? -13.547 -5.98 13.906 1 97.88 35 GLU B O 1
ATOM 2534 N N . GLY B 1 36 ? -15.07 -5.379 12.297 1 98.19 36 GLY B N 1
ATOM 2535 C CA . GLY B 1 36 ? -14.531 -4.043 12.125 1 98.19 36 GLY B CA 1
ATOM 2536 C C . GLY B 1 36 ? -13.273 -4.012 11.266 1 98.19 36 GLY B C 1
ATOM 2537 O O . GLY B 1 36 ? -12.93 -2.971 10.703 1 98.19 36 GLY B O 1
ATOM 2538 N N . PHE B 1 37 ? -12.648 -5.121 11.117 1 98.31 37 PHE B N 1
ATOM 2539 C CA . PHE B 1 37 ? -11.32 -5.18 10.523 1 98.31 37 PHE B CA 1
ATOM 2540 C C . PHE B 1 37 ? -11.367 -4.812 9.047 1 98.31 37 PHE B C 1
ATOM 2542 O O . PHE B 1 37 ? -10.648 -3.914 8.602 1 98.31 37 PHE B O 1
ATOM 2549 N N . ALA B 1 38 ? -12.25 -5.449 8.273 1 98.75 38 ALA B N 1
ATOM 2550 C CA . ALA B 1 38 ? -12.414 -5.133 6.859 1 98.75 38 ALA B CA 1
ATOM 2551 C C . ALA B 1 38 ? -12.922 -3.703 6.676 1 98.75 38 ALA B C 1
ATOM 2553 O O . ALA B 1 38 ? -12.492 -3 5.758 1 98.75 38 ALA B O 1
ATOM 2554 N N . GLU B 1 39 ? -13.82 -3.273 7.535 1 98.75 39 GLU B N 1
ATOM 2555 C CA . GLU B 1 39 ? -14.344 -1.911 7.488 1 98.75 39 GLU B CA 1
ATOM 2556 C C . GLU B 1 39 ? -13.242 -0.885 7.703 1 98.75 39 GLU B C 1
ATOM 2558 O O . GLU B 1 39 ? -13.188 0.134 7.012 1 98.75 39 GLU B O 1
ATOM 2563 N N . GLY B 1 40 ? -12.383 -1.174 8.656 1 98.81 40 GLY B N 1
ATOM 2564 C CA . GLY B 1 40 ? -11.266 -0.281 8.922 1 98.81 40 GLY B CA 1
ATOM 2565 C C . GLY B 1 40 ? -10.297 -0.168 7.762 1 98.81 40 GLY B C 1
ATOM 2566 O O . GLY B 1 40 ? -9.875 0.934 7.402 1 98.81 40 GLY B O 1
ATOM 2567 N N . LYS B 1 41 ? -9.961 -1.35 7.168 1 98.88 41 LYS B N 1
ATOM 2568 C CA . LYS B 1 41 ? -9.07 -1.348 6.012 1 98.88 41 LYS B CA 1
ATOM 2569 C C . LYS B 1 41 ? -9.68 -0.564 4.852 1 98.88 41 LYS B C 1
ATOM 2571 O O . LYS B 1 41 ? -9 0.243 4.215 1 98.88 41 LYS B O 1
ATOM 2576 N N . ALA B 1 42 ? -10.922 -0.791 4.617 1 98.88 42 ALA B N 1
ATOM 2577 C CA . ALA B 1 42 ? -11.609 -0.132 3.512 1 98.88 42 ALA B CA 1
ATOM 2578 C C . ALA B 1 42 ? -11.648 1.381 3.713 1 98.88 42 ALA B C 1
ATOM 2580 O O . ALA B 1 42 ? -11.414 2.145 2.775 1 98.88 42 ALA B O 1
ATOM 2581 N N . LEU B 1 43 ? -11.953 1.782 4.906 1 98.81 43 LEU B N 1
ATOM 2582 C CA . LEU B 1 43 ? -12.008 3.209 5.211 1 98.81 43 LEU B CA 1
ATOM 2583 C C . LEU B 1 43 ? -10.641 3.859 5.023 1 98.81 43 LEU B C 1
ATOM 2585 O O . LEU B 1 43 ? -10.531 4.934 4.43 1 98.81 43 LEU B O 1
ATOM 2589 N N . ASP B 1 44 ? -9.625 3.244 5.527 1 98.88 44 ASP B N 1
ATOM 2590 C CA . ASP B 1 44 ? -8.266 3.748 5.371 1 98.88 44 ASP B CA 1
ATOM 2591 C C . ASP B 1 44 ? -7.895 3.887 3.895 1 98.88 44 ASP B C 1
ATOM 2593 O O . ASP B 1 44 ? -7.332 4.902 3.482 1 98.88 44 ASP B O 1
ATOM 2597 N N . ILE B 1 45 ? -8.258 2.9 3.104 1 98.94 45 ILE B N 1
ATOM 2598 C CA . ILE B 1 45 ? -7.973 2.918 1.672 1 98.94 45 ILE B CA 1
ATOM 2599 C C . ILE B 1 45 ? -8.781 4.027 1.001 1 98.94 45 ILE B C 1
ATOM 2601 O O . ILE B 1 45 ? -8.242 4.785 0.186 1 98.94 45 ILE B O 1
ATOM 2605 N N . MET B 1 46 ? -10.047 4.191 1.387 1 98.81 46 MET B N 1
ATOM 2606 C CA . MET B 1 46 ? -10.883 5.23 0.799 1 98.81 46 MET B CA 1
ATOM 2607 C C . MET B 1 46 ? -10.312 6.617 1.087 1 98.81 46 MET B C 1
ATOM 2609 O O . MET B 1 46 ? -10.438 7.523 0.263 1 98.81 46 MET B O 1
ATOM 2613 N N . GLN B 1 47 ? -9.688 6.723 2.184 1 98.81 47 GLN B N 1
ATOM 2614 C CA . GLN B 1 47 ? -9.117 8.008 2.588 1 98.81 47 GLN B CA 1
ATOM 2615 C C . GLN B 1 47 ? -7.848 8.32 1.809 1 98.81 47 GLN B C 1
ATOM 2617 O O . GLN B 1 47 ? -7.281 9.406 1.942 1 98.81 47 GLN B O 1
ATOM 2622 N N . CYS B 1 48 ? -7.379 7.418 0.972 1 98.75 48 CYS B N 1
ATOM 2623 C CA . CYS B 1 48 ? -6.266 7.672 0.063 1 98.75 48 CYS B CA 1
ATOM 2624 C C . CYS B 1 48 ? -6.75 8.328 -1.223 1 98.75 48 CYS B C 1
ATOM 2626 O O . CYS B 1 48 ? -5.957 8.891 -1.977 1 98.75 48 CYS B O 1
ATOM 2628 N N . ALA B 1 49 ? -8.023 8.273 -1.504 1 98.5 49 ALA B N 1
ATOM 2629 C CA . ALA B 1 49 ? -8.586 8.508 -2.83 1 98.5 49 ALA B CA 1
ATOM 2630 C C . ALA B 1 49 ? -8.18 9.883 -3.361 1 98.5 49 ALA B C 1
ATOM 2632 O O . ALA B 1 49 ? -7.762 10.008 -4.516 1 98.5 49 ALA B O 1
ATOM 2633 N N . THR B 1 50 ? -8.211 10.93 -2.555 1 98.25 50 THR B N 1
ATOM 2634 C CA . THR B 1 50 ? -8 12.289 -3.049 1 98.25 50 THR B CA 1
ATOM 2635 C C . THR B 1 50 ? -6.508 12.602 -3.15 1 98.25 50 THR B C 1
ATOM 2637 O O . THR B 1 50 ? -6.102 13.477 -3.914 1 98.25 50 THR B O 1
ATOM 2640 N N . ASN B 1 51 ? -5.711 11.883 -2.402 1 98.06 51 ASN B N 1
ATOM 2641 C CA . ASN B 1 51 ? -4.27 12.117 -2.441 1 98.06 51 ASN B CA 1
ATOM 2642 C C . ASN B 1 51 ? -3.596 11.281 -3.523 1 98.06 51 ASN B C 1
ATOM 2644 O O . ASN B 1 51 ? -2.523 11.641 -4.012 1 98.06 51 ASN B O 1
ATOM 2648 N N . THR B 1 52 ? -4.203 10.156 -3.92 1 97.31 52 THR B N 1
ATOM 2649 C CA . THR B 1 52 ? -3.617 9.305 -4.949 1 97.31 52 THR B CA 1
ATOM 2650 C C . THR B 1 52 ? -4.445 9.359 -6.23 1 97.31 52 THR B C 1
ATOM 2652 O O . THR B 1 52 ? -4.004 8.891 -7.281 1 97.31 52 THR B O 1
ATOM 2655 N N . GLY B 1 53 ? -5.652 9.867 -6.137 1 97.12 53 GLY B N 1
ATOM 2656 C CA . GLY B 1 53 ? -6.41 10.227 -7.324 1 97.12 53 GLY B CA 1
ATOM 2657 C C . GLY B 1 53 ? -7.219 9.078 -7.891 1 97.12 53 GLY B C 1
ATOM 2658 O O . GLY B 1 53 ? -7.281 8.898 -9.109 1 97.12 53 GLY B O 1
ATOM 2659 N N . PHE B 1 54 ? -7.891 8.258 -7.105 1 97.62 54 PHE B N 1
ATOM 2660 C CA . PHE B 1 54 ? -8.711 7.18 -7.66 1 97.62 54 PHE B CA 1
ATOM 2661 C C . PHE B 1 54 ? -10.164 7.344 -7.246 1 97.62 54 PHE B C 1
ATOM 2663 O O . PHE B 1 54 ? -10.477 8.117 -6.34 1 97.62 54 PHE B O 1
ATOM 2670 N N . ASN B 1 55 ? -11.086 6.602 -7.953 1 97.5 55 ASN B N 1
ATOM 2671 C CA . ASN B 1 55 ? -12.523 6.727 -7.695 1 97.5 55 ASN B CA 1
ATOM 2672 C C . ASN B 1 55 ? -13.148 5.383 -7.336 1 97.5 55 ASN B C 1
ATOM 2674 O O . ASN B 1 55 ? -14.359 5.289 -7.152 1 97.5 55 ASN B O 1
ATOM 2678 N N . THR B 1 56 ? -12.352 4.324 -7.297 1 98.56 56 THR B N 1
ATOM 2679 C CA . THR B 1 56 ? -12.859 3.012 -6.91 1 98.56 56 THR B CA 1
ATOM 2680 C C . THR B 1 56 ? -13.562 3.082 -5.562 1 98.56 56 THR B C 1
ATOM 2682 O O . THR B 1 56 ? -13.07 3.717 -4.629 1 98.56 56 THR B O 1
ATOM 2685 N N . LYS B 1 57 ? -14.773 2.543 -5.457 1 98.56 57 LYS B N 1
ATOM 2686 C CA . LYS B 1 57 ? -15.477 2.43 -4.184 1 98.56 57 LYS B CA 1
ATOM 2687 C C . LYS B 1 57 ? -15.039 1.183 -3.42 1 98.56 57 LYS B C 1
ATOM 2689 O O . LYS B 1 57 ? -15.156 0.065 -3.93 1 98.56 57 LYS B O 1
ATOM 2694 N N . VAL B 1 58 ? -14.508 1.357 -2.264 1 98.81 58 VAL B N 1
ATOM 2695 C CA . VAL B 1 58 ? -14.047 0.251 -1.433 1 98.81 58 VAL B CA 1
ATOM 2696 C C . VAL B 1 58 ? -14.898 0.163 -0.17 1 98.81 58 VAL B C 1
ATOM 2698 O O . VAL B 1 58 ? -15.102 1.164 0.523 1 98.81 58 VAL B O 1
ATOM 2701 N N . SER B 1 59 ? -15.414 -0.97 0.126 1 98.75 59 SER B N 1
ATOM 2702 C CA . SER B 1 59 ? -16.172 -1.189 1.348 1 98.75 59 SER B CA 1
ATOM 2703 C C . SER B 1 59 ? -15.703 -2.438 2.082 1 98.75 59 SER B C 1
ATOM 2705 O O . SER B 1 59 ? -15.094 -3.324 1.481 1 98.75 59 SER B O 1
ATOM 2707 N N . GLY B 1 60 ? -15.836 -2.426 3.373 1 98.75 60 GLY B N 1
ATOM 2708 C CA . GLY B 1 60 ? -15.547 -3.568 4.227 1 98.75 60 GLY B CA 1
ATOM 2709 C C . GLY B 1 60 ? -16.781 -4.113 4.93 1 98.75 60 GLY B C 1
ATOM 2710 O O . GLY B 1 60 ? -17.656 -3.348 5.332 1 98.75 60 GLY B O 1
ATOM 2711 N N . VAL B 1 61 ? -16.828 -5.414 5.012 1 98.62 61 VAL B N 1
ATOM 2712 C CA . VAL B 1 61 ? -17.984 -6.023 5.668 1 98.62 61 VAL B CA 1
ATOM 2713 C C . VAL B 1 61 ? -17.516 -7.199 6.531 1 98.62 61 VAL B C 1
ATOM 2715 O O . VAL B 1 61 ? -16.531 -7.867 6.211 1 98.62 61 VAL B O 1
ATOM 2718 N N . THR B 1 62 ? -18.281 -7.387 7.645 1 98.38 62 THR B N 1
ATOM 2719 C CA . THR B 1 62 ? -18.031 -8.516 8.539 1 98.38 62 THR B CA 1
ATOM 2720 C C . THR B 1 62 ? -19.031 -9.633 8.289 1 98.38 62 THR B C 1
ATOM 2722 O O . THR B 1 62 ? -20.234 -9.461 8.508 1 98.38 62 THR B O 1
ATOM 2725 N N . ASN B 1 63 ? -18.594 -10.727 7.754 1 97.12 63 ASN B N 1
ATOM 2726 C CA . ASN B 1 63 ? -19.312 -12 7.699 1 97.12 63 ASN B CA 1
ATOM 2727 C C . ASN B 1 63 ? -20.609 -11.875 6.91 1 97.12 63 ASN B C 1
ATOM 2729 O O . ASN B 1 63 ? -21.562 -12.609 7.156 1 97.12 63 ASN B O 1
ATOM 2733 N N . ASP B 1 64 ? -20.781 -10.977 6.023 1 98.25 64 ASP B N 1
ATOM 2734 C CA . ASP B 1 64 ? -22 -10.812 5.23 1 98.25 64 ASP B CA 1
ATOM 2735 C C . ASP B 1 64 ? -21.719 -11 3.74 1 98.25 64 ASP B C 1
ATOM 2737 O O . ASP B 1 64 ? -21.469 -10.023 3.023 1 98.25 64 ASP B O 1
ATOM 2741 N N . TYR B 1 65 ? -21.859 -12.172 3.287 1 98.44 65 TYR B N 1
ATOM 2742 C CA . TYR B 1 65 ? -21.547 -12.547 1.914 1 98.44 65 TYR B CA 1
ATOM 2743 C C . TYR B 1 65 ? -22.531 -11.922 0.933 1 98.44 65 TYR B C 1
ATOM 2745 O O . TYR B 1 65 ? -22.266 -11.852 -0.268 1 98.44 65 TYR B O 1
ATOM 2753 N N . SER B 1 66 ? -23.703 -11.516 1.417 1 98.62 66 SER B N 1
ATOM 2754 C CA . SER B 1 66 ? -24.672 -10.898 0.518 1 98.62 66 SER B CA 1
ATOM 2755 C C . SER B 1 66 ? -24.125 -9.617 -0.099 1 98.62 66 SER B C 1
ATOM 2757 O O . SER B 1 66 ? -24.5 -9.242 -1.208 1 98.62 66 SER B O 1
ATOM 2759 N N . LYS B 1 67 ? -23.156 -8.984 0.535 1 98.5 67 LYS B N 1
ATOM 2760 C CA . LYS B 1 67 ? -22.547 -7.75 0.049 1 98.5 67 LYS B CA 1
ATOM 2761 C C . LYS B 1 67 ? -21.594 -8.023 -1.104 1 98.5 67 LYS B C 1
ATOM 2763 O O . LYS B 1 67 ? -21.172 -7.098 -1.804 1 98.5 67 LYS B O 1
ATOM 2768 N N . THR B 1 68 ? -21.297 -9.242 -1.35 1 98.31 68 THR B N 1
ATOM 2769 C CA . THR B 1 68 ? -20.359 -9.625 -2.404 1 98.31 68 THR B CA 1
ATOM 2770 C C . THR B 1 68 ? -21.109 -9.906 -3.707 1 98.31 68 THR B C 1
ATOM 2772 O O . THR B 1 68 ? -20.484 -10.242 -4.719 1 98.31 68 THR B O 1
ATOM 2775 N N . ALA B 1 69 ? -22.375 -9.734 -3.74 1 98.56 69 ALA B N 1
ATOM 2776 C CA . ALA B 1 69 ? -23.219 -10.156 -4.859 1 98.56 69 ALA B CA 1
ATOM 2777 C C . ALA B 1 69 ? -22.734 -9.531 -6.168 1 98.56 69 ALA B C 1
ATOM 2779 O O . ALA B 1 69 ? -22.375 -8.359 -6.203 1 98.56 69 ALA B O 1
ATOM 2780 N N . ASN B 1 70 ? -22.672 -10.383 -7.223 1 98.44 70 ASN B N 1
ATOM 2781 C CA . ASN B 1 70 ? -22.391 -9.984 -8.594 1 98.44 70 ASN B CA 1
ATOM 2782 C C . ASN B 1 70 ? -20.938 -9.594 -8.773 1 98.44 70 ASN B C 1
ATOM 2784 O O . ASN B 1 70 ? -20.609 -8.727 -9.594 1 98.44 70 ASN B O 1
ATOM 2788 N N . SER B 1 71 ? -20.078 -10.133 -7.973 1 98.75 71 SER B N 1
ATOM 2789 C CA . SER B 1 71 ? -18.641 -9.961 -8.188 1 98.75 71 SER B CA 1
ATOM 2790 C C . SER B 1 71 ? -18.172 -10.711 -9.43 1 98.75 71 SER B C 1
ATOM 2792 O O . SER B 1 71 ? -18.562 -11.852 -9.656 1 98.75 71 SER B O 1
ATOM 2794 N N . SER B 1 72 ? -17.391 -10 -10.234 1 98.75 72 SER B N 1
ATOM 2795 C CA . SER B 1 72 ? -16.812 -10.625 -11.422 1 98.75 72 SER B CA 1
ATOM 2796 C C . SER B 1 72 ? -15.633 -11.516 -11.055 1 98.75 72 SER B C 1
ATOM 2798 O O . SER B 1 72 ? -15.422 -12.562 -11.672 1 98.75 72 SER B O 1
ATOM 2800 N N . VAL B 1 73 ? -14.859 -11.07 -10.172 1 98.88 73 VAL B N 1
ATOM 2801 C CA . VAL B 1 73 ? -13.703 -11.797 -9.656 1 98.88 73 VAL B CA 1
ATOM 2802 C C . VAL B 1 73 ? -13.75 -11.828 -8.133 1 98.88 73 VAL B C 1
ATOM 2804 O O . VAL B 1 73 ? -14.125 -10.844 -7.496 1 98.88 73 VAL B O 1
ATOM 2807 N N . VAL B 1 74 ? -13.453 -12.961 -7.566 1 98.88 74 VAL B N 1
ATOM 2808 C CA . VAL B 1 74 ? -13.328 -13.125 -6.121 1 98.88 74 VAL B CA 1
ATOM 2809 C C . VAL B 1 74 ? -11.93 -13.633 -5.777 1 98.88 74 VAL B C 1
ATOM 2811 O O . VAL B 1 74 ? -11.484 -14.648 -6.316 1 98.88 74 VAL B O 1
ATOM 2814 N N . VAL B 1 75 ? -11.289 -12.898 -4.934 1 98.94 75 VAL B N 1
ATOM 2815 C CA . VAL B 1 75 ? -9.961 -13.258 -4.453 1 98.94 75 VAL B CA 1
ATOM 2816 C C . VAL B 1 75 ? -10.062 -13.867 -3.057 1 98.94 75 VAL B C 1
ATOM 2818 O O . VAL B 1 75 ? -10.656 -13.273 -2.152 1 98.94 75 VAL B O 1
ATOM 2821 N N . ILE B 1 76 ? -9.477 -15 -2.895 1 98.81 76 ILE B N 1
ATOM 2822 C CA . ILE B 1 76 ? -9.531 -15.688 -1.609 1 98.81 76 ILE B CA 1
ATOM 2823 C C . ILE B 1 76 ? -8.148 -15.664 -0.951 1 98.81 76 ILE B C 1
ATOM 2825 O O . ILE B 1 76 ? -7.242 -16.375 -1.377 1 98.81 76 ILE B O 1
ATOM 2829 N N . THR B 1 77 ? -8.055 -14.852 0.042 1 98.06 77 THR B N 1
ATOM 2830 C CA . THR B 1 77 ? -6.816 -14.773 0.805 1 98.06 77 THR B CA 1
ATOM 2831 C C . THR B 1 77 ? -7.016 -15.312 2.221 1 98.06 77 THR B C 1
ATOM 2833 O O . THR B 1 77 ? -6.086 -15.305 3.027 1 98.06 77 THR B O 1
ATOM 2836 N N . SER B 1 78 ? -8.172 -15.719 2.484 1 95.25 78 SER B N 1
ATOM 2837 C CA . SER B 1 78 ? -8.523 -16.188 3.818 1 95.25 78 SER B CA 1
ATOM 2838 C C . SER B 1 78 ? -7.816 -17.5 4.148 1 95.25 78 SER B C 1
ATOM 2840 O O . SER B 1 78 ? -7.57 -18.312 3.262 1 95.25 78 SER B O 1
ATOM 2842 N N . GLY B 1 79 ? -7.516 -17.766 5.336 1 92.06 79 GLY B N 1
ATOM 2843 C CA . GLY B 1 79 ? -6.773 -18.891 5.879 1 92.06 79 GLY B CA 1
ATOM 2844 C C . GLY B 1 79 ? -5.977 -18.531 7.121 1 92.06 79 GLY B C 1
ATOM 2845 O O . GLY B 1 79 ? -5.98 -17.391 7.559 1 92.06 79 GLY B O 1
ATOM 2846 N N . ILE B 1 80 ? -5.445 -19.469 7.68 1 91.06 80 ILE B N 1
ATOM 2847 C CA . ILE B 1 80 ? -4.605 -19.219 8.844 1 91.06 80 ILE B CA 1
ATOM 2848 C C . ILE B 1 80 ? -3.154 -19.578 8.516 1 91.06 80 ILE B C 1
ATOM 2850 O O . ILE B 1 80 ? -2.891 -20.469 7.715 1 91.06 80 ILE B O 1
ATOM 2854 N N . PRO B 1 81 ? -2.277 -18.734 9.047 1 86.62 81 PRO B N 1
ATOM 2855 C CA . PRO B 1 81 ? -0.875 -19.125 8.914 1 86.62 81 PRO B CA 1
ATOM 2856 C C . PRO B 1 81 ? -0.515 -20.344 9.773 1 86.62 81 PRO B C 1
ATOM 2858 O O . PRO B 1 81 ? -1.257 -20.688 10.695 1 86.62 81 PRO B O 1
ATOM 2861 N N . ARG B 1 82 ? 0.573 -20.953 9.273 1 81.31 82 ARG B N 1
ATOM 2862 C CA . ARG B 1 82 ? 1.047 -22.062 10.094 1 81.31 82 ARG B CA 1
ATOM 2863 C C . ARG B 1 82 ? 1.445 -21.594 11.484 1 81.31 82 ARG B C 1
ATOM 2865 O O . ARG B 1 82 ? 2.15 -20.594 11.633 1 81.31 82 ARG B O 1
ATOM 2872 N N . LYS B 1 83 ? 0.922 -22.109 12.539 1 84.5 83 LYS B N 1
ATOM 2873 C CA . LYS B 1 83 ? 1.236 -21.797 13.93 1 84.5 83 LYS B CA 1
ATOM 2874 C C . LYS B 1 83 ? 2.205 -22.828 14.508 1 84.5 83 LYS B C 1
ATOM 2876 O O . LYS B 1 83 ? 2.318 -23.938 14 1 84.5 83 LYS B O 1
ATOM 2881 N N . PRO B 1 84 ? 2.998 -22.344 15.562 1 87.19 84 PRO B N 1
ATOM 2882 C CA . PRO B 1 84 ? 3.885 -23.328 16.219 1 87.19 84 PRO B CA 1
ATOM 2883 C C . PRO B 1 84 ? 3.154 -24.594 16.641 1 87.19 84 PRO B C 1
ATOM 2885 O O . PRO B 1 84 ? 2.072 -24.516 17.234 1 87.19 84 PRO B O 1
ATOM 2888 N N . GLY B 1 85 ? 3.746 -25.75 16.328 1 90.5 85 GLY B N 1
ATOM 2889 C CA . GLY B 1 85 ? 3.168 -27.016 16.75 1 90.5 85 GLY B CA 1
ATOM 2890 C C . GLY B 1 85 ? 2.215 -27.609 15.719 1 90.5 85 GLY B C 1
ATOM 2891 O O . GLY B 1 85 ? 1.834 -28.781 15.82 1 90.5 85 GLY B O 1
ATOM 2892 N N . MET B 1 86 ? 1.828 -26.891 14.766 1 89.81 86 MET B N 1
ATOM 2893 C CA . MET B 1 86 ? 0.88 -27.344 13.75 1 89.81 86 MET B CA 1
ATOM 2894 C C . MET B 1 86 ? 1.585 -28.156 12.672 1 89.81 86 MET B C 1
ATOM 2896 O O . MET B 1 86 ? 2.605 -27.734 12.125 1 89.81 86 MET B O 1
ATOM 2900 N N . THR B 1 87 ? 1.007 -29.375 12.422 1 89.62 87 THR B N 1
ATOM 2901 C CA . THR B 1 87 ? 1.54 -30.172 11.328 1 89.62 87 THR B CA 1
ATOM 2902 C C . THR B 1 87 ? 1.094 -29.594 9.977 1 89.62 87 THR B C 1
ATOM 2904 O O . THR B 1 87 ? 0.13 -28.828 9.914 1 89.62 87 THR B O 1
ATOM 2907 N N . ARG B 1 88 ? 1.774 -30.031 8.992 1 85.38 88 ARG B N 1
ATOM 2908 C CA . ARG B 1 88 ? 1.404 -29.625 7.641 1 85.38 88 ARG B CA 1
ATOM 2909 C C . ARG B 1 88 ? 0.005 -30.109 7.281 1 85.38 88 ARG B C 1
ATOM 2911 O O . ARG B 1 88 ? -0.787 -29.375 6.695 1 85.38 88 ARG B O 1
ATOM 2918 N N . GLU B 1 89 ? -0.247 -31.25 7.609 1 89.06 89 GLU B N 1
ATOM 2919 C CA . GLU B 1 89 ? -1.543 -31.859 7.324 1 89.06 89 GLU B CA 1
ATOM 2920 C C . GLU B 1 89 ? -2.67 -31.125 8.039 1 89.06 89 GLU B C 1
ATOM 2922 O O . GLU B 1 89 ? -3.738 -30.906 7.465 1 89.06 89 GLU B O 1
ATOM 2927 N N . GLU B 1 90 ? -2.43 -30.734 9.227 1 90.88 90 GLU B N 1
ATOM 2928 C CA . GLU B 1 90 ? -3.412 -29.969 9.984 1 90.88 90 GLU B CA 1
ATOM 2929 C C . GLU B 1 90 ? -3.68 -28.625 9.328 1 90.88 90 GLU B C 1
ATOM 2931 O O . GLU B 1 90 ? -4.832 -28.203 9.203 1 90.88 90 GLU B O 1
ATOM 2936 N N . LEU B 1 91 ? -2.625 -27.984 8.93 1 91.75 91 LEU B N 1
ATOM 2937 C CA . LEU B 1 91 ? -2.752 -26.703 8.242 1 91.75 91 LEU B CA 1
ATOM 2938 C C . LEU B 1 91 ? -3.596 -26.844 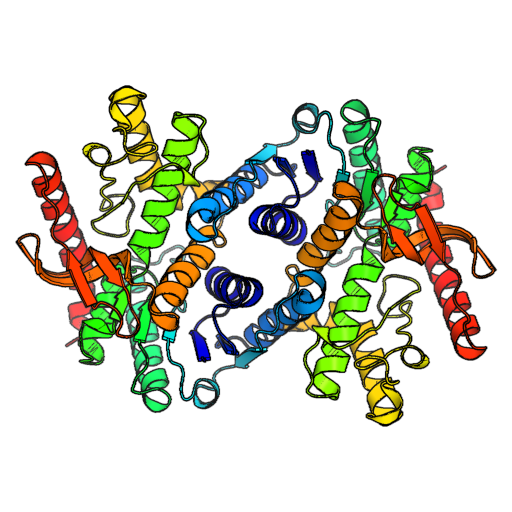6.984 1 91.75 91 LEU B C 1
ATOM 2940 O O . LEU B 1 91 ? -4.516 -26.062 6.754 1 91.75 91 LEU B O 1
ATOM 2944 N N . ILE B 1 92 ? -3.293 -27.859 6.211 1 93.81 92 ILE B N 1
ATOM 2945 C CA . ILE B 1 92 ? -3.996 -28.094 4.953 1 93.81 92 ILE B CA 1
ATOM 2946 C C . ILE B 1 92 ? -5.469 -28.375 5.23 1 93.81 92 ILE B C 1
ATOM 2948 O O . ILE B 1 92 ? -6.348 -27.828 4.555 1 93.81 92 ILE B O 1
ATOM 2952 N N . GLY B 1 93 ? -5.742 -29.125 6.246 1 92.81 93 GLY B N 1
ATOM 2953 C CA . GLY B 1 93 ? -7.117 -29.438 6.602 1 92.81 93 GLY B CA 1
ATOM 2954 C C . GLY B 1 93 ? -7.934 -28.219 6.984 1 92.81 93 GLY B C 1
ATOM 2955 O O . GLY B 1 93 ? -9.047 -28.047 6.496 1 92.81 93 GLY B O 1
ATOM 2956 N N . ILE B 1 94 ? -7.418 -27.438 7.773 1 93.88 94 ILE B N 1
ATOM 2957 C CA . ILE B 1 94 ? -8.117 -26.25 8.266 1 93.88 94 ILE B CA 1
ATOM 2958 C C . ILE B 1 94 ? -8.367 -25.281 7.105 1 93.88 94 ILE B C 1
ATOM 2960 O O . ILE B 1 94 ? -9.492 -24.844 6.887 1 93.88 94 ILE B O 1
ATOM 2964 N N . ASN B 1 95 ? -7.316 -25 6.332 1 95.81 95 ASN B N 1
ATOM 2965 C CA . ASN B 1 95 ? -7.453 -24.031 5.246 1 95.81 95 ASN B CA 1
ATOM 2966 C C . ASN B 1 95 ? -8.344 -24.562 4.125 1 95.81 95 ASN B C 1
ATOM 2968 O O . ASN B 1 95 ? -9.055 -23.797 3.477 1 95.81 95 ASN B O 1
ATOM 2972 N N . ALA B 1 96 ? -8.281 -25.875 3.977 1 95.88 96 ALA B N 1
ATOM 2973 C CA . ALA B 1 96 ? -9.188 -26.484 3 1 95.88 96 ALA B CA 1
ATOM 2974 C C . ALA B 1 96 ? -10.641 -26.25 3.381 1 95.88 96 ALA B C 1
ATOM 2976 O O . ALA B 1 96 ? -11.469 -25.938 2.523 1 95.88 96 ALA B O 1
ATOM 2977 N N . GLY B 1 97 ? -10.961 -26.438 4.664 1 95.19 97 GLY B N 1
ATOM 2978 C CA . GLY B 1 97 ? -12.305 -26.156 5.141 1 95.19 97 GLY B CA 1
ATOM 2979 C C . GLY B 1 97 ? -12.719 -24.719 4.941 1 95.19 97 GLY B C 1
ATOM 2980 O O . GLY B 1 97 ? -13.836 -24.438 4.5 1 95.19 97 GLY B O 1
ATOM 2981 N N . ILE B 1 98 ? -11.844 -23.859 5.18 1 96.06 98 ILE B N 1
ATOM 2982 C CA . ILE B 1 98 ? -12.109 -22.438 5.055 1 96.06 98 ILE B CA 1
ATOM 2983 C C . ILE B 1 98 ? -12.352 -22.078 3.592 1 96.06 98 ILE B C 1
ATOM 2985 O O . ILE B 1 98 ? -13.375 -21.484 3.252 1 96.06 98 ILE B O 1
ATOM 2989 N N . VAL B 1 99 ? -11.461 -22.5 2.734 1 97.12 99 VAL B N 1
ATOM 2990 C CA . VAL B 1 99 ? -11.555 -22.141 1.32 1 97.12 99 VAL B CA 1
ATOM 2991 C C . VAL B 1 99 ? -12.828 -22.734 0.721 1 97.12 99 VAL B C 1
ATOM 2993 O O . VAL B 1 99 ? -13.539 -22.062 -0.021 1 97.12 99 VAL B O 1
ATOM 2996 N N . LYS B 1 100 ? -13.117 -23.922 1.043 1 95.75 100 LYS B N 1
ATOM 2997 C CA . LYS B 1 100 ? -14.336 -24.578 0.544 1 95.75 100 LYS B CA 1
ATOM 2998 C C . LYS B 1 100 ? -15.578 -23.781 0.947 1 95.75 100 LYS B C 1
ATOM 3000 O O . LYS B 1 100 ? -16.422 -23.469 0.104 1 95.75 100 LYS B O 1
ATOM 3005 N N . THR B 1 101 ? -15.656 -23.453 2.188 1 96.44 101 THR B N 1
ATOM 3006 C CA . THR B 1 101 ? -16.812 -22.719 2.707 1 96.44 101 THR B CA 1
ATOM 3007 C C . THR B 1 101 ? -16.922 -21.344 2.051 1 96.44 101 THR B C 1
ATOM 3009 O O . THR B 1 101 ? -18.016 -20.906 1.704 1 96.44 101 THR B O 1
ATOM 3012 N N . VAL B 1 102 ? -15.812 -20.719 1.901 1 97.88 102 VAL B N 1
ATOM 3013 C CA . VAL B 1 102 ? -15.781 -19.391 1.299 1 97.88 102 VAL B CA 1
ATOM 3014 C C . VAL B 1 102 ? -16.281 -19.453 -0.143 1 97.88 102 VAL B C 1
ATOM 3016 O O . VAL B 1 102 ? -17.156 -18.688 -0.544 1 97.88 102 VAL B O 1
ATOM 3019 N N . VAL B 1 103 ? -15.734 -20.391 -0.889 1 97.44 103 VAL B N 1
ATOM 3020 C CA . VAL B 1 103 ? -16.078 -20.5 -2.301 1 97.44 103 VAL B CA 1
ATOM 3021 C C . VAL B 1 103 ? -17.562 -20.812 -2.439 1 97.44 103 VAL B C 1
ATOM 3023 O O . VAL B 1 103 ? -18.266 -20.203 -3.252 1 97.44 103 VAL B O 1
ATOM 3026 N N . GLU B 1 104 ? -18.047 -21.688 -1.642 1 96.62 104 GLU B N 1
ATOM 3027 C CA . GLU B 1 104 ? -19.453 -22.047 -1.68 1 96.62 104 GLU B CA 1
ATOM 3028 C C . GLU B 1 104 ? -20.359 -20.859 -1.339 1 96.62 104 GLU B C 1
ATOM 3030 O O . GLU B 1 104 ? -21.375 -20.641 -1.987 1 96.62 104 GLU B O 1
ATOM 3035 N N . SER B 1 105 ? -19.953 -20.125 -0.346 1 97.81 105 SER B N 1
ATOM 3036 C CA . SER B 1 105 ? -20.734 -18.969 0.071 1 97.81 105 SER B CA 1
ATOM 3037 C C . SER B 1 105 ? -20.734 -17.891 -1.007 1 97.81 105 SER B C 1
ATOM 3039 O O . SER B 1 105 ? -21.766 -17.25 -1.26 1 97.81 105 SER B O 1
ATOM 3041 N N . ILE B 1 106 ? -19.625 -17.703 -1.631 1 98 106 ILE B N 1
ATOM 3042 C CA . ILE B 1 106 ? -19.469 -16.688 -2.668 1 98 106 ILE B CA 1
ATOM 3043 C C . ILE B 1 106 ? -20.359 -17.031 -3.857 1 98 106 ILE B C 1
ATOM 3045 O O . ILE B 1 106 ? -21.016 -16.141 -4.426 1 98 106 ILE B O 1
ATOM 3049 N N . LEU B 1 107 ? -20.422 -18.266 -4.254 1 97.62 107 LEU B N 1
ATOM 3050 C CA . LEU B 1 107 ? -21.094 -18.688 -5.48 1 97.62 107 LEU B CA 1
ATOM 3051 C C . LEU B 1 107 ? -22.609 -18.547 -5.344 1 97.62 107 LEU B C 1
ATOM 3053 O O . LEU B 1 107 ? -23.312 -18.453 -6.344 1 97.62 107 LEU B O 1
ATOM 3057 N N . VAL B 1 108 ? -23.062 -18.484 -4.07 1 98.12 108 VAL B N 1
ATOM 3058 C CA . VAL B 1 108 ? -24.484 -18.25 -3.834 1 98.12 108 VAL B CA 1
ATOM 3059 C C . VAL B 1 108 ? -24.859 -16.859 -4.371 1 98.12 108 VAL B C 1
ATOM 3061 O O . VAL B 1 108 ? -25.938 -16.688 -4.945 1 98.12 108 VAL B O 1
ATOM 3064 N N . HIS B 1 109 ? -23.938 -15.922 -4.238 1 98.31 109 HIS B N 1
ATOM 3065 C CA . HIS B 1 109 ? -24.25 -14.531 -4.562 1 98.31 109 HIS B CA 1
ATOM 3066 C C . HIS B 1 109 ? -23.578 -14.102 -5.859 1 98.31 109 HIS B C 1
ATOM 3068 O O . HIS B 1 109 ? -23.969 -13.094 -6.461 1 98.31 109 HIS B O 1
ATOM 3074 N N . SER B 1 110 ? -22.609 -14.867 -6.289 1 98.12 110 SER B N 1
ATOM 3075 C CA . SER B 1 110 ? -21.844 -14.57 -7.5 1 98.12 110 SER B CA 1
ATOM 3076 C C . SER B 1 110 ? -21.562 -15.836 -8.297 1 98.12 110 SER B C 1
ATOM 3078 O O . SER B 1 110 ? -20.406 -16.234 -8.453 1 98.12 110 SER B O 1
ATOM 3080 N N . PRO B 1 111 ? -22.531 -16.422 -8.891 1 97.31 111 PRO B N 1
ATOM 3081 C CA . PRO B 1 111 ? -22.391 -17.719 -9.539 1 97.31 111 PRO B CA 1
ATOM 3082 C C . PRO B 1 111 ? -21.453 -17.688 -10.75 1 97.31 111 PRO B C 1
ATOM 3084 O O . PRO B 1 111 ? -20.969 -18.719 -11.188 1 97.31 111 PRO B O 1
ATOM 3087 N N . ASN B 1 112 ? -21.219 -16.5 -11.305 1 97.38 112 ASN B N 1
ATOM 3088 C CA . ASN B 1 112 ? -20.406 -16.406 -12.516 1 97.38 112 ASN B CA 1
ATOM 3089 C C . ASN B 1 112 ? -19 -15.906 -12.211 1 97.38 112 ASN B C 1
ATOM 3091 O O . ASN B 1 112 ? -18.219 -15.633 -13.125 1 97.38 112 ASN B O 1
ATOM 3095 N N . ALA B 1 113 ? -18.672 -15.789 -10.969 1 98.31 113 ALA B N 1
ATOM 3096 C CA . ALA B 1 113 ? -17.391 -15.211 -10.57 1 98.31 113 ALA B CA 1
ATOM 3097 C C . ALA B 1 113 ? -16.234 -16.094 -10.984 1 98.31 113 ALA B C 1
ATOM 3099 O O . ALA B 1 113 ? -16.344 -17.328 -10.953 1 98.31 113 ALA B O 1
ATOM 3100 N N . ILE B 1 114 ? -15.18 -15.5 -11.414 1 98.75 114 ILE B N 1
ATOM 3101 C CA . ILE B 1 114 ? -13.883 -16.172 -11.508 1 98.75 114 ILE B CA 1
ATOM 3102 C C . ILE B 1 114 ? -13.18 -16.109 -10.156 1 98.75 114 ILE B C 1
ATOM 3104 O O . ILE B 1 114 ? -13.117 -15.062 -9.523 1 98.75 114 ILE B O 1
ATOM 3108 N N . ILE B 1 115 ? -12.648 -17.266 -9.719 1 98.75 115 ILE B N 1
ATOM 3109 C CA . ILE B 1 115 ? -12.055 -17.391 -8.391 1 98.75 115 ILE B CA 1
ATOM 3110 C C . ILE B 1 115 ? -10.531 -17.359 -8.492 1 98.75 115 ILE B C 1
ATOM 3112 O O . ILE B 1 115 ? -9.938 -18.125 -9.25 1 98.75 115 ILE B O 1
ATOM 3116 N N . VAL B 1 116 ? -9.945 -16.438 -7.781 1 98.88 116 VAL B N 1
ATOM 3117 C CA . VAL B 1 116 ? -8.492 -16.344 -7.652 1 98.88 116 VAL B CA 1
ATOM 3118 C C . VAL B 1 116 ? -8.07 -16.781 -6.254 1 98.88 116 VAL B C 1
ATOM 3120 O O . VAL B 1 116 ? -8.477 -16.172 -5.258 1 98.88 116 VAL B O 1
ATOM 3123 N N . VAL B 1 117 ? -7.234 -17.781 -6.148 1 98.75 117 VAL B N 1
ATOM 3124 C CA . VAL B 1 117 ? -6.852 -18.359 -4.867 1 98.75 117 VAL B CA 1
ATOM 3125 C C . VAL B 1 117 ? -5.453 -17.891 -4.477 1 98.75 117 VAL B C 1
ATOM 3127 O O . VAL B 1 117 ? -4.508 -18.016 -5.262 1 98.75 117 VAL B O 1
ATOM 3130 N N . VAL B 1 118 ? -5.348 -17.344 -3.275 1 98.06 118 VAL B N 1
ATOM 3131 C CA . VAL B 1 118 ? -4.09 -16.875 -2.721 1 98.06 118 VAL B CA 1
ATOM 3132 C C . VAL B 1 118 ? -3.725 -17.688 -1.482 1 98.06 118 VAL B C 1
ATOM 3134 O O . VAL B 1 118 ? -2.547 -17.812 -1.136 1 98.06 118 VAL B O 1
ATOM 3137 N N . SER B 1 119 ? -4.688 -18.328 -0.821 1 96.94 119 SER B N 1
ATOM 3138 C CA . SER B 1 119 ? -4.531 -19.062 0.428 1 96.94 119 SER B CA 1
ATOM 3139 C C . SER B 1 119 ? -3.539 -20.203 0.272 1 96.94 119 SER B C 1
ATOM 3141 O O . SER B 1 119 ? -3.551 -20.906 -0.74 1 96.94 119 SER B O 1
ATOM 3143 N N . ASN B 1 120 ? -2.744 -20.422 1.279 1 93.81 120 ASN B N 1
ATOM 3144 C CA . ASN B 1 120 ? -1.716 -21.469 1.25 1 93.81 120 ASN B CA 1
ATOM 3145 C C . ASN B 1 120 ? -2.219 -22.766 1.852 1 93.81 120 ASN B C 1
ATOM 3147 O O . ASN B 1 120 ? -3.066 -22.766 2.746 1 93.81 120 ASN B O 1
ATOM 3151 N N . PRO B 1 121 ? -1.634 -23.906 1.394 1 95.56 121 PRO B N 1
ATOM 3152 C CA . PRO B 1 121 ? -0.758 -24.031 0.226 1 95.56 121 PRO B CA 1
ATOM 3153 C C . PRO B 1 121 ? -1.491 -23.797 -1.09 1 95.56 121 PRO B C 1
ATOM 3155 O O . PRO B 1 121 ? -2.443 -24.5 -1.414 1 95.56 121 PRO B O 1
ATOM 3158 N N . MET B 1 122 ? -1.077 -22.875 -1.825 1 96.62 122 MET B N 1
ATOM 3159 C CA . MET B 1 122 ? -1.851 -22.219 -2.883 1 96.62 122 MET B CA 1
ATOM 3160 C C . MET B 1 122 ? -2.277 -23.234 -3.941 1 96.62 122 MET B C 1
ATOM 3162 O O . MET B 1 122 ? -3.447 -23.281 -4.32 1 96.62 122 MET B O 1
ATOM 3166 N N . ASP B 1 123 ? -1.331 -24.094 -4.422 1 98.06 123 ASP B N 1
ATOM 3167 C CA . ASP B 1 123 ? -1.661 -25.062 -5.461 1 98.06 123 ASP B CA 1
ATOM 3168 C C . ASP B 1 123 ? -2.729 -26.047 -4.977 1 98.06 123 ASP B C 1
ATOM 3170 O O . ASP B 1 123 ? -3.686 -26.328 -5.699 1 98.06 123 ASP B O 1
ATOM 3174 N N . THR B 1 124 ? -2.562 -26.438 -3.76 1 97.31 124 THR B N 1
ATOM 3175 C CA . THR B 1 124 ? -3.475 -27.406 -3.148 1 97.31 124 THR B CA 1
ATOM 3176 C C . THR B 1 124 ? -4.844 -26.781 -2.912 1 97.31 124 THR B C 1
ATOM 3178 O O . THR B 1 124 ? -5.875 -27.406 -3.16 1 97.31 124 THR B O 1
ATOM 3181 N N . MET B 1 125 ? -4.887 -25.562 -2.449 1 97.88 125 MET B N 1
ATOM 3182 C CA . MET B 1 125 ? -6.152 -24.859 -2.219 1 97.88 125 MET B CA 1
ATOM 3183 C C . MET B 1 125 ? -6.867 -24.594 -3.535 1 97.88 125 MET B C 1
ATOM 3185 O O . MET B 1 125 ? -8.102 -24.609 -3.592 1 97.88 125 MET B O 1
ATOM 3189 N N . THR B 1 126 ? -6.09 -24.297 -4.57 1 98.38 126 THR B N 1
ATOM 3190 C CA . THR B 1 126 ? -6.676 -24.109 -5.895 1 98.38 126 THR B CA 1
ATOM 3191 C C . THR B 1 126 ? -7.332 -25.391 -6.383 1 98.38 126 THR B C 1
ATOM 3193 O O . THR B 1 126 ? -8.461 -25.375 -6.875 1 98.38 126 THR B O 1
ATOM 3196 N N . TYR B 1 127 ? -6.605 -26.453 -6.207 1 98.06 127 TYR B N 1
ATOM 3197 C CA . TYR B 1 127 ? -7.129 -27.766 -6.559 1 98.06 127 TYR B CA 1
ATOM 3198 C C . TYR B 1 127 ? -8.398 -28.078 -5.773 1 98.06 127 TYR B C 1
ATOM 3200 O O . TYR B 1 127 ? -9.391 -28.531 -6.352 1 98.06 127 TYR B O 1
ATOM 3208 N N . LEU B 1 128 ? -8.375 -27.828 -4.512 1 97.38 128 LEU B N 1
ATOM 3209 C CA . LEU B 1 128 ? -9.516 -28.062 -3.641 1 97.38 128 LEU B CA 1
ATOM 3210 C C . LEU B 1 128 ? -10.727 -27.25 -4.105 1 97.38 128 LEU B C 1
ATOM 3212 O O . LEU B 1 128 ? -11.844 -27.766 -4.156 1 97.38 128 LEU B O 1
ATOM 3216 N N . ALA B 1 129 ? -10.516 -25.969 -4.387 1 97.31 129 ALA B N 1
ATOM 3217 C CA . ALA B 1 129 ? -11.594 -25.094 -4.836 1 97.31 129 ALA B CA 1
ATOM 3218 C C . ALA B 1 129 ? -12.242 -25.641 -6.105 1 97.31 129 ALA B C 1
ATOM 3220 O O . ALA B 1 129 ? -13.469 -25.641 -6.234 1 97.31 129 ALA B O 1
ATOM 3221 N N . LEU B 1 130 ? -11.414 -26.109 -7.02 1 97.44 130 LEU B N 1
ATOM 3222 C CA . LEU B 1 130 ? -11.922 -26.672 -8.266 1 97.44 130 LEU B CA 1
ATOM 3223 C C . LEU B 1 130 ? -12.75 -27.938 -8.008 1 97.44 130 LEU B C 1
ATOM 3225 O O . LEU B 1 130 ? -13.891 -28.031 -8.461 1 97.44 130 LEU B O 1
ATOM 3229 N N . LYS B 1 131 ? -12.211 -28.812 -7.25 1 95.75 131 LYS B N 1
ATOM 3230 C CA . LYS B 1 131 ? -12.836 -30.109 -7.035 1 95.75 131 LYS B CA 1
ATOM 3231 C C . LYS B 1 131 ? -14.102 -29.984 -6.199 1 95.75 131 LYS B C 1
ATOM 3233 O O . LYS B 1 131 ? -15.07 -30.734 -6.402 1 95.75 131 LYS B O 1
ATOM 3238 N N . SER B 1 132 ? -14.117 -29.094 -5.336 1 92.38 132 SER B N 1
ATOM 3239 C CA . SER B 1 132 ? -15.242 -28.969 -4.414 1 92.38 132 SER B CA 1
ATOM 3240 C C . SER B 1 132 ? -16.406 -28.25 -5.074 1 92.38 132 SER B C 1
ATOM 3242 O O . SER B 1 132 ? -17.562 -28.406 -4.648 1 92.38 132 SER B O 1
ATOM 3244 N N . THR B 1 133 ? -16.203 -27.438 -6.016 1 92.38 133 THR B N 1
ATOM 3245 C CA . THR B 1 133 ? -17.266 -26.625 -6.605 1 92.38 133 THR B CA 1
ATOM 3246 C C . THR B 1 133 ? -17.734 -27.219 -7.93 1 92.38 133 THR B C 1
ATOM 3248 O O . THR B 1 133 ? -18.875 -27.016 -8.352 1 92.38 133 THR B O 1
ATOM 3251 N N . GLY B 1 134 ? -16.781 -27.891 -8.641 1 89.56 134 GLY B N 1
ATOM 3252 C CA . GLY B 1 134 ? -17.094 -28.406 -9.969 1 89.56 134 GLY B CA 1
ATOM 3253 C C . GLY B 1 134 ? -17.172 -27.328 -11.016 1 89.56 134 GLY B C 1
ATOM 3254 O O . GLY B 1 134 ? -17.719 -27.547 -12.102 1 89.56 134 GLY B O 1
ATOM 3255 N N . LEU B 1 135 ? -16.797 -26.188 -10.734 1 95.19 135 LEU B N 1
ATOM 3256 C CA . LEU B 1 135 ? -16.75 -25.094 -11.703 1 95.19 135 LEU B CA 1
ATOM 3257 C C . LEU B 1 135 ? -15.82 -25.453 -12.867 1 95.19 135 LEU B C 1
ATOM 3259 O O . LEU B 1 135 ? -14.93 -26.297 -12.727 1 95.19 135 LEU B O 1
ATOM 3263 N N . PRO B 1 136 ? -16.156 -24.797 -14.055 1 97.56 136 PRO B N 1
ATOM 3264 C CA . PRO B 1 136 ? -15.164 -24.953 -15.117 1 97.56 136 PRO B CA 1
ATOM 3265 C C . PRO B 1 136 ? -13.758 -24.547 -14.688 1 97.56 136 PRO B C 1
ATOM 3267 O O . PRO B 1 136 ? -13.594 -23.562 -13.961 1 97.56 136 PRO B O 1
ATOM 3270 N N . LYS B 1 137 ? -12.789 -25.328 -15.125 1 97.94 137 LYS B N 1
ATOM 3271 C CA . LYS B 1 137 ? -11.422 -25.156 -14.648 1 97.94 137 LYS B CA 1
ATOM 3272 C C . LYS B 1 137 ? -10.875 -23.781 -15.016 1 97.94 137 LYS B C 1
ATOM 3274 O O . LYS B 1 137 ? -10 -23.25 -14.32 1 97.94 137 LYS B O 1
ATOM 3279 N N . ASN B 1 138 ? -11.406 -23.125 -16.094 1 98.62 138 ASN B N 1
ATOM 3280 C CA . ASN B 1 138 ? -10.906 -21.828 -16.5 1 98.62 138 ASN B CA 1
ATOM 3281 C C . ASN B 1 138 ? -11.258 -20.734 -15.492 1 98.62 138 ASN B C 1
ATOM 3283 O O . ASN B 1 138 ? -10.719 -19.641 -15.555 1 98.62 138 ASN B O 1
ATOM 3287 N N . ARG B 1 139 ? -12.117 -21.047 -14.516 1 98.62 139 ARG B N 1
ATOM 3288 C CA . ARG B 1 139 ? -12.602 -20.031 -13.586 1 98.62 139 ARG B CA 1
ATOM 3289 C C . ARG B 1 139 ? -11.914 -20.156 -12.227 1 98.62 139 ARG B C 1
ATOM 3291 O O . ARG B 1 139 ? -12.258 -19.438 -11.289 1 98.62 139 ARG B O 1
ATOM 3298 N N . ILE B 1 140 ? -11.023 -21.094 -12.07 1 98.69 140 ILE B N 1
ATOM 3299 C CA . ILE B 1 140 ? -10.281 -21.281 -10.828 1 98.69 140 ILE B CA 1
ATOM 3300 C C . ILE B 1 140 ? -8.789 -21.109 -11.086 1 98.69 140 ILE B C 1
ATOM 3302 O O . ILE B 1 140 ? -8.18 -21.922 -11.789 1 98.69 140 ILE B O 1
ATOM 3306 N N . ILE B 1 141 ? -8.219 -20.062 -10.492 1 98.88 141 ILE B N 1
ATOM 3307 C CA . ILE B 1 141 ? -6.852 -19.688 -10.828 1 98.88 141 ILE B CA 1
ATOM 3308 C C . ILE B 1 141 ? -6.059 -19.438 -9.547 1 98.88 141 ILE B C 1
ATOM 3310 O O . ILE B 1 141 ? -6.5 -18.703 -8.664 1 98.88 141 ILE B O 1
ATOM 3314 N N . GLY B 1 142 ? -4.922 -20.062 -9.398 1 98.69 142 GLY B N 1
ATOM 3315 C CA . GLY B 1 142 ? -3.977 -19.719 -8.344 1 98.69 142 GLY B CA 1
ATOM 3316 C C . GLY B 1 142 ? -2.947 -18.688 -8.781 1 98.69 142 GLY B C 1
ATOM 3317 O O . GLY B 1 142 ? -2.348 -18.828 -9.852 1 98.69 142 GLY B O 1
ATOM 3318 N N . MET B 1 143 ? -2.594 -17.719 -7.949 1 96.31 143 MET B N 1
ATOM 3319 C CA . MET B 1 143 ? -1.853 -16.516 -8.336 1 96.31 143 MET B CA 1
ATOM 3320 C C . MET B 1 143 ? -0.35 -16.75 -8.195 1 96.31 143 MET B C 1
ATOM 3322 O O . MET B 1 143 ? 0.441 -15.82 -8.414 1 96.31 143 MET B O 1
ATOM 3326 N N . GLY B 1 144 ? 0.152 -17.844 -7.855 1 93.88 144 GLY B N 1
ATOM 3327 C CA . GLY B 1 144 ? 1.52 -18.062 -7.406 1 93.88 144 GLY B CA 1
ATOM 3328 C C . GLY B 1 144 ? 2.555 -17.656 -8.445 1 93.88 144 GLY B C 1
ATOM 3329 O O . GLY B 1 144 ? 3.52 -16.969 -8.133 1 93.88 144 GLY B O 1
ATOM 3330 N N . GLY B 1 145 ? 2.342 -18.031 -9.664 1 96.56 145 GLY B N 1
ATOM 3331 C CA . GLY B 1 145 ? 3.303 -17.766 -10.727 1 96.56 145 GLY B CA 1
ATOM 3332 C C . GLY B 1 145 ? 3.498 -16.297 -11 1 96.56 145 GLY B C 1
ATOM 3333 O O . GLY B 1 145 ? 4.578 -15.875 -11.414 1 96.56 145 GLY B O 1
ATOM 3334 N N . ALA B 1 146 ? 2.445 -15.516 -10.812 1 98 146 ALA B N 1
ATOM 3335 C CA . ALA B 1 146 ? 2.545 -14.07 -10.992 1 98 146 ALA B CA 1
ATOM 3336 C C . ALA B 1 146 ? 3.523 -13.461 -9.992 1 98 146 ALA B C 1
ATOM 3338 O O . ALA B 1 146 ? 4.367 -12.641 -10.367 1 98 146 ALA B O 1
ATOM 3339 N N . LEU B 1 147 ? 3.443 -13.883 -8.75 1 98.56 147 LEU B N 1
ATOM 3340 C CA . LEU B 1 147 ? 4.316 -13.398 -7.684 1 98.56 147 LEU B CA 1
ATOM 3341 C C . LEU B 1 147 ? 5.738 -13.922 -7.867 1 98.56 147 LEU B C 1
ATOM 3343 O O . LEU B 1 147 ? 6.699 -13.156 -7.828 1 98.56 147 LEU B O 1
ATOM 3347 N N . ASP B 1 148 ? 5.863 -15.219 -8.102 1 98.69 148 ASP B N 1
ATOM 3348 C CA . ASP B 1 148 ? 7.176 -15.844 -8.242 1 98.69 148 ASP B CA 1
ATOM 3349 C C . ASP B 1 148 ? 7.941 -15.25 -9.43 1 98.69 148 ASP B C 1
ATOM 3351 O O . ASP B 1 148 ? 9.148 -15.023 -9.344 1 98.69 148 ASP B O 1
ATOM 3355 N N . SER B 1 149 ? 7.227 -15.008 -10.492 1 98.88 149 SER B N 1
ATOM 3356 C CA . SER B 1 149 ? 7.855 -14.43 -11.68 1 98.88 149 SER B CA 1
ATOM 3357 C C . SER B 1 149 ? 8.305 -12.992 -11.414 1 98.88 149 SER B C 1
ATOM 3359 O O . SER B 1 149 ? 9.352 -12.562 -11.906 1 98.88 149 SER B O 1
ATOM 3361 N N . SER B 1 150 ? 7.527 -12.258 -10.688 1 98.75 150 SER B N 1
ATOM 3362 C CA . SER B 1 150 ? 7.941 -10.898 -10.352 1 98.75 150 SER B CA 1
ATOM 3363 C C . SER B 1 150 ? 9.18 -10.898 -9.469 1 98.75 150 SER B C 1
ATOM 3365 O O . SER B 1 150 ? 10.07 -10.062 -9.633 1 98.75 150 SER B O 1
ATOM 3367 N N . ARG B 1 151 ? 9.258 -11.812 -8.484 1 98.75 151 ARG B N 1
ATOM 3368 C CA . ARG B 1 151 ? 10.453 -11.961 -7.672 1 98.75 151 ARG B CA 1
ATOM 3369 C C . ARG B 1 151 ? 11.664 -12.289 -8.539 1 98.75 151 ARG B C 1
ATOM 3371 O O . ARG B 1 151 ? 12.742 -11.719 -8.352 1 98.75 151 ARG B O 1
ATOM 3378 N N . PHE B 1 152 ? 11.438 -13.227 -9.492 1 98.88 152 PHE B N 1
ATOM 3379 C CA . PHE B 1 152 ? 12.5 -13.641 -10.398 1 98.88 152 PHE B CA 1
ATOM 3380 C C . PHE B 1 152 ? 13.016 -12.461 -11.219 1 98.88 152 PHE B C 1
ATOM 3382 O O . PHE B 1 152 ? 14.227 -12.227 -11.281 1 98.88 152 PHE B O 1
ATOM 3389 N N . ARG B 1 153 ? 12.141 -11.656 -11.727 1 98.88 153 ARG B N 1
ATOM 3390 C CA . ARG B 1 153 ? 12.523 -10.477 -12.492 1 98.88 153 ARG B CA 1
ATOM 3391 C C . ARG B 1 153 ? 13.266 -9.477 -11.617 1 98.88 153 ARG B C 1
ATOM 3393 O O . ARG B 1 153 ? 14.211 -8.828 -12.078 1 98.88 153 ARG B O 1
ATOM 3400 N N . THR B 1 154 ? 12.875 -9.336 -10.391 1 98.81 154 THR B N 1
ATOM 3401 C CA . THR B 1 154 ? 13.547 -8.43 -9.469 1 98.81 154 THR B CA 1
ATOM 3402 C C . THR B 1 154 ? 14.984 -8.875 -9.227 1 98.81 154 THR B C 1
ATOM 3404 O O . THR B 1 154 ? 15.914 -8.062 -9.305 1 98.81 154 THR B O 1
ATOM 3407 N N . TYR B 1 155 ? 15.156 -10.148 -8.969 1 98.81 155 TYR B N 1
ATOM 3408 C CA . TYR B 1 155 ? 16.5 -10.641 -8.703 1 98.81 155 TYR B CA 1
ATOM 3409 C C . TYR B 1 155 ? 17.375 -10.547 -9.953 1 98.81 155 TYR B C 1
ATOM 3411 O O . TYR B 1 155 ? 18.578 -10.266 -9.852 1 98.81 155 TYR B O 1
ATOM 3419 N N . LEU B 1 156 ? 16.797 -10.812 -11.102 1 98.88 156 LEU B N 1
ATOM 3420 C CA . LEU B 1 156 ? 17.531 -10.609 -12.336 1 98.88 156 LEU B CA 1
ATOM 3421 C C . LEU B 1 156 ? 17.938 -9.141 -12.5 1 98.88 156 LEU B C 1
ATOM 3423 O O . LEU B 1 156 ? 19.062 -8.836 -12.883 1 98.88 156 LEU B O 1
ATOM 3427 N N . SER B 1 157 ? 16.984 -8.289 -12.258 1 98.81 157 SER B N 1
ATOM 3428 C CA . SER B 1 157 ? 17.25 -6.852 -12.328 1 98.81 157 SER B CA 1
ATOM 3429 C C . SER B 1 157 ? 18.422 -6.457 -11.438 1 98.81 157 SER B C 1
ATOM 3431 O O . SER B 1 157 ? 19.297 -5.711 -11.859 1 98.81 157 SER B O 1
ATOM 3433 N N . MET B 1 158 ? 18.422 -6.961 -10.242 1 98.31 158 MET B N 1
ATOM 3434 C CA . MET B 1 158 ? 19.484 -6.664 -9.289 1 98.31 158 MET B CA 1
ATOM 3435 C C . MET B 1 158 ? 20.828 -7.199 -9.797 1 98.31 158 MET B C 1
ATOM 3437 O O . MET B 1 158 ? 21.844 -6.504 -9.727 1 98.31 158 MET B O 1
ATOM 3441 N N . ALA B 1 159 ? 20.844 -8.398 -10.289 1 98.62 159 ALA B N 1
ATOM 3442 C CA . ALA B 1 159 ? 22.062 -9.016 -10.781 1 98.62 159 ALA B CA 1
ATOM 3443 C C . ALA B 1 159 ? 22.609 -8.281 -12.008 1 98.62 159 ALA B C 1
ATOM 3445 O O . ALA B 1 159 ? 23.812 -8.133 -12.164 1 98.62 159 ALA B O 1
ATOM 3446 N N . LEU B 1 160 ? 21.703 -7.832 -12.891 1 98.5 160 LEU B N 1
ATOM 3447 C CA . LEU B 1 160 ? 22.078 -7.152 -14.125 1 98.5 160 LEU B CA 1
ATOM 3448 C C . LEU B 1 160 ? 22.344 -5.672 -13.883 1 98.5 160 LEU B C 1
ATOM 3450 O O . LEU B 1 160 ? 22.953 -5 -14.711 1 98.5 160 LEU B O 1
ATOM 3454 N N . ASP B 1 161 ? 21.828 -5.188 -12.742 1 97.44 161 ASP B N 1
ATOM 3455 C CA . ASP B 1 161 ? 21.797 -3.754 -12.469 1 97.44 161 ASP B CA 1
ATOM 3456 C C . ASP B 1 161 ? 21.094 -2.992 -13.586 1 97.44 161 ASP B C 1
ATOM 3458 O O . ASP B 1 161 ? 21.672 -2.062 -14.164 1 97.44 161 ASP B O 1
ATOM 3462 N N . LYS B 1 162 ? 19.922 -3.496 -14 1 97.88 162 LYS B N 1
ATOM 3463 C CA . LYS B 1 162 ? 19.062 -2.93 -15.039 1 97.88 162 LYS B CA 1
ATOM 3464 C C . LYS B 1 162 ? 17.609 -2.818 -14.562 1 97.88 162 LYS B C 1
ATOM 3466 O O . LYS B 1 162 ? 17.219 -3.488 -13.609 1 97.88 162 LYS B O 1
ATOM 3471 N N . PRO B 1 163 ? 16.812 -1.938 -15.141 1 97.56 163 PRO B N 1
ATOM 3472 C CA . PRO B 1 163 ? 15.398 -1.809 -14.742 1 97.56 163 PRO B CA 1
ATOM 3473 C C . PRO B 1 163 ? 14.633 -3.123 -14.859 1 97.56 163 PRO B C 1
ATOM 3475 O O . PRO B 1 163 ? 14.727 -3.809 -15.883 1 97.56 163 PRO B O 1
ATOM 3478 N N . ALA B 1 164 ? 13.906 -3.416 -13.859 1 98.31 164 ALA B N 1
ATOM 3479 C CA . ALA B 1 164 ? 13.156 -4.668 -13.805 1 98.31 164 ALA B CA 1
ATOM 3480 C C . ALA B 1 164 ? 12.156 -4.762 -14.961 1 98.31 164 ALA B C 1
ATOM 3482 O O . ALA B 1 164 ? 11.906 -5.852 -15.477 1 98.31 164 ALA B O 1
ATOM 3483 N N . ASN B 1 165 ? 11.648 -3.662 -15.406 1 98.31 165 ASN B N 1
ATOM 3484 C CA . ASN B 1 165 ? 10.609 -3.648 -16.438 1 98.31 165 ASN B CA 1
ATOM 3485 C C . ASN B 1 165 ? 11.188 -3.928 -17.812 1 98.31 165 ASN B C 1
ATOM 3487 O O . ASN B 1 165 ? 10.438 -4.105 -18.781 1 98.31 165 ASN B O 1
ATOM 3491 N N . ASP B 1 166 ? 12.469 -4.02 -17.938 1 98.38 166 ASP B N 1
ATOM 3492 C CA . ASP B 1 166 ? 13.117 -4.395 -19.188 1 98.38 166 ASP B CA 1
ATOM 3493 C C . ASP B 1 166 ? 13.406 -5.895 -19.234 1 98.38 166 ASP B C 1
ATOM 3495 O O . ASP B 1 166 ? 13.992 -6.391 -20.203 1 98.38 166 ASP B O 1
ATOM 3499 N N . ILE B 1 167 ? 13.023 -6.578 -18.188 1 98.62 167 ILE B N 1
ATOM 3500 C CA . ILE B 1 167 ? 13.344 -7.992 -18.047 1 98.62 167 ILE B CA 1
ATOM 3501 C C . ILE B 1 167 ? 12.094 -8.836 -18.25 1 98.62 167 ILE B C 1
ATOM 3503 O O . ILE B 1 167 ? 11.031 -8.523 -17.703 1 98.62 167 ILE B O 1
ATOM 3507 N N . SER B 1 168 ? 12.203 -9.82 -19.109 1 98.44 168 SER B N 1
ATOM 3508 C CA . SER B 1 168 ? 11.18 -10.852 -19.25 1 98.44 168 SER B CA 1
ATOM 3509 C C . SER B 1 168 ? 11.641 -12.172 -18.641 1 98.44 168 SER B C 1
ATOM 3511 O O . SER B 1 168 ? 12.711 -12.68 -18.969 1 98.44 168 SER B O 1
ATOM 3513 N N . ALA B 1 169 ? 10.914 -12.648 -17.75 1 98.69 169 ALA B N 1
ATOM 3514 C CA . ALA B 1 169 ? 11.25 -13.883 -17.047 1 98.69 169 ALA B CA 1
ATOM 3515 C C . ALA B 1 169 ? 10.016 -14.5 -16.391 1 98.69 169 ALA B C 1
ATOM 3517 O O . ALA B 1 169 ? 9.086 -13.781 -16.016 1 98.69 169 ALA B O 1
ATOM 3518 N N . MET B 1 170 ? 10.047 -15.859 -16.25 1 98.44 170 MET B N 1
ATOM 3519 C CA . MET B 1 170 ? 8.875 -16.562 -15.734 1 98.44 170 MET B CA 1
ATOM 3520 C C . MET B 1 170 ? 9.289 -17.719 -14.828 1 98.44 170 MET B C 1
ATOM 3522 O O . MET B 1 170 ? 10.312 -18.359 -15.062 1 98.44 170 MET B O 1
ATOM 3526 N N . VAL B 1 171 ? 8.469 -17.922 -13.82 1 98.81 171 VAL B N 1
ATOM 3527 C CA . VAL B 1 171 ? 8.602 -19.078 -12.945 1 98.81 171 VAL B CA 1
ATOM 3528 C C . VAL B 1 171 ? 7.395 -20 -13.117 1 98.81 171 VAL B C 1
ATOM 3530 O O . VAL B 1 171 ? 6.25 -19.531 -13.102 1 98.81 171 VAL B O 1
ATOM 3533 N N . ILE B 1 172 ? 7.617 -21.266 -13.367 1 98.69 172 ILE B N 1
ATOM 3534 C CA . ILE B 1 172 ? 6.555 -22.25 -13.438 1 98.69 172 ILE B CA 1
ATOM 3535 C C . ILE B 1 172 ? 6.727 -23.281 -12.312 1 98.69 172 ILE B C 1
ATOM 3537 O O . ILE B 1 172 ? 7.543 -23.078 -11.414 1 98.69 172 ILE B O 1
ATOM 3541 N N . GLY B 1 173 ? 5.902 -24.328 -12.305 1 98.44 173 GLY B N 1
ATOM 3542 C CA . GLY B 1 173 ? 5.973 -25.328 -11.25 1 98.44 173 GLY B CA 1
ATOM 3543 C C . GLY B 1 173 ? 5.141 -24.969 -10.031 1 98.44 173 GLY B C 1
ATOM 3544 O O . GLY B 1 173 ? 4.309 -24.047 -10.094 1 98.44 173 GLY B O 1
ATOM 3545 N N . GLY B 1 174 ? 5.324 -25.734 -9 1 98 174 GLY B N 1
ATOM 3546 C CA . GLY B 1 174 ? 4.594 -25.5 -7.77 1 98 174 GLY B CA 1
ATOM 3547 C C . GLY B 1 174 ? 5.02 -24.219 -7.066 1 98 174 GLY B C 1
ATOM 3548 O O . GLY B 1 174 ? 6.18 -23.812 -7.168 1 98 174 GLY B O 1
ATOM 3549 N N . HIS B 1 175 ? 4.059 -23.625 -6.34 1 96.38 175 HIS B N 1
ATOM 3550 C CA . HIS B 1 175 ? 4.355 -22.453 -5.512 1 96.38 175 HIS B CA 1
ATOM 3551 C C . HIS B 1 175 ? 4.973 -22.859 -4.18 1 96.38 175 HIS B C 1
ATOM 3553 O O . HIS B 1 175 ? 4.266 -22.984 -3.176 1 96.38 175 HIS B O 1
ATOM 3559 N N . GLY B 1 176 ? 6.223 -23.047 -4.102 1 93.12 176 GLY B N 1
ATOM 3560 C CA . GLY B 1 176 ? 6.988 -23.453 -2.934 1 93.12 176 GLY B CA 1
ATOM 3561 C C . GLY B 1 176 ? 8.492 -23.359 -3.143 1 93.12 176 GLY B C 1
ATOM 3562 O O . GLY B 1 176 ? 8.961 -23.359 -4.277 1 93.12 176 GLY B O 1
ATOM 3563 N N . ASP B 1 177 ? 9.211 -23.406 -2.07 1 90.5 177 ASP B N 1
ATOM 3564 C CA . ASP B 1 177 ? 10.648 -23.141 -2.094 1 90.5 177 ASP B CA 1
ATOM 3565 C C . ASP B 1 177 ? 11.391 -24.234 -2.855 1 90.5 177 ASP B C 1
ATOM 3567 O O . ASP B 1 177 ? 12.484 -24 -3.379 1 90.5 177 ASP B O 1
ATOM 3571 N N . THR B 1 178 ? 10.742 -25.406 -2.957 1 92.19 178 THR B N 1
ATOM 3572 C CA . THR B 1 178 ? 11.445 -26.5 -3.623 1 92.19 178 THR B CA 1
ATOM 3573 C C . THR B 1 178 ? 10.742 -26.875 -4.922 1 92.19 178 THR B C 1
ATOM 3575 O O . THR B 1 178 ? 11.211 -27.766 -5.652 1 92.19 178 THR B O 1
ATOM 3578 N N . THR B 1 179 ? 9.703 -26.266 -5.223 1 96.19 179 THR B N 1
ATOM 3579 C CA . THR B 1 179 ? 8.906 -26.703 -6.359 1 96.19 179 THR B CA 1
ATOM 3580 C C . THR B 1 179 ? 8.93 -25.672 -7.48 1 96.19 179 THR B C 1
ATOM 3582 O O . THR B 1 179 ? 8.594 -25.969 -8.625 1 96.19 179 THR B O 1
ATOM 3585 N N . MET B 1 180 ? 9.359 -24.484 -7.199 1 97.5 180 MET B N 1
ATOM 3586 C CA . MET B 1 180 ? 9.43 -23.422 -8.195 1 97.5 180 MET B CA 1
ATOM 3587 C C . MET B 1 180 ? 10.523 -23.688 -9.219 1 97.5 180 MET B C 1
ATOM 3589 O O . MET B 1 180 ? 11.602 -24.188 -8.867 1 97.5 180 MET B O 1
ATOM 3593 N N . ILE B 1 181 ? 10.273 -23.344 -10.375 1 98.5 181 ILE B N 1
ATOM 3594 C CA . ILE B 1 181 ? 11.25 -23.516 -11.445 1 98.5 181 ILE B CA 1
ATOM 3595 C C . ILE B 1 181 ? 11.438 -22.203 -12.188 1 98.5 181 ILE B C 1
ATOM 3597 O O . ILE B 1 181 ? 10.727 -21.922 -13.156 1 98.5 181 ILE B O 1
ATOM 3601 N N . PRO B 1 182 ? 12.383 -21.359 -11.742 1 98.75 182 PRO B N 1
ATOM 3602 C CA . PRO B 1 182 ? 12.742 -20.203 -12.562 1 98.75 182 PRO B CA 1
ATOM 3603 C C . PRO B 1 182 ? 13.344 -20.594 -13.906 1 98.75 182 PRO B C 1
ATOM 3605 O O . PRO B 1 182 ? 14.328 -21.328 -13.961 1 98.75 182 PRO B O 1
ATOM 3608 N N . LEU B 1 183 ? 12.789 -20.109 -14.961 1 98.44 183 LEU B N 1
ATOM 3609 C CA . LEU B 1 183 ? 13.25 -20.469 -16.297 1 98.44 183 LEU B CA 1
ATOM 3610 C C . LEU B 1 183 ? 14.359 -19.531 -16.75 1 98.44 183 LEU B C 1
ATOM 3612 O O . LEU B 1 183 ? 14.172 -18.75 -17.688 1 98.44 183 LEU B O 1
ATOM 3616 N N . THR B 1 184 ? 15.547 -19.703 -16.219 1 98.06 184 THR B N 1
ATOM 3617 C CA . THR B 1 184 ? 16.688 -18.828 -16.469 1 98.06 184 THR B CA 1
ATOM 3618 C C . THR B 1 184 ? 17.062 -18.844 -17.953 1 98.06 184 THR B C 1
ATOM 3620 O O . THR B 1 184 ? 17.422 -17.812 -18.516 1 98.06 184 THR B O 1
ATOM 3623 N N . ARG B 1 185 ? 16.938 -20.047 -18.547 1 96.88 185 ARG B N 1
ATOM 3624 C CA . ARG B 1 185 ? 17.328 -20.219 -19.938 1 96.88 185 ARG B CA 1
ATOM 3625 C C . ARG B 1 185 ? 16.469 -19.344 -20.844 1 96.88 185 ARG B C 1
ATOM 3627 O O . ARG B 1 185 ? 16.953 -18.844 -21.859 1 96.88 185 ARG B O 1
ATOM 3634 N N . LEU B 1 186 ? 15.258 -19.109 -20.516 1 97.88 186 LEU B N 1
ATOM 3635 C CA . LEU B 1 186 ? 14.312 -18.406 -21.375 1 97.88 186 LEU B CA 1
ATOM 3636 C C . LEU B 1 186 ? 14.203 -16.938 -20.969 1 97.88 186 LEU B C 1
ATOM 3638 O O . LEU B 1 186 ? 13.523 -16.156 -21.641 1 97.88 186 LEU B O 1
ATOM 3642 N N . ALA B 1 187 ? 14.891 -16.484 -19.906 1 98.62 187 ALA B N 1
ATOM 3643 C CA . ALA B 1 187 ? 14.844 -15.094 -19.453 1 98.62 187 ALA B CA 1
ATOM 3644 C C . ALA B 1 187 ? 15.625 -14.172 -20.375 1 98.62 187 ALA B C 1
ATOM 3646 O O . ALA B 1 187 ? 16.641 -14.578 -20.953 1 98.62 187 ALA B O 1
ATOM 3647 N N . SER B 1 188 ? 15.133 -12.938 -20.516 1 98.75 188 SER B N 1
ATOM 3648 C CA . SER B 1 188 ? 15.781 -12.031 -21.453 1 98.75 188 SER B CA 1
ATOM 3649 C C . SER B 1 188 ? 15.734 -10.594 -20.938 1 98.75 188 SER B C 1
ATOM 3651 O O . SER B 1 188 ? 14.875 -10.242 -20.141 1 98.75 188 SER B O 1
ATOM 3653 N N . TYR B 1 189 ? 16.734 -9.859 -21.328 1 98.5 189 TYR B N 1
ATOM 3654 C CA . TYR B 1 189 ? 16.812 -8.406 -21.188 1 98.5 189 TYR B CA 1
ATOM 3655 C C . TYR B 1 189 ? 16.578 -7.723 -22.531 1 98.5 189 TYR B C 1
ATOM 3657 O O . TYR B 1 189 ? 17.469 -7.703 -23.391 1 98.5 189 TYR B O 1
ATOM 3665 N N . ASN B 1 190 ? 15.398 -7.211 -22.672 1 97.81 190 ASN B N 1
ATOM 3666 C CA . ASN B 1 190 ? 14.969 -6.598 -23.922 1 97.81 190 ASN B CA 1
ATOM 3667 C C . ASN B 1 190 ? 15.195 -7.527 -25.109 1 97.81 190 ASN B C 1
ATOM 3669 O O . ASN B 1 190 ? 15.758 -7.117 -26.125 1 97.81 190 ASN B O 1
ATOM 3673 N N . GLY B 1 191 ? 14.867 -8.734 -24.875 1 97.69 191 GLY B N 1
ATOM 3674 C CA . GLY B 1 191 ? 14.875 -9.703 -25.969 1 97.69 191 GLY B CA 1
ATOM 3675 C C . GLY B 1 191 ? 16.188 -10.461 -26.078 1 97.69 191 GLY B C 1
ATOM 3676 O O . GLY B 1 191 ? 16.25 -11.492 -26.75 1 97.69 191 GLY B O 1
ATOM 3677 N N . ILE B 1 192 ? 17.203 -9.984 -25.438 1 98.38 192 ILE B N 1
ATOM 3678 C CA . ILE B 1 192 ? 18.5 -10.648 -25.453 1 98.38 192 ILE B CA 1
ATOM 3679 C C . ILE B 1 192 ? 18.594 -11.609 -24.266 1 98.38 192 ILE B C 1
ATOM 3681 O O . ILE B 1 192 ? 18.375 -11.219 -23.125 1 98.38 192 ILE B O 1
ATOM 3685 N N . PRO B 1 193 ? 18.938 -12.844 -24.516 1 98.5 193 PRO B N 1
ATOM 3686 C CA . PRO B 1 193 ? 19.047 -13.781 -23.406 1 98.5 193 PRO B CA 1
ATOM 3687 C C . PRO B 1 193 ? 19.938 -13.266 -22.281 1 98.5 193 PRO B C 1
ATOM 3689 O O . PRO B 1 193 ? 21.047 -12.773 -22.547 1 98.5 193 PRO B O 1
ATOM 3692 N N . VAL B 1 194 ? 19.438 -13.43 -21.031 1 98.69 194 VAL B N 1
ATOM 3693 C CA . VAL B 1 194 ? 20.172 -12.883 -19.891 1 98.69 194 VAL B CA 1
ATOM 3694 C C . VAL B 1 194 ? 21.5 -13.617 -19.734 1 98.69 194 VAL B C 1
ATOM 3696 O O . VAL B 1 194 ? 22.438 -13.094 -19.125 1 98.69 194 VAL B O 1
ATOM 3699 N N . SER B 1 195 ? 21.609 -14.836 -20.297 1 98 195 SER B N 1
ATOM 3700 C CA . SER B 1 195 ? 22.828 -15.633 -20.234 1 98 195 SER B CA 1
ATOM 3701 C C . SER B 1 195 ? 23.984 -14.953 -20.969 1 98 195 SER B C 1
ATOM 3703 O O . SER B 1 195 ? 25.141 -15.328 -20.797 1 98 195 SER B O 1
ATOM 3705 N N . GLN B 1 196 ? 23.703 -13.992 -21.828 1 98.31 196 GLN B N 1
ATOM 3706 C CA . GLN B 1 196 ? 24.75 -13.25 -22.5 1 98.31 196 GLN B CA 1
ATOM 3707 C C . GLN B 1 196 ? 25.375 -12.211 -21.562 1 98.31 196 GLN B C 1
ATOM 3709 O O . GLN B 1 196 ? 26.438 -11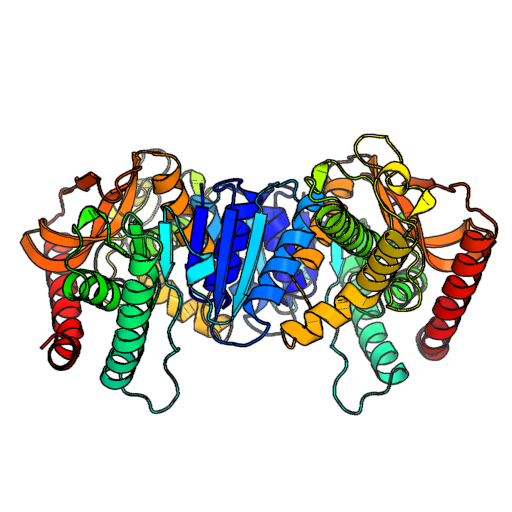.672 -21.859 1 98.31 196 GLN B O 1
ATOM 3714 N N . PHE B 1 197 ? 24.75 -11.906 -20.453 1 98.5 197 PHE B N 1
ATOM 3715 C CA . PHE B 1 197 ? 25.188 -10.828 -19.578 1 98.5 197 PHE B CA 1
ATOM 3716 C C . PHE B 1 197 ? 25.641 -11.383 -18.234 1 98.5 197 PHE B C 1
ATOM 3718 O O . PHE B 1 197 ? 26.391 -10.727 -17.516 1 98.5 197 PHE B O 1
ATOM 3725 N N . LEU B 1 198 ? 25.141 -12.516 -17.812 1 98.62 198 LEU B N 1
ATOM 3726 C CA . LEU B 1 198 ? 25.406 -13.102 -16.5 1 98.62 198 LEU B CA 1
ATOM 3727 C C . LEU B 1 198 ? 26.047 -14.477 -16.641 1 98.62 198 LEU B C 1
ATOM 3729 O O . LEU B 1 198 ? 25.688 -15.25 -17.531 1 98.62 198 LEU B O 1
ATOM 3733 N N . SER B 1 199 ? 26.922 -14.781 -15.734 1 98.31 199 SER B N 1
ATOM 3734 C CA . SER B 1 199 ? 27.516 -16.109 -15.688 1 98.31 199 SER B CA 1
ATOM 3735 C C . SER B 1 199 ? 26.5 -17.172 -15.25 1 98.31 199 SER B C 1
ATOM 3737 O O . SER B 1 199 ? 25.469 -16.828 -14.68 1 98.31 199 SER B O 1
ATOM 3739 N N . GLU B 1 200 ? 26.875 -18.375 -15.562 1 97.69 200 GLU B N 1
ATOM 3740 C CA . GLU B 1 200 ? 26.031 -19.469 -15.117 1 97.69 200 GLU B CA 1
ATOM 3741 C C . GLU B 1 200 ? 25.891 -19.484 -13.594 1 97.69 200 GLU B C 1
ATOM 3743 O O . GLU B 1 200 ? 24.812 -19.766 -13.07 1 97.69 200 GLU B O 1
ATOM 3748 N N . GLU B 1 201 ? 26.938 -19.203 -12.906 1 98.31 201 GLU B N 1
ATOM 3749 C CA . GLU B 1 201 ? 26.938 -19.141 -11.453 1 98.31 201 GLU B CA 1
ATOM 3750 C C . GLU B 1 201 ? 25.984 -18.062 -10.945 1 98.31 201 GLU B C 1
ATOM 3752 O O . GLU B 1 201 ? 25.219 -18.297 -10 1 98.31 201 GLU B O 1
ATOM 3757 N N . ALA B 1 202 ? 26.031 -16.906 -11.602 1 98.44 202 ALA B N 1
ATOM 3758 C CA . ALA B 1 202 ? 25.141 -15.805 -11.234 1 98.44 202 ALA B CA 1
ATOM 3759 C C . ALA B 1 202 ? 23.688 -16.172 -11.477 1 98.44 202 ALA B C 1
ATOM 3761 O O . ALA B 1 202 ? 22.812 -15.852 -10.664 1 98.44 202 ALA B O 1
ATOM 3762 N N . LEU B 1 203 ? 23.453 -16.828 -12.539 1 98.56 203 LEU B N 1
ATOM 3763 C CA . LEU B 1 203 ? 22.094 -17.234 -12.883 1 98.56 203 LEU B CA 1
ATOM 3764 C C . LEU B 1 203 ? 21.578 -18.281 -11.906 1 98.56 203 LEU B C 1
ATOM 3766 O O . LEU B 1 203 ? 20.391 -18.281 -11.539 1 98.56 203 LEU B O 1
ATOM 3770 N N . GLN B 1 204 ? 22.438 -19.172 -11.5 1 98 204 GLN B 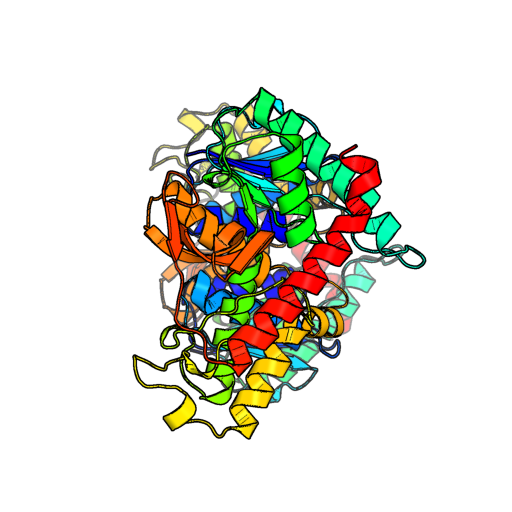N 1
ATOM 3771 C CA . GLN B 1 204 ? 22.062 -20.188 -10.508 1 98 204 GLN B CA 1
ATOM 3772 C C . GLN B 1 204 ? 21.719 -19.531 -9.172 1 98 204 GLN B C 1
ATOM 3774 O O . GLN B 1 204 ? 20.781 -19.953 -8.492 1 98 204 GLN B O 1
ATOM 3779 N N . LYS B 1 205 ? 22.484 -18.562 -8.805 1 98.56 205 LYS B N 1
ATOM 3780 C CA . LYS B 1 205 ? 22.203 -17.844 -7.566 1 98.56 205 LYS B CA 1
ATOM 3781 C C . LYS B 1 205 ? 20.875 -17.109 -7.641 1 98.56 205 LYS B C 1
ATOM 3783 O O . LYS B 1 205 ? 20.109 -17.094 -6.668 1 98.56 205 LYS B O 1
ATOM 3788 N N . VAL B 1 206 ? 20.594 -16.484 -8.766 1 98.75 206 VAL B N 1
ATOM 3789 C CA . VAL B 1 206 ? 19.328 -15.781 -8.977 1 98.75 206 VAL B CA 1
ATOM 3790 C C . VAL B 1 206 ? 18.172 -16.766 -8.836 1 98.75 206 VAL B C 1
ATOM 3792 O O . VAL B 1 206 ? 17.172 -16.469 -8.164 1 98.75 206 VAL B O 1
ATOM 3795 N N . ALA B 1 207 ? 18.312 -17.906 -9.492 1 98.44 207 ALA B N 1
ATOM 3796 C CA . ALA B 1 207 ? 17.266 -18.938 -9.406 1 98.44 207 ALA B CA 1
ATOM 3797 C C . ALA B 1 207 ? 17.062 -19.375 -7.961 1 98.44 207 ALA B C 1
ATOM 3799 O O . ALA B 1 207 ? 15.922 -19.484 -7.492 1 98.44 207 ALA B O 1
ATOM 3800 N N . ALA B 1 208 ? 18.141 -19.625 -7.254 1 98.31 208 ALA B N 1
ATOM 3801 C CA . ALA B 1 208 ? 18.078 -20.062 -5.867 1 98.31 208 ALA B CA 1
ATOM 3802 C C . ALA B 1 208 ? 17.422 -19.016 -4.98 1 98.31 208 ALA B C 1
ATOM 3804 O O . ALA B 1 208 ? 16.578 -19.328 -4.141 1 98.31 208 ALA B O 1
ATOM 3805 N N . ASP B 1 209 ? 17.844 -17.75 -5.129 1 98.44 209 ASP B N 1
ATOM 3806 C CA . ASP B 1 209 ? 17.266 -16.641 -4.355 1 98.44 209 ASP B CA 1
ATOM 3807 C C . ASP B 1 209 ? 15.773 -16.5 -4.621 1 98.44 209 ASP B C 1
ATOM 3809 O O . ASP B 1 209 ? 15.008 -16.203 -3.709 1 98.44 209 ASP B O 1
ATOM 3813 N N . THR B 1 210 ? 15.406 -16.688 -5.906 1 98.62 210 THR B N 1
ATOM 3814 C CA . THR B 1 210 ? 14 -16.609 -6.289 1 98.62 210 THR B CA 1
ATOM 3815 C C . THR B 1 210 ? 13.188 -17.688 -5.57 1 98.62 210 THR B C 1
ATOM 3817 O O . THR B 1 210 ? 12.117 -17.406 -5.02 1 98.62 210 THR B O 1
ATOM 3820 N N . MET B 1 211 ? 13.695 -18.875 -5.484 1 98.12 211 MET B N 1
ATOM 3821 C CA . MET B 1 211 ? 12.969 -20.031 -4.953 1 98.12 211 MET B CA 1
ATOM 3822 C C . MET B 1 211 ? 12.727 -19.875 -3.457 1 98.12 211 MET B C 1
ATOM 3824 O O . MET B 1 211 ? 11.695 -20.312 -2.943 1 98.12 211 MET B O 1
ATOM 3828 N N . VAL B 1 212 ? 13.633 -19.172 -2.734 1 97.38 212 VAL B N 1
ATOM 3829 C CA . VAL B 1 212 ? 13.492 -19.031 -1.289 1 97.38 212 VAL B CA 1
ATOM 3830 C C . VAL B 1 212 ? 13.055 -17.609 -0.951 1 97.38 212 VAL B C 1
ATOM 3832 O O . VAL B 1 212 ? 13.234 -17.156 0.179 1 97.38 212 VAL B O 1
ATOM 3835 N N . GLY B 1 213 ? 12.578 -16.875 -1.983 1 96.69 213 GLY B N 1
ATOM 3836 C CA . GLY B 1 213 ? 12.203 -15.477 -1.812 1 96.69 213 GLY B CA 1
ATOM 3837 C C . GLY B 1 213 ? 11.242 -15.258 -0.662 1 96.69 213 GLY B C 1
ATOM 3838 O O . GLY B 1 213 ? 11.414 -14.328 0.129 1 96.69 213 GLY B O 1
ATOM 3839 N N . GLY B 1 214 ? 10.18 -16.109 -0.56 1 95.81 214 GLY B N 1
ATOM 3840 C CA . GLY B 1 214 ? 9.227 -15.992 0.535 1 95.81 214 GLY B CA 1
ATOM 3841 C C . GLY B 1 214 ? 9.867 -16.156 1.9 1 95.81 214 GLY B C 1
ATOM 3842 O O . GLY B 1 214 ? 9.625 -15.352 2.803 1 95.81 214 GLY B O 1
ATOM 3843 N N . ALA B 1 215 ? 10.648 -17.141 2.037 1 95.19 215 ALA B N 1
ATOM 3844 C CA . ALA B 1 215 ? 11.344 -17.406 3.297 1 95.19 215 ALA B CA 1
ATOM 3845 C C . ALA B 1 215 ? 12.305 -16.266 3.641 1 95.19 215 ALA B C 1
ATOM 3847 O O . ALA B 1 215 ? 12.445 -15.906 4.809 1 95.19 215 ALA B O 1
ATOM 3848 N N . THR B 1 216 ? 12.977 -15.766 2.617 1 97.5 216 THR B N 1
ATOM 3849 C CA . THR B 1 216 ? 13.883 -14.641 2.811 1 97.5 216 THR B CA 1
ATOM 3850 C C . THR B 1 216 ? 13.148 -13.445 3.406 1 97.5 216 THR B C 1
ATOM 3852 O O . THR B 1 216 ? 13.586 -12.875 4.406 1 97.5 216 THR B O 1
ATOM 3855 N N . LEU B 1 217 ? 12.047 -13.125 2.857 1 97.94 217 LEU B N 1
ATOM 3856 C CA . LEU B 1 217 ? 11.281 -11.977 3.324 1 97.94 217 LEU B CA 1
ATOM 3857 C C . LEU B 1 217 ? 10.711 -12.234 4.715 1 97.94 217 LEU B C 1
ATOM 3859 O O . LEU B 1 217 ? 10.68 -11.328 5.555 1 97.94 217 LEU B O 1
ATOM 3863 N N . THR B 1 218 ? 10.219 -13.422 4.957 1 96.12 218 THR B N 1
ATOM 3864 C CA . THR B 1 218 ? 9.719 -13.758 6.289 1 96.12 218 THR B CA 1
ATOM 3865 C C . THR B 1 218 ? 10.82 -13.586 7.336 1 96.12 218 THR B C 1
ATOM 3867 O O . THR B 1 218 ? 10.562 -13.094 8.43 1 96.12 218 THR B O 1
ATOM 3870 N N . GLY B 1 219 ? 12.055 -14 6.977 1 97.19 219 GLY B N 1
ATOM 3871 C CA . GLY B 1 219 ? 13.188 -13.844 7.879 1 97.19 219 GLY B CA 1
ATOM 3872 C C . GLY B 1 219 ? 13.516 -12.398 8.18 1 97.19 219 GLY B C 1
ATOM 3873 O O . GLY B 1 219 ? 13.867 -12.055 9.312 1 97.19 219 GLY B O 1
ATOM 3874 N N . LEU B 1 220 ? 13.359 -11.531 7.195 1 97.88 220 LEU B N 1
ATOM 3875 C CA . LEU B 1 220 ? 13.703 -10.117 7.34 1 97.88 220 LEU B CA 1
ATOM 3876 C C . LEU B 1 220 ? 12.594 -9.367 8.07 1 97.88 220 LEU B C 1
ATOM 3878 O O . LEU B 1 220 ? 12.875 -8.539 8.938 1 97.88 220 LEU B O 1
ATOM 3882 N N . LEU B 1 221 ? 11.312 -9.719 7.805 1 96.81 221 LEU B N 1
ATOM 3883 C CA . LEU B 1 221 ? 10.18 -8.922 8.258 1 96.81 221 LEU B CA 1
ATOM 3884 C C . LEU B 1 221 ? 9.578 -9.508 9.531 1 96.81 221 LEU B C 1
ATOM 3886 O O . LEU B 1 221 ? 8.844 -8.82 10.242 1 96.81 221 LEU B O 1
ATOM 3890 N N . GLY B 1 222 ? 9.875 -10.844 9.773 1 94 222 GLY B N 1
ATOM 3891 C CA . GLY B 1 222 ? 9.203 -11.539 10.859 1 94 222 GLY B CA 1
ATOM 3892 C C . GLY B 1 222 ? 7.797 -11.977 10.516 1 94 222 GLY B C 1
ATOM 3893 O O . GLY B 1 222 ? 7.09 -12.539 11.352 1 94 222 GLY B O 1
ATOM 3894 N N . THR B 1 223 ? 7.332 -11.633 9.359 1 93 223 THR B N 1
ATOM 3895 C CA . THR B 1 223 ? 6.047 -12.039 8.797 1 93 223 THR B CA 1
ATOM 3896 C C . THR B 1 223 ? 6.141 -12.164 7.281 1 93 223 THR B C 1
ATOM 3898 O O . THR B 1 223 ? 7.133 -11.758 6.676 1 93 223 THR B O 1
ATOM 3901 N N . SER B 1 224 ? 5.188 -12.781 6.707 1 93.44 224 SER B N 1
ATOM 3902 C CA . SER B 1 224 ? 5.152 -12.914 5.254 1 93.44 224 SER B CA 1
ATOM 3903 C C . SER B 1 224 ? 5.043 -11.547 4.578 1 93.44 224 SER B C 1
ATOM 3905 O O . SER B 1 224 ? 4.516 -10.602 5.16 1 93.44 224 SER B O 1
ATOM 3907 N N . ALA B 1 225 ? 5.555 -11.492 3.361 1 96.38 225 ALA B N 1
ATOM 3908 C CA . ALA B 1 225 ? 5.461 -10.297 2.527 1 96.38 225 ALA B CA 1
ATOM 3909 C C . ALA B 1 225 ? 4.02 -10.039 2.104 1 96.38 225 ALA B C 1
ATOM 3911 O O . ALA B 1 225 ? 3.203 -10.961 2.051 1 96.38 225 ALA B O 1
ATOM 3912 N N . TRP B 1 226 ? 3.729 -8.734 1.832 1 97.88 226 TRP B N 1
ATOM 3913 C CA . TRP B 1 226 ? 2.338 -8.492 1.454 1 97.88 226 TRP B CA 1
ATOM 3914 C C . TRP B 1 226 ? 2.246 -7.469 0.331 1 97.88 226 TRP B C 1
ATOM 3916 O O . TRP B 1 226 ? 1.222 -7.371 -0.348 1 97.88 226 TRP B O 1
ATOM 3926 N N . TYR B 1 227 ? 3.291 -6.66 0.06 1 98.62 227 TYR B N 1
ATOM 3927 C CA . TYR B 1 227 ? 3.223 -5.715 -1.047 1 98.62 227 TYR B CA 1
ATOM 3928 C C . TYR B 1 227 ? 3.225 -6.441 -2.387 1 98.62 227 TYR B C 1
ATOM 3930 O O . TYR B 1 227 ? 2.289 -6.297 -3.178 1 98.62 227 TYR B O 1
ATOM 3938 N N . ALA B 1 228 ? 4.223 -7.27 -2.555 1 98.75 228 ALA B N 1
ATOM 3939 C CA . ALA B 1 228 ? 4.379 -7.965 -3.828 1 98.75 228 ALA B CA 1
ATOM 3940 C C . ALA B 1 228 ? 3.252 -8.969 -4.047 1 98.75 228 ALA B C 1
ATOM 3942 O O . ALA B 1 228 ? 2.686 -9.047 -5.137 1 98.75 228 ALA B O 1
ATOM 3943 N N . PRO B 1 229 ? 2.912 -9.734 -2.979 1 98.44 229 PRO B N 1
ATOM 3944 C CA . PRO B 1 229 ? 1.767 -10.625 -3.17 1 98.44 229 PRO B CA 1
ATOM 3945 C C . PRO B 1 229 ? 0.485 -9.875 -3.525 1 98.44 229 PRO B C 1
ATOM 3947 O O . PRO B 1 229 ? -0.223 -10.266 -4.457 1 98.44 229 PRO B O 1
ATOM 3950 N N . GLY B 1 230 ? 0.185 -8.781 -2.818 1 98.75 230 GLY B N 1
ATOM 3951 C CA . GLY B 1 230 ? -0.999 -7.992 -3.125 1 98.75 230 GLY B CA 1
ATOM 3952 C C . GLY B 1 230 ? -0.989 -7.426 -4.531 1 98.75 230 GLY B C 1
ATOM 3953 O O . GLY B 1 230 ? -2.002 -7.477 -5.234 1 98.75 230 GLY B O 1
ATOM 3954 N N . ALA B 1 231 ? 0.168 -6.922 -4.934 1 98.81 231 ALA B N 1
ATOM 3955 C CA . ALA B 1 231 ? 0.327 -6.375 -6.281 1 98.81 231 ALA B CA 1
ATOM 3956 C C . ALA B 1 231 ? 0.162 -7.461 -7.336 1 98.81 231 ALA B C 1
ATOM 3958 O O . ALA B 1 231 ? -0.403 -7.215 -8.406 1 98.81 231 ALA B O 1
ATOM 3959 N N . SER B 1 232 ? 0.655 -8.625 -7.055 1 98.81 232 SER B N 1
ATOM 3960 C CA . SER B 1 232 ? 0.593 -9.734 -8 1 98.81 232 SER B CA 1
ATOM 3961 C C . SER B 1 232 ? -0.844 -10.195 -8.219 1 98.81 232 SER B C 1
ATOM 3963 O O . SER B 1 232 ? -1.243 -10.492 -9.344 1 98.81 232 SER B O 1
ATOM 3965 N N . VAL B 1 233 ? -1.59 -10.242 -7.129 1 98.81 233 VAL B N 1
ATOM 3966 C CA . VAL B 1 233 ? -3 -10.602 -7.246 1 98.81 233 VAL B CA 1
ATOM 3967 C C . VAL B 1 233 ? -3.727 -9.555 -8.094 1 98.81 233 VAL B C 1
ATOM 3969 O O . VAL B 1 233 ? -4.488 -9.906 -8.992 1 98.81 233 VAL B O 1
ATOM 3972 N N . ALA B 1 234 ? -3.471 -8.305 -7.805 1 98.88 234 ALA B N 1
ATOM 3973 C CA . ALA B 1 234 ? -4.113 -7.223 -8.547 1 98.88 234 ALA B CA 1
ATOM 3974 C C . ALA B 1 234 ? -3.76 -7.285 -10.023 1 98.88 234 ALA B C 1
ATOM 3976 O O . ALA B 1 234 ? -4.602 -7.008 -10.883 1 98.88 234 ALA B O 1
ATOM 3977 N N . TYR B 1 235 ? -2.527 -7.629 -10.305 1 98.88 235 TYR B N 1
ATOM 3978 C CA . TYR B 1 235 ? -2.039 -7.785 -11.672 1 98.88 235 TYR B CA 1
ATOM 3979 C C . TYR B 1 235 ? -2.846 -8.836 -12.422 1 98.88 235 TYR B C 1
ATOM 3981 O O . TYR B 1 235 ? -3.273 -8.609 -13.555 1 98.88 235 TYR B O 1
ATOM 3989 N N . LEU B 1 236 ? -3.098 -9.93 -11.797 1 98.88 236 LEU B N 1
ATOM 3990 C CA . LEU B 1 236 ? -3.9 -11.008 -12.367 1 98.88 236 LEU B CA 1
ATOM 3991 C C . LEU B 1 236 ? -5.352 -10.578 -12.531 1 98.88 236 LEU B C 1
ATOM 3993 O O . LEU B 1 236 ? -5.949 -10.781 -13.586 1 98.88 236 LEU B O 1
ATOM 3997 N N . VAL B 1 237 ? -5.902 -9.961 -11.531 1 98.94 237 VAL B N 1
ATOM 3998 C CA . VAL B 1 237 ? -7.281 -9.477 -11.555 1 98.94 237 VAL B CA 1
ATOM 3999 C C . VAL B 1 237 ? -7.461 -8.484 -12.695 1 98.94 237 VAL B C 1
ATOM 4001 O O . VAL B 1 237 ? -8.477 -8.508 -13.391 1 98.94 237 VAL B O 1
ATOM 4004 N N . ASP B 1 238 ? -6.516 -7.648 -12.883 1 98.88 238 ASP B N 1
ATOM 4005 C CA . ASP B 1 238 ? -6.559 -6.668 -13.961 1 98.88 238 ASP B CA 1
ATOM 4006 C C . ASP B 1 238 ? -6.648 -7.352 -15.328 1 98.88 238 ASP B C 1
ATOM 4008 O O . ASP B 1 238 ? -7.438 -6.945 -16.188 1 98.88 238 ASP B O 1
ATOM 4012 N N . SER B 1 239 ? -5.82 -8.391 -15.484 1 98.81 239 SER B N 1
ATOM 4013 C CA . SER B 1 239 ? -5.848 -9.117 -16.75 1 98.81 239 SER B CA 1
ATOM 4014 C C . SER B 1 239 ? -7.219 -9.727 -17 1 98.81 239 SER B C 1
ATOM 4016 O O . SER B 1 239 ? -7.699 -9.727 -18.141 1 98.81 239 SER B O 1
ATOM 4018 N N . ILE B 1 240 ? -7.879 -10.203 -15.969 1 98.88 240 ILE B N 1
ATOM 4019 C CA . ILE B 1 240 ? -9.195 -10.82 -16.094 1 98.88 240 ILE B CA 1
ATOM 4020 C C . ILE B 1 240 ? -10.242 -9.742 -16.391 1 98.88 240 ILE B C 1
ATOM 4022 O O . ILE B 1 240 ? -10.922 -9.797 -17.422 1 98.88 240 ILE B O 1
ATOM 4026 N N . LEU B 1 241 ? -10.336 -8.727 -15.555 1 98.75 241 LEU B N 1
ATOM 4027 C CA . LEU B 1 241 ? -11.414 -7.746 -15.602 1 98.75 241 LEU B CA 1
ATOM 4028 C C . LEU B 1 241 ? -11.344 -6.926 -16.891 1 98.75 241 LEU B C 1
ATOM 4030 O O . LEU B 1 241 ? -12.375 -6.551 -17.453 1 98.75 241 LEU B O 1
ATOM 4034 N N . ASN B 1 242 ? -10.141 -6.727 -17.344 1 98.44 242 ASN B N 1
ATOM 4035 C CA . ASN B 1 242 ? -9.969 -5.832 -18.484 1 98.44 242 ASN B CA 1
ATOM 4036 C C . ASN B 1 242 ? -9.547 -6.594 -19.734 1 98.44 242 ASN B C 1
ATOM 4038 O O . ASN B 1 242 ? -9.047 -5.996 -20.688 1 98.44 242 ASN B O 1
ATOM 4042 N N . ASP B 1 243 ? -9.656 -7.805 -19.75 1 98.69 243 ASP B N 1
ATOM 4043 C CA . ASP B 1 243 ? -9.461 -8.695 -20.891 1 98.69 243 ASP B CA 1
ATOM 4044 C C . ASP B 1 243 ? -8.133 -8.414 -21.594 1 98.69 243 ASP B C 1
ATOM 4046 O O . ASP B 1 243 ? -8.094 -8.195 -22.797 1 98.69 243 ASP B O 1
ATOM 4050 N N . GLN B 1 244 ? -7.094 -8.414 -20.797 1 98.44 244 GLN B N 1
ATOM 4051 C CA . GLN B 1 244 ? -5.805 -7.973 -21.328 1 98.44 244 GLN B CA 1
ATOM 4052 C C . GLN B 1 244 ? -5.113 -9.086 -22.109 1 98.44 244 GLN B C 1
ATOM 4054 O O . GLN B 1 244 ? -4.156 -8.836 -22.844 1 98.44 244 GLN B O 1
ATOM 4059 N N . LYS B 1 245 ? -5.523 -10.273 -21.938 1 98.69 245 LYS B N 1
ATOM 4060 C CA . LYS B 1 245 ? -4.945 -11.43 -22.625 1 98.69 245 LYS B CA 1
ATOM 4061 C C . LYS B 1 245 ? -3.451 -11.547 -22.344 1 98.69 245 LYS B C 1
ATOM 4063 O O . LYS B 1 245 ? -2.67 -11.867 -23.25 1 98.69 245 LYS B O 1
ATOM 4068 N N . LYS B 1 246 ? -3.096 -11.273 -21.125 1 98.38 246 LYS B N 1
ATOM 4069 C CA . LYS B 1 246 ? -1.692 -11.391 -20.734 1 98.38 246 LYS B CA 1
ATOM 4070 C C . LYS B 1 246 ? -1.288 -12.852 -20.562 1 98.38 246 LYS B C 1
ATOM 4072 O O . LYS B 1 246 ? -2.104 -13.68 -20.156 1 98.38 246 LYS B O 1
ATOM 4077 N N . MET B 1 247 ? -0.069 -13.094 -20.938 1 98.62 247 MET B N 1
ATOM 4078 C CA . MET B 1 247 ? 0.527 -14.367 -20.547 1 98.62 247 MET B CA 1
ATOM 4079 C C . MET B 1 247 ? 1.056 -14.305 -19.109 1 98.62 247 MET B C 1
ATOM 4081 O O . MET B 1 247 ? 1.989 -13.547 -18.828 1 98.62 247 MET B O 1
ATOM 4085 N N . ILE B 1 248 ? 0.463 -15.016 -18.219 1 98.75 248 ILE B N 1
ATOM 4086 C CA . ILE B 1 248 ? 0.83 -15.039 -16.812 1 98.75 248 ILE B CA 1
ATOM 4087 C C . ILE B 1 248 ? 0.959 -16.484 -16.328 1 98.75 248 ILE B C 1
ATOM 4089 O O . ILE B 1 248 ? 0.12 -17.328 -16.656 1 98.75 248 ILE B O 1
ATOM 4093 N N . ALA B 1 249 ? 2.059 -16.766 -15.68 1 98.69 249 ALA B N 1
ATOM 4094 C CA . ALA B 1 249 ? 2.117 -18.062 -15.023 1 98.69 249 ALA B CA 1
ATOM 4095 C C . ALA B 1 249 ? 1.116 -18.141 -13.875 1 98.69 249 ALA B C 1
ATOM 4097 O O . ALA B 1 249 ? 1.108 -17.281 -12.984 1 98.69 249 ALA B O 1
ATOM 4098 N N . CYS B 1 250 ? 0.284 -19.109 -13.891 1 98.75 250 CYS B N 1
ATOM 4099 C CA . CYS B 1 250 ? -0.731 -19.328 -12.859 1 98.75 250 CYS B CA 1
ATOM 4100 C C . CYS B 1 250 ? -0.855 -20.797 -12.508 1 98.75 250 CYS B C 1
ATOM 4102 O O . CYS B 1 250 ? -0.573 -21.672 -13.336 1 98.75 250 CYS B O 1
ATOM 4104 N N . SER B 1 251 ? -1.21 -21.047 -11.258 1 98.81 251 SER B N 1
ATOM 4105 C CA . SER B 1 251 ? -1.556 -22.406 -10.867 1 98.81 251 SER B CA 1
ATOM 4106 C C . SER B 1 251 ? -2.941 -22.797 -11.375 1 98.81 251 SER B C 1
ATOM 4108 O O . SER B 1 251 ? -3.949 -22.25 -10.914 1 98.81 251 SER B O 1
ATOM 4110 N N . VAL B 1 252 ? -2.992 -23.719 -12.328 1 98.81 252 VAL B N 1
ATOM 4111 C CA . VAL B 1 252 ? -4.254 -24.109 -12.953 1 98.81 252 VAL B CA 1
ATOM 4112 C C . VAL B 1 252 ? -4.305 -25.625 -13.117 1 98.81 252 VAL B C 1
ATOM 4114 O O . VAL B 1 252 ? -3.277 -26.297 -13.039 1 98.81 252 VAL B O 1
ATOM 4117 N N . PHE B 1 253 ? -5.48 -26.094 -13.273 1 98.75 253 PHE B N 1
ATOM 4118 C CA . PHE B 1 253 ? -5.695 -27.531 -13.422 1 98.75 253 PHE B CA 1
ATOM 4119 C C . PHE B 1 253 ? -5.203 -28.016 -14.773 1 98.75 253 PHE B C 1
ATOM 4121 O O . PHE B 1 253 ? -5.617 -27.5 -15.82 1 98.75 253 PHE B O 1
ATOM 4128 N N . VAL B 1 254 ? -4.301 -29.047 -14.742 1 98.5 254 VAL B N 1
ATOM 4129 C CA . VAL B 1 254 ? -3.732 -29.562 -15.984 1 98.5 254 VAL B CA 1
ATOM 4130 C C . VAL B 1 254 ? -4.297 -30.953 -16.266 1 98.5 254 VAL B C 1
ATOM 4132 O O . VAL B 1 254 ? -4.492 -31.75 -15.359 1 98.5 254 VAL B O 1
ATOM 4135 N N . GLU B 1 255 ? -4.602 -31.141 -17.453 1 97.69 255 GLU B N 1
ATOM 4136 C CA . GLU B 1 255 ? -5.188 -32.375 -17.953 1 97.69 255 GLU B CA 1
ATOM 4137 C C . GLU B 1 255 ? -4.422 -32.906 -19.172 1 97.69 255 GLU B C 1
ATOM 4139 O O . GLU B 1 255 ? -5.023 -33.219 -20.203 1 97.69 255 GLU B O 1
ATOM 4144 N N . GLY B 1 256 ? -3.156 -33.062 -19.047 1 97.75 256 GLY B N 1
ATOM 4145 C CA . GLY B 1 256 ? -2.293 -33.5 -20.125 1 97.75 256 GLY B CA 1
ATOM 4146 C C . GLY B 1 256 ? -1.176 -32.531 -20.453 1 97.75 256 GLY B C 1
ATOM 4147 O O . GLY B 1 256 ? -0.128 -32.938 -20.969 1 97.75 256 GLY B O 1
ATOM 4148 N N . GLU B 1 257 ? -1.431 -31.266 -20.219 1 97.5 257 GLU B N 1
ATOM 4149 C CA . GLU B 1 257 ? -0.392 -30.266 -20.422 1 97.5 257 GLU B CA 1
ATOM 4150 C C . GLU B 1 257 ? 0.862 -30.578 -19.625 1 97.5 257 GLU B C 1
ATOM 4152 O O . GLU B 1 257 ? 0.772 -31.016 -18.469 1 97.5 257 GLU B O 1
ATOM 4157 N N . TYR B 1 258 ? 2.051 -30.5 -20.266 1 97.31 258 TYR B N 1
ATOM 4158 C CA . TYR B 1 258 ? 3.35 -30.781 -19.672 1 97.31 258 TYR B CA 1
ATOM 4159 C C . TYR B 1 258 ? 3.408 -32.219 -19.141 1 97.31 258 TYR B C 1
ATOM 4161 O O . TYR B 1 258 ? 4.078 -32.469 -18.141 1 97.31 258 TYR B O 1
ATOM 4169 N N . GLU B 1 259 ? 2.535 -33.062 -19.656 1 96.94 259 GLU B N 1
ATOM 4170 C CA . GLU B 1 259 ? 2.461 -34.469 -19.344 1 96.94 259 GLU B CA 1
ATOM 4171 C C . GLU B 1 259 ? 1.969 -34.688 -17.922 1 96.94 259 GLU B C 1
ATOM 4173 O O . GLU B 1 259 ? 2.383 -35.656 -17.25 1 96.94 259 GLU B O 1
ATOM 4178 N N . GLN B 1 260 ? 1.284 -33.781 -17.422 1 97.94 260 GLN B N 1
ATOM 4179 C CA . GLN B 1 260 ? 0.747 -33.875 -16.078 1 97.94 260 GLN B CA 1
ATOM 4180 C C . GLN B 1 260 ? -0.779 -33.875 -16.094 1 97.94 260 GLN B C 1
ATOM 4182 O O . GLN B 1 260 ? -1.401 -33.344 -17.016 1 97.94 260 GLN B O 1
ATOM 4187 N N . ASN B 1 261 ? -1.31 -34.5 -15.062 1 97.81 261 ASN B N 1
ATOM 4188 C CA . ASN B 1 261 ? -2.756 -34.656 -14.922 1 97.81 261 ASN B CA 1
ATOM 4189 C C . ASN B 1 261 ? -3.195 -34.531 -13.469 1 97.81 261 ASN B C 1
ATOM 4191 O O . ASN B 1 261 ? -2.459 -34.906 -12.562 1 97.81 261 ASN B O 1
ATOM 4195 N N . ASP B 1 262 ? -4.367 -33.938 -13.32 1 97.62 262 ASP B N 1
ATOM 4196 C CA . ASP B 1 262 ? -5.129 -34.031 -12.078 1 97.62 262 ASP B CA 1
ATOM 4197 C C . ASP B 1 262 ? -4.391 -33.312 -10.945 1 97.62 262 ASP B C 1
ATOM 4199 O O . ASP B 1 262 ? -4.324 -33.812 -9.828 1 97.62 262 ASP B O 1
ATOM 4203 N N . ILE B 1 263 ? -3.834 -32.219 -11.227 1 98.38 263 ILE B N 1
ATOM 4204 C CA . ILE B 1 263 ? -3.25 -31.312 -10.234 1 98.38 263 ILE B CA 1
ATOM 4205 C C . ILE B 1 263 ? -3.369 -29.859 -10.703 1 98.38 263 ILE B C 1
ATOM 4207 O O . ILE B 1 263 ? -3.615 -29.609 -11.883 1 98.38 263 ILE B O 1
ATOM 4211 N N . CYS B 1 264 ? -3.35 -28.938 -9.859 1 98.62 264 CYS B N 1
ATOM 4212 C CA . CYS B 1 264 ? -3.109 -27.547 -10.172 1 98.62 264 CYS B CA 1
ATOM 4213 C C . CYS B 1 264 ? -1.643 -27.172 -9.977 1 98.62 264 CYS B C 1
ATOM 4215 O O . CYS B 1 264 ? -1.071 -27.453 -8.914 1 98.62 264 CYS B O 1
ATOM 4217 N N . ILE B 1 265 ? -1.03 -26.672 -10.977 1 98.75 265 ILE B N 1
ATOM 4218 C CA . ILE B 1 265 ? 0.394 -26.359 -10.945 1 98.75 265 ILE B CA 1
ATOM 4219 C C . ILE B 1 265 ? 0.679 -25.172 -11.844 1 98.75 265 ILE B C 1
ATOM 4221 O O . ILE B 1 265 ? -0.108 -24.844 -12.734 1 98.75 265 ILE B O 1
ATOM 4225 N N . GLY B 1 266 ? 1.75 -24.453 -11.516 1 98.75 266 GLY B N 1
ATOM 4226 C CA . GLY B 1 266 ? 2.098 -23.234 -12.234 1 98.75 266 GLY B CA 1
ATOM 4227 C C . GLY B 1 266 ? 2.518 -23.484 -13.672 1 98.75 266 GLY B C 1
ATOM 4228 O O . GLY B 1 266 ? 3.506 -24.172 -13.922 1 98.75 266 GLY B O 1
ATOM 4229 N N . VAL B 1 267 ? 1.795 -22.922 -14.641 1 98.81 267 VAL B N 1
ATOM 4230 C CA . VAL B 1 267 ? 2.1 -23 -16.062 1 98.81 267 VAL B CA 1
ATOM 4231 C C . VAL B 1 267 ? 1.728 -21.688 -16.75 1 98.81 267 VAL B C 1
ATOM 4233 O O . VAL B 1 267 ? 0.917 -20.922 -16.219 1 98.81 267 VAL B O 1
ATOM 4236 N N . PRO B 1 268 ? 2.377 -21.359 -17.875 1 98.62 268 PRO B N 1
ATOM 4237 C CA . PRO B 1 268 ? 1.982 -20.141 -18.609 1 98.62 268 PRO B CA 1
ATOM 4238 C C . PRO B 1 268 ? 0.539 -20.203 -19.094 1 98.62 268 PRO B C 1
ATOM 4240 O O . PRO B 1 268 ? 0.117 -21.188 -19.688 1 98.62 268 PRO B O 1
ATOM 4243 N N . CYS B 1 269 ? -0.174 -19.172 -18.828 1 98.81 269 CYS B N 1
ATOM 4244 C CA . CYS B 1 269 ? -1.572 -19.078 -19.234 1 98.81 269 CYS B CA 1
ATOM 4245 C C . CYS B 1 269 ? -1.853 -17.734 -19.906 1 98.81 269 CYS B C 1
ATOM 4247 O O . CYS B 1 269 ? -1.219 -16.734 -19.594 1 98.81 269 CYS B O 1
ATOM 4249 N N . ILE B 1 270 ? -2.75 -17.75 -20.859 1 98.81 270 ILE B N 1
ATOM 4250 C CA . ILE B 1 270 ? -3.359 -16.516 -21.344 1 98.81 270 ILE B CA 1
ATOM 4251 C C . ILE B 1 270 ? -4.582 -16.172 -20.5 1 98.81 270 ILE B C 1
ATOM 4253 O O . ILE B 1 270 ? -5.535 -16.953 -20.438 1 98.81 270 ILE B O 1
ATOM 4257 N N . ILE B 1 271 ? -4.516 -15.016 -19.859 1 98.88 271 ILE B N 1
ATOM 4258 C CA . ILE B 1 271 ? -5.539 -14.633 -18.891 1 98.88 271 ILE B CA 1
ATOM 4259 C C . ILE B 1 271 ? -6.387 -13.5 -19.469 1 98.88 271 ILE B C 1
ATOM 4261 O O . ILE B 1 271 ? -5.879 -12.406 -19.734 1 98.88 271 ILE B O 1
ATOM 4265 N N . GLY B 1 272 ? -7.664 -13.75 -19.656 1 98.69 272 GLY B N 1
ATOM 4266 C CA . GLY B 1 272 ? -8.609 -12.766 -20.156 1 98.69 272 GLY B CA 1
ATOM 4267 C C . GLY B 1 272 ? -9.938 -12.789 -19.406 1 98.69 272 GLY B C 1
ATOM 4268 O O . GLY B 1 272 ? -10.016 -13.297 -18.281 1 98.69 272 GLY B O 1
ATOM 4269 N N . LYS B 1 273 ? -11.016 -12.203 -19.953 1 98.25 273 LYS B N 1
ATOM 4270 C CA . LYS B 1 273 ? -12.289 -11.953 -19.281 1 98.25 273 LYS B CA 1
ATOM 4271 C C . LYS B 1 273 ? -12.961 -13.266 -18.859 1 98.25 273 LYS B C 1
ATOM 4273 O O . LYS B 1 273 ? -13.805 -13.273 -17.969 1 98.25 273 LYS B O 1
ATOM 4278 N N . ASN B 1 274 ? -12.508 -14.391 -19.438 1 98.31 274 ASN B N 1
ATOM 4279 C CA . ASN B 1 274 ? -13.094 -15.688 -19.125 1 98.31 274 ASN B CA 1
ATOM 4280 C C . ASN B 1 274 ? -12.195 -16.484 -18.172 1 98.31 274 ASN B C 1
ATOM 4282 O O . ASN B 1 274 ? -12.375 -17.688 -18 1 98.31 274 ASN B O 1
ATOM 4286 N N . GLY B 1 275 ? -11.203 -15.812 -17.562 1 98.62 275 GLY B N 1
ATOM 4287 C CA . GLY B 1 275 ? -10.219 -16.516 -16.75 1 98.62 275 GLY B CA 1
ATOM 4288 C C . GLY B 1 275 ? -9.078 -17.078 -17.578 1 98.62 275 GLY B C 1
ATOM 4289 O O . GLY B 1 275 ? -8.438 -16.359 -18.344 1 98.62 275 GLY B O 1
ATOM 4290 N N . VAL B 1 276 ? -8.844 -18.344 -17.391 1 98.81 276 VAL B N 1
ATOM 4291 C CA . VAL B 1 276 ? -7.824 -19.031 -18.172 1 98.81 276 VAL B CA 1
ATOM 4292 C C . VAL B 1 276 ? -8.359 -19.312 -19.578 1 98.81 276 VAL B C 1
ATOM 4294 O O . VAL B 1 276 ? -9.203 -20.203 -19.75 1 98.81 276 VAL B O 1
ATOM 4297 N N . GLU B 1 277 ? -7.84 -18.672 -20.516 1 98.69 277 GLU B N 1
ATOM 4298 C CA . GLU B 1 277 ? -8.352 -18.859 -21.875 1 98.69 277 GLU B CA 1
ATOM 4299 C C . GLU B 1 277 ? -7.516 -19.875 -22.656 1 98.69 277 GLU B C 1
ATOM 4301 O O . GLU B 1 277 ? -8.016 -20.516 -23.578 1 98.69 277 GLU B O 1
ATOM 4306 N N . GLU B 1 278 ? -6.281 -19.953 -22.25 1 98.5 278 GLU B N 1
ATOM 4307 C CA . GLU B 1 278 ? -5.367 -20.906 -22.875 1 98.5 278 GLU B CA 1
ATOM 4308 C C . GLU B 1 278 ? -4.223 -21.266 -21.938 1 98.5 278 GLU B C 1
ATOM 4310 O O . GLU B 1 278 ? -3.695 -20.422 -21.219 1 98.5 278 GLU B O 1
ATOM 4315 N N . ILE B 1 279 ? -3.918 -22.562 -21.844 1 98.56 279 ILE B N 1
ATOM 4316 C CA . ILE B 1 279 ? -2.662 -23 -21.234 1 98.56 279 ILE B CA 1
ATOM 4317 C C . ILE B 1 279 ? -1.604 -23.172 -22.328 1 98.56 279 ILE B C 1
ATOM 4319 O O . ILE B 1 279 ? -1.798 -23.922 -23.281 1 98.56 279 ILE B O 1
ATOM 4323 N N . LEU B 1 280 ? -0.503 -22.469 -22.172 1 98.06 280 LEU B N 1
ATOM 4324 C CA . LEU B 1 280 ? 0.545 -22.5 -23.188 1 98.06 280 LEU B CA 1
ATOM 4325 C C . LEU B 1 280 ? 1.633 -23.5 -22.812 1 98.06 280 LEU B C 1
ATOM 4327 O O . LEU B 1 280 ? 2.166 -23.453 -21.703 1 98.06 280 LEU B O 1
ATOM 4331 N N . GLU B 1 281 ? 1.93 -24.344 -23.719 1 96.81 281 GLU B N 1
ATOM 4332 C CA . GLU B 1 281 ? 3.078 -25.219 -23.516 1 96.81 281 GLU B CA 1
ATOM 4333 C C . GLU B 1 281 ? 4.328 -24.656 -24.188 1 96.81 281 GLU B C 1
ATOM 4335 O O . GLU B 1 281 ? 4.355 -24.484 -25.406 1 96.81 281 GLU B O 1
ATOM 4340 N N . ILE B 1 282 ? 5.242 -24.422 -23.375 1 96 282 ILE B N 1
ATOM 4341 C CA . ILE B 1 282 ? 6.52 -23.953 -23.922 1 96 282 ILE B CA 1
ATOM 4342 C C . ILE B 1 282 ? 7.512 -25.109 -23.969 1 96 282 ILE B C 1
ATOM 4344 O O . ILE B 1 282 ? 7.344 -26.109 -23.266 1 96 282 ILE B O 1
ATOM 4348 N N . GLU B 1 283 ? 8.508 -24.938 -24.828 1 96.62 283 GLU B N 1
ATOM 4349 C CA . GLU B 1 283 ? 9.508 -26 -24.953 1 96.62 283 GLU B CA 1
ATOM 4350 C C . GLU B 1 283 ? 10.484 -25.969 -23.781 1 96.62 283 GLU B C 1
ATOM 4352 O O . GLU B 1 283 ? 11.219 -25 -23.594 1 96.62 283 GLU B O 1
ATOM 4357 N N . LEU B 1 284 ? 10.406 -27.031 -23.016 1 97.56 284 LEU B N 1
ATOM 4358 C CA . LEU B 1 284 ? 11.352 -27.234 -21.922 1 97.56 284 LEU B CA 1
ATOM 4359 C C . LEU B 1 284 ? 12.477 -28.172 -22.328 1 97.56 284 LEU B C 1
ATOM 4361 O O . LEU B 1 284 ? 12.25 -29.125 -23.078 1 97.56 284 LEU B O 1
ATOM 4365 N N . ASN B 1 285 ? 13.68 -27.859 -21.922 1 97.25 285 ASN B N 1
ATOM 4366 C CA . ASN B 1 285 ? 14.742 -28.844 -22.141 1 97.25 285 ASN B CA 1
ATOM 4367 C C . ASN B 1 285 ? 14.641 -30.016 -21.172 1 97.25 285 ASN B C 1
ATOM 4369 O O . ASN B 1 285 ? 13.75 -30.047 -20.328 1 97.25 285 ASN B O 1
ATOM 4373 N N . ASP B 1 286 ? 15.523 -30.953 -21.344 1 97.69 286 ASP B N 1
ATOM 4374 C CA . ASP B 1 286 ? 15.414 -32.188 -20.578 1 97.69 286 ASP B CA 1
ATOM 4375 C C . ASP B 1 286 ? 15.516 -31.938 -19.078 1 97.69 286 ASP B C 1
ATOM 4377 O O . ASP B 1 286 ? 14.773 -32.531 -18.297 1 97.69 286 ASP B O 1
ATOM 4381 N N . ASN B 1 287 ? 16.406 -31.109 -18.734 1 97.25 287 ASN B N 1
ATOM 4382 C CA . ASN B 1 287 ? 16.562 -30.766 -17.328 1 97.25 287 ASN B CA 1
ATOM 4383 C C . ASN B 1 287 ? 15.305 -30.094 -16.766 1 97.25 287 ASN B C 1
ATOM 4385 O O . ASN B 1 287 ? 14.844 -30.438 -15.68 1 97.25 287 ASN B O 1
ATOM 4389 N N . GLU B 1 288 ? 14.766 -29.156 -17.469 1 97.69 288 GLU B N 1
ATOM 4390 C CA . GLU B 1 288 ? 13.555 -28.438 -17.062 1 97.69 288 GLU B CA 1
ATOM 4391 C C . GLU B 1 288 ? 12.359 -29.375 -16.969 1 97.69 288 GLU B C 1
ATOM 4393 O O . GLU B 1 288 ? 11.539 -29.266 -16.062 1 97.69 288 GLU B O 1
ATOM 4398 N N . LYS B 1 289 ? 12.273 -30.312 -17.906 1 97.88 289 LYS B N 1
ATOM 4399 C CA . LYS B 1 289 ? 11.203 -31.312 -17.891 1 97.88 289 LYS B CA 1
ATOM 4400 C C . LYS B 1 289 ? 11.289 -32.156 -16.625 1 97.88 289 LYS B C 1
ATOM 4402 O O . LYS B 1 289 ? 10.273 -32.469 -16 1 97.88 289 LYS B O 1
ATOM 4407 N N . ALA B 1 290 ? 12.469 -32.562 -16.328 1 98.06 290 ALA B N 1
ATOM 4408 C CA . ALA B 1 290 ? 12.68 -33.375 -15.141 1 98.06 290 ALA B CA 1
ATOM 4409 C C . ALA B 1 290 ? 12.305 -32.625 -13.875 1 98.06 290 ALA B C 1
ATOM 4411 O O . ALA B 1 290 ? 11.68 -33.188 -12.969 1 98.06 290 ALA B O 1
ATOM 4412 N N . LEU B 1 291 ? 12.719 -31.359 -13.805 1 97.94 291 LEU B N 1
ATOM 4413 C CA . LEU B 1 291 ? 12.375 -30.516 -12.664 1 97.94 291 LEU B CA 1
ATOM 4414 C C . LEU B 1 291 ? 10.867 -30.344 -12.547 1 97.94 291 LEU B C 1
ATOM 4416 O O . LEU B 1 291 ? 10.32 -30.359 -11.445 1 97.94 291 LEU B O 1
ATOM 4420 N N . PHE B 1 292 ? 10.242 -30.156 -13.672 1 98.5 292 PHE B N 1
ATOM 4421 C CA . PHE B 1 292 ? 8.797 -29.969 -13.68 1 98.5 292 PHE B CA 1
ATOM 4422 C C . PHE B 1 292 ? 8.094 -31.234 -13.18 1 98.5 292 PHE B C 1
ATOM 4424 O O . PHE B 1 292 ? 7.137 -31.141 -12.398 1 98.5 292 PHE B O 1
ATOM 4431 N N . ALA B 1 293 ? 8.547 -32.406 -13.625 1 98.31 293 ALA B N 1
ATOM 4432 C CA . ALA B 1 293 ? 7.98 -33.656 -13.18 1 98.31 293 ALA B CA 1
ATOM 4433 C C . ALA B 1 293 ? 8.133 -33.812 -11.664 1 98.31 293 ALA B C 1
ATOM 4435 O O . ALA B 1 293 ? 7.199 -34.25 -10.984 1 98.31 293 ALA B O 1
ATOM 4436 N N . LYS B 1 294 ? 9.297 -33.5 -11.188 1 98.31 294 LYS B N 1
ATOM 4437 C CA . LYS B 1 294 ? 9.539 -33.562 -9.75 1 98.31 294 LYS B CA 1
ATOM 4438 C C . LYS B 1 294 ? 8.625 -32.625 -8.992 1 98.31 294 LYS B C 1
ATOM 4440 O O . LYS B 1 294 ? 8.109 -32.969 -7.926 1 98.31 294 LYS B O 1
ATOM 4445 N N . SER B 1 295 ? 8.516 -31.406 -9.5 1 98.44 295 SER B N 1
ATOM 4446 C CA . SER B 1 295 ? 7.617 -30.422 -8.922 1 98.44 295 SER B CA 1
ATOM 4447 C C . SER B 1 295 ? 6.18 -30.922 -8.875 1 98.44 295 SER B C 1
ATOM 4449 O O . SER B 1 295 ? 5.504 -30.781 -7.855 1 98.44 295 SER B O 1
ATOM 4451 N N . ALA B 1 296 ? 5.719 -31.516 -9.945 1 98.44 296 ALA B N 1
ATOM 4452 C CA . ALA B 1 296 ? 4.371 -32.062 -10.039 1 98.44 296 ALA B CA 1
ATOM 4453 C C . ALA B 1 296 ? 4.152 -33.156 -9.016 1 98.44 296 ALA B C 1
ATOM 4455 O O . ALA B 1 296 ? 3.092 -33.25 -8.391 1 98.44 296 ALA B O 1
ATOM 4456 N N . ASP B 1 297 ? 5.121 -34 -8.844 1 98.12 297 ASP B N 1
ATOM 4457 C CA . ASP B 1 297 ? 5.035 -35.062 -7.855 1 98.12 297 ASP B CA 1
ATOM 4458 C C . ASP B 1 297 ? 4.867 -34.5 -6.445 1 98.12 297 ASP B C 1
ATOM 4460 O O . ASP B 1 297 ? 4.086 -35.031 -5.652 1 98.12 297 ASP B O 1
ATOM 4464 N N . ALA B 1 298 ? 5.621 -33.5 -6.16 1 97.12 298 ALA B N 1
ATOM 4465 C CA . ALA B 1 298 ? 5.535 -32.875 -4.844 1 97.12 298 ALA B CA 1
ATOM 4466 C C . ALA B 1 298 ? 4.145 -32.281 -4.613 1 97.12 298 ALA B C 1
ATOM 4468 O O . ALA B 1 298 ? 3.588 -32.406 -3.52 1 97.12 298 ALA B O 1
ATOM 4469 N N . VAL B 1 299 ? 3.598 -31.641 -5.621 1 96.94 299 VAL B N 1
ATOM 4470 C CA . VAL B 1 299 ? 2.26 -31.062 -5.531 1 96.94 299 VAL B CA 1
ATOM 4471 C C . VAL B 1 299 ? 1.232 -32.156 -5.316 1 96.94 299 VAL B C 1
ATOM 4473 O O . VAL B 1 299 ? 0.324 -32.031 -4.492 1 96.94 299 VAL B O 1
ATOM 4476 N N . ARG B 1 300 ? 1.376 -33.25 -6.047 1 96.38 300 ARG B N 1
ATOM 4477 C CA . ARG B 1 300 ? 0.475 -34.375 -5.914 1 96.38 300 ARG B CA 1
ATOM 4478 C C . ARG B 1 300 ? 0.52 -34.969 -4.5 1 96.38 300 ARG B C 1
ATOM 4480 O O . ARG B 1 300 ? -0.516 -35.312 -3.936 1 96.38 300 ARG B O 1
ATOM 4487 N N . GLN B 1 301 ? 1.671 -35.062 -3.986 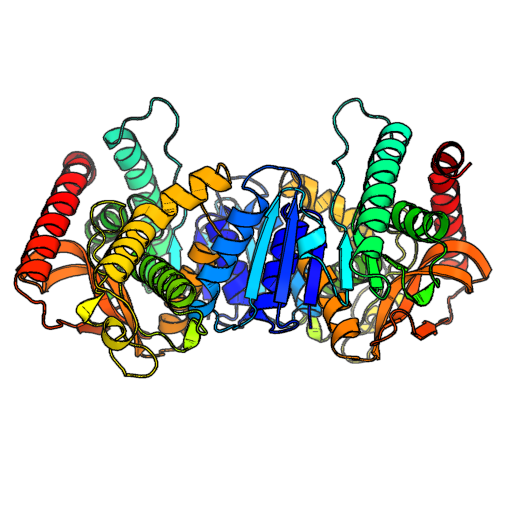1 95.25 301 GLN B N 1
ATOM 4488 C CA . GLN B 1 301 ? 1.841 -35.562 -2.629 1 95.25 301 GLN B CA 1
ATOM 4489 C C . GLN B 1 301 ? 1.132 -34.656 -1.615 1 95.25 301 GLN B C 1
ATOM 4491 O O . GLN B 1 301 ? 0.516 -35.156 -0.669 1 95.25 301 GLN B O 1
ATOM 4496 N N . MET B 1 302 ? 1.246 -33.406 -1.782 1 93.56 302 MET B N 1
ATOM 4497 C CA . MET B 1 302 ? 0.56 -32.469 -0.894 1 93.56 302 MET B CA 1
ATOM 4498 C C . MET B 1 302 ? -0.952 -32.656 -0.979 1 93.56 302 MET B C 1
ATOM 4500 O O . MET B 1 302 ? -1.649 -32.562 0.033 1 93.56 302 MET B O 1
ATOM 4504 N N . ASN B 1 303 ? -1.431 -32.906 -2.186 1 95.5 303 ASN B N 1
ATOM 4505 C CA . ASN B 1 303 ? -2.861 -33.094 -2.406 1 95.5 303 ASN B CA 1
ATOM 4506 C C . ASN B 1 303 ? -3.385 -34.312 -1.69 1 95.5 303 ASN B C 1
ATOM 4508 O O . ASN B 1 303 ? -4.594 -34.469 -1.509 1 95.5 303 ASN B O 1
ATOM 4512 N N . ASP B 1 304 ? -2.529 -35.25 -1.32 1 93.19 304 ASP B N 1
ATOM 4513 C CA . ASP B 1 304 ? -2.947 -36.469 -0.621 1 93.19 304 ASP B CA 1
ATOM 4514 C C . ASP B 1 304 ? -3.65 -36.125 0.692 1 93.19 304 ASP B C 1
ATOM 4516 O O . ASP B 1 304 ? -4.535 -36.844 1.136 1 93.19 304 ASP B O 1
ATOM 4520 N N . ALA B 1 305 ? -3.203 -35 1.252 1 90.12 305 ALA B N 1
ATOM 4521 C CA . ALA B 1 305 ? -3.793 -34.562 2.514 1 90.12 305 ALA B CA 1
ATOM 4522 C C . ALA B 1 305 ? -5.254 -34.188 2.328 1 90.12 305 ALA B C 1
ATOM 4524 O O . ALA B 1 305 ? -6 -34.062 3.303 1 90.12 305 ALA B O 1
ATOM 4525 N N . LEU B 1 306 ? -5.668 -33.938 1.104 1 92.75 306 LEU B N 1
ATOM 4526 C CA . LEU B 1 306 ? -7.027 -33.5 0.812 1 92.75 306 LEU B CA 1
ATOM 4527 C C . LEU B 1 306 ? -7.977 -34.688 0.706 1 92.75 306 LEU B C 1
ATOM 4529 O O . LEU B 1 306 ? -9.195 -34.5 0.674 1 92.75 306 LEU B O 1
ATOM 4533 N N . LYS B 1 307 ? -7.469 -35.875 0.603 1 85.75 307 LYS B N 1
ATOM 4534 C CA . LYS B 1 307 ? -8.281 -37.062 0.326 1 85.75 307 LYS B CA 1
ATOM 4535 C C . LYS B 1 307 ? -9.398 -37.219 1.354 1 85.75 307 LYS B C 1
ATOM 4537 O O . LYS B 1 307 ? -10.531 -37.562 1.003 1 85.75 307 LYS B O 1
ATOM 4542 N N . SER B 1 308 ? -9.102 -36.906 2.588 1 80.75 308 SER B N 1
ATOM 4543 C CA . SER B 1 308 ? -10.117 -37.062 3.629 1 80.75 308 SER B CA 1
ATOM 4544 C C . SER B 1 308 ? -11.172 -35.969 3.529 1 80.75 308 SER B C 1
ATOM 4546 O O . SER B 1 308 ? -12.305 -36.125 3.984 1 80.75 308 SER B O 1
ATOM 4548 N N . ILE B 1 309 ? -10.875 -34.844 2.918 1 78.88 309 ILE B N 1
ATOM 4549 C CA . ILE B 1 309 ? -11.758 -33.688 2.834 1 78.88 309 ILE B CA 1
ATOM 4550 C C . ILE B 1 309 ? -12.602 -33.75 1.563 1 78.88 309 ILE B C 1
ATOM 4552 O O . ILE B 1 309 ? -13.781 -33.406 1.568 1 78.88 309 ILE B O 1
ATOM 4556 N N . LEU B 1 310 ? -12.062 -34.219 0.509 1 78.12 310 LEU B N 1
ATOM 4557 C CA . LEU B 1 310 ? -12.742 -34.312 -0.781 1 78.12 310 LEU B CA 1
ATOM 4558 C C . LEU B 1 310 ? -13.555 -35.594 -0.894 1 78.12 310 LEU B C 1
ATOM 4560 O O . LEU B 1 310 ? -14.359 -35.75 -1.817 1 78.12 310 LEU B O 1
ATOM 4564 N N . ALA B 1 311 ? -13.398 -36.531 0.034 1 70.12 311 ALA B N 1
ATOM 4565 C CA . ALA B 1 311 ? -14.188 -37.75 0.039 1 70.12 311 ALA B CA 1
ATOM 4566 C C . ALA B 1 311 ? -15.641 -37.469 0.404 1 70.12 311 ALA B C 1
ATOM 4568 O O . ALA B 1 311 ? -15.922 -36.625 1.237 1 70.12 311 ALA B O 1
#

Foldseek 3Di:
DEEEEEDCPLQSLLLVLLCFLVVLDQEYEYEYQDPCRQQVSQVVSVVCCVVSPGRRRYGYDHPDLLVRAQHQEYEYADADDDDPPDDLLNRLVRRLVVLLVVLVSNCVRHVNHQYEYAYPVQQLSLLSSCLSPVDDQLRGWYLQWLLLFLLLLVLLCVLQVHDSVQKDWTWWFGNALQTIDTPLQPIDRNPHRSCVRDPPVSSVVSRNCSSCVQVVVCVVPVHGDRNSSSNSVSVLSSCQSVFVQDWTFIFTADPCALHDHSTTITFTAGQGVNHGPDGDHDDDDPVRSVSRVVRRVVRVVSNVSCVVVSD/DEEEEEDCPLQRLLLVLLCFLVVLDQEYEYEYQDPCRQQVSQVVSVVCCVVSPGRRRYGYDHPDLLVRAQHQEYEYADADDDDPPDDLLNRLVRVLVVLLVVLVSNCVRHVNHQYEYAYPVQQLSLLSSCLSPVDDQLRGWYLQWLLLFLLLLVLLCVLQVHDSVQKDWTWWFGNALQTIDTPLQPIDRNPHRSCVRDPPVSSVVSRNCSSCVQVVVCVVPVHGDRNSSSNSVSVLSSCQSVFVQDFTFIFTADPCALHDHSTTITFTAGQGVNHGPDGDHDDDDPVRSVSNVVRRVVRVVSNVSCVVVSD

Sequence (622 aa):
MKVTIVGAGNVGATCADVISYRGIASEVVLLDIKEGFAEGKALDIMQCATNTGFNTKVSGVTNDYSKTANSSVVVITSGIPRKPGMTREELIGINAGIVKTVVESILVHSPNAIIVVVSNPMDTMTYLALKSTGLPKNRIIGMGGALDSSRFRTYLSMALDKPANDISAMVIGGHGDTTMIPLTRLASYNGIPVSQFLSEEALQKVAADTMVGGATLTGLLGTSAWYAPGASVAYLVDSILNDQKKMIACSVFVEGEYEQNDICIGVPCIIGKNGVEEILEIELNDNEKALFAKSADAVRQMNDALKSILAMKVTIVGAGNVGATCADVISYRGIASEVVLLDIKEGFAEGKALDIMQCATNTGFNTKVSGVTNDYSKTANSSVVVITSGIPRKPGMTREELIGINAGIVKTVVESILVHSPNAIIVVVSNPMDTMTYLALKSTGLPKNRIIGMGGALDSSRFRTYLSMALDKPANDISAMVIGGHGDTTMIPLTRLASYNGIPVSQFLSEEALQKVAADTMVGGATLTGLLGTSAWYAPGASVAYLVDSILNDQKKMIACSVFVEGEYEQNDICIGVPCIIGKNGVEEILEIELNDNEKALFAKSADAVRQMNDALKSILA

InterPro domains:
  IPR001236 Lactate/malate dehydrogenase, N-terminal [PF00056] (1-142)
  IPR001557 L-lactate/malate dehydrogenase [PIRSF000102] (1-305)
  IPR001557 L-lactate/malate dehydrogenase [PR00086] (2-26)
  IPR001557 L-lactate/malate dehydrogenase [PR00086] (27-51)
  IPR001557 L-lactate/malate dehydrogenase [PR00086] (116-136)
  IPR001557 L-lactate/malate dehydrogenase [PR00086] (140-158)
  IPR001557 L-lactate/malate dehydrogenase [PR00086] (170-183)
  IPR011275 Malate dehydrogenase, type 3 [MF_00487] (1-307)
  IPR011275 Malate dehydrogenase, type 3 [TIGR01763] (1-305)
  IPR011275 Malate dehydrogenase, type 3 [cd01339] (3-304)
  IPR015955 Lactate dehydrogenase/glycoside hydrolase, family 4, C-terminal [G3DSA:3.90.110.10] (144-310)
  IPR015955 Lactate dehydrogenase/glycoside hydrolase, family 4, C-terminal [SSF56327] (143-306)
  IPR022383 Lactate/malate dehydrogenase, C-terminal [PF02866] (147-301)
  IPR036291 NAD(P)-binding domain superfamily [SSF51735] (1-142)